Protein AF-A0A7S3QB99-F1 (afdb_monomer)

Mean predicted aligned error: 14.87 Å

Secondary structure (DSSP, 8-state):
-------EE--EEETTTTEEE-TT-PEEPSSPPHHHHHHHTEEE---SSSEEEEEEEEEE-TTS-EEEEEEEEE--SSSS-S--EEEEEEEEEEETTTTEEPPPEES---SS--B---EEE--SS--SS--EEEEETTEEEEEEEEE-TTSSSEEEEE-TTT-EE-SSS-EEEEEEEEEEETTEEEEEEEE----HHHHTT-EEEEEEETTEEE---HHHHHHHHHHHHHHHHSTTSS-----TTEEEEEEEEEESS-EEEEEEEEEEEETTEEEEEEEE---SSSPEEEEEEEETT-EEEEEEEEEES-----S-EEEEEEEEETTEEEEEEEEEE-SEEEEEEEEETTSPPPPPPPPPPPPP---

pLDDT: mean 78.85, std 15.62, range [29.05, 98.06]

Solvent-accessible surface area (backbone atoms only — not comparable to full-atom values): 21195 Å² total; per-residue (Å²): 117,68,70,93,37,63,45,41,71,48,73,46,71,45,81,93,77,70,46,38,23,24,91,83,70,47,75,52,62,85,82,72,47,72,69,54,40,62,74,60,20,58,70,42,81,52,60,92,82,65,48,28,34,44,78,59,32,74,50,64,46,86,84,67,33,50,33,41,38,32,42,30,27,36,65,90,44,95,69,56,68,70,78,40,25,32,46,33,38,29,41,35,36,46,37,79,92,78,72,43,65,48,78,75,35,75,59,40,83,48,95,67,58,43,64,64,53,54,46,40,68,48,81,70,56,90,42,100,42,56,31,38,37,34,38,51,51,33,30,36,46,26,27,47,35,36,72,34,95,88,69,76,54,70,42,52,44,80,36,77,88,72,30,45,74,54,97,44,63,41,66,75,49,78,44,79,44,80,90,46,53,65,69,32,39,34,40,40,31,30,47,47,93,52,61,89,82,39,44,83,62,29,42,42,52,37,30,33,19,67,88,42,74,45,86,64,55,71,68,57,16,31,53,49,45,44,50,52,48,48,31,61,72,41,82,81,50,52,68,70,77,40,59,95,70,32,33,33,37,36,43,36,40,39,49,95,53,67,55,43,57,68,33,42,34,36,29,38,38,57,98,90,40,80,43,78,78,41,78,47,67,69,84,80,72,71,67,47,77,47,77,48,66,41,58,77,87,38,38,39,33,40,39,42,29,37,26,55,71,66,90,88,64,93,68,88,48,51,30,37,38,37,37,29,49,70,84,44,78,77,46,77,46,78,42,80,51,41,83,69,52,75,51,75,52,77,48,48,78,97,52,83,84,76,77,82,81,73,85,78,80,76,84,80,81,84,129

Sequence (367 aa):
HGPDRRNIYYIEIETSTGNFYNIHNKQLNSPITFEEANSDALVYESGYNGIFVEPTDARFNKHGDPEVLIHQYINPFNGWVGPRKTTNFIYTAFNSNTSEWYIPIPILEDDDPGLTSLGAFDKTKEKDVPAVMVSRGSSVDYFDGSKSSTGSIPSFTKNNEKSFEAEFKEFKGWLDIRNPHKDGRLMVLDSFRGTEISEEYYMGIHLYGDGGFVERNSNESSGLWKKCWEATTDDECFVETCPMNEKLLKVVLNSAFDVEVLMFKIFERQDGKWDQILKKKPRGELPFSYETCLSVSGDFQFILKARRSNEIDDSTSFGEYKLIWGGDMLVEKEYPVPKEGNVKEGFRFGQKPSSPSSPRPSPSSTS

Radius of gyration: 27.38 Å; Cα contacts (8 Å, |Δi|>4): 751; chains: 1; bounding box: 50×70×90 Å

Foldseek 3Di:
DADFAWFDWDWDAPLVVRWIAEPVRDTADPVHDPVNRVVGTTQDGPDDPQKGKDWQEWDAAPVRWIKTKMFIWHDPDPDGDDFTFTQFIWIWIADPVVRHIDDTHTQDGDPGRATDKHKDWDPQDRDPFTWMWIDGFQKIWIWDWDADPVGHDIYTDTDPVQIDGHPHGDWDDKDADVVDDQQAGIWIWAFDDDDPVVRVQFIQTWGQHNVHTDDDDRVRRSVVSCVVVVCVVPPNPPPVDADPQWKKKKKWKFFPAQKQWQKKWKWKQDPNDTDTPDIDGDDDDDGDMDIDIDGPQIKMKMKTWMAHPDDPDPDWTKMWMWIAINRRTQDIDIDTHPNTDMDMAIGGPPDRGDDDDPDDDDDDDDD

Structure (mmCIF, N/CA/C/O backbone):
data_AF-A0A7S3QB99-F1
#
_entry.id   AF-A0A7S3QB99-F1
#
loop_
_atom_site.group_PDB
_atom_site.id
_atom_site.type_symbol
_atom_site.label_atom_id
_atom_site.label_alt_id
_atom_site.label_comp_id
_atom_site.label_asym_id
_atom_site.label_entity_id
_atom_site.label_seq_id
_atom_site.pdbx_PDB_ins_code
_atom_site.Cartn_x
_atom_site.Cartn_y
_atom_site.Cartn_z
_atom_site.occupancy
_atom_site.B_iso_or_equiv
_atom_site.auth_seq_id
_atom_site.auth_comp_id
_atom_site.auth_asym_id
_atom_site.auth_atom_id
_atom_site.pdbx_PDB_model_num
ATOM 1 N N . HIS A 1 1 ? -0.559 19.020 0.393 1.00 54.88 1 HIS A N 1
ATOM 2 C CA . HIS A 1 1 ? -1.217 18.315 1.514 1.00 54.88 1 HIS A CA 1
ATOM 3 C C . HIS A 1 1 ? -2.724 18.553 1.450 1.00 54.88 1 HIS A C 1
ATOM 5 O O . HIS A 1 1 ? -3.134 19.600 0.965 1.00 54.88 1 HIS A O 1
ATOM 11 N N . GLY A 1 2 ? -3.530 17.549 1.817 1.00 59.44 2 GLY A N 1
ATOM 12 C CA . GLY A 1 2 ? -5.001 17.623 1.813 1.00 59.44 2 GLY A CA 1
ATOM 13 C C . GLY A 1 2 ? -5.572 18.161 3.133 1.00 59.44 2 GLY A C 1
ATOM 14 O O . GLY A 1 2 ? -4.788 18.576 3.989 1.00 59.44 2 GLY A O 1
ATOM 15 N N . PRO A 1 3 ? -6.905 18.116 3.322 1.00 69.94 3 PRO A N 1
ATOM 16 C CA . PRO A 1 3 ? -7.533 18.611 4.538 1.00 69.94 3 PRO A CA 1
ATOM 17 C C . PRO A 1 3 ? -7.087 17.794 5.745 1.00 69.94 3 PRO A C 1
ATOM 19 O O . PRO A 1 3 ? -6.549 16.690 5.616 1.00 69.94 3 PRO A O 1
ATOM 22 N N . ASP A 1 4 ? -7.354 18.338 6.919 1.00 82.62 4 ASP A N 1
ATOM 23 C CA . ASP A 1 4 ? -7.315 17.601 8.167 1.00 82.62 4 ASP A CA 1
ATOM 24 C C . ASP A 1 4 ? -8.262 16.393 8.091 1.00 82.62 4 ASP A C 1
ATOM 26 O O . ASP A 1 4 ? -9.457 16.534 7.818 1.00 82.62 4 ASP A O 1
ATOM 30 N N . ARG A 1 5 ? -7.710 15.192 8.280 1.00 88.12 5 ARG A N 1
ATOM 31 C CA . ARG A 1 5 ? -8.426 13.922 8.134 1.00 88.12 5 ARG A CA 1
ATOM 32 C C . ARG A 1 5 ? -8.739 13.342 9.503 1.00 88.12 5 ARG A C 1
ATOM 34 O O . ARG A 1 5 ? -7.936 13.438 10.431 1.00 88.12 5 ARG A O 1
ATOM 41 N N . ARG A 1 6 ? -9.928 12.765 9.628 1.00 91.19 6 ARG A N 1
ATOM 42 C CA . ARG A 1 6 ? -10.412 12.152 10.861 1.00 91.19 6 ARG A CA 1
ATOM 43 C C . ARG A 1 6 ? -11.064 10.826 10.564 1.00 91.19 6 ARG A C 1
ATOM 45 O O . ARG A 1 6 ? -11.687 10.673 9.514 1.00 91.19 6 ARG A O 1
ATOM 52 N N . ASN A 1 7 ? -10.983 9.962 11.565 1.00 94.19 7 ASN A N 1
ATOM 53 C CA . ASN A 1 7 ? -11.487 8.605 11.574 1.00 94.19 7 ASN A CA 1
ATOM 54 C C . ASN A 1 7 ? -10.861 7.737 10.478 1.00 94.19 7 ASN A C 1
ATOM 56 O O . ASN A 1 7 ? -10.323 8.213 9.480 1.00 94.19 7 ASN A O 1
ATOM 60 N N . ILE A 1 8 ? -10.921 6.432 10.683 1.00 96.56 8 ILE A N 1
ATOM 61 C CA . ILE A 1 8 ? -10.522 5.433 9.702 1.00 96.56 8 ILE A CA 1
ATOM 62 C C . ILE A 1 8 ? -11.718 4.526 9.498 1.00 96.56 8 ILE A C 1
ATOM 64 O O . ILE A 1 8 ? -12.355 4.113 10.467 1.00 96.56 8 ILE A O 1
ATOM 68 N N . TYR A 1 9 ? -12.009 4.237 8.238 1.00 97.12 9 TYR A N 1
ATOM 69 C CA . TYR A 1 9 ? -13.110 3.379 7.834 1.00 97.12 9 TYR A CA 1
ATOM 70 C C . TYR A 1 9 ? -12.576 2.246 6.965 1.00 97.12 9 TYR A C 1
ATOM 72 O O . TYR A 1 9 ? -11.571 2.421 6.271 1.00 97.12 9 TYR A O 1
ATOM 80 N N . TYR A 1 10 ? -13.261 1.110 6.984 1.00 97.38 10 TYR A N 1
ATOM 81 C CA . TYR A 1 10 ? -12.949 -0.047 6.158 1.00 97.38 10 TYR A CA 1
ATOM 82 C C . TYR A 1 10 ? -14.187 -0.500 5.397 1.00 97.38 10 TYR A C 1
ATOM 84 O O . TYR A 1 10 ? -15.252 -0.703 5.981 1.00 97.38 10 TYR A O 1
ATOM 92 N N . ILE A 1 11 ? -14.018 -0.670 4.089 1.00 97.31 11 ILE A N 1
ATOM 93 C CA . ILE A 1 11 ? -15.030 -1.194 3.180 1.00 97.31 11 ILE A CA 1
ATOM 94 C C . ILE A 1 11 ? -14.364 -2.158 2.200 1.00 97.31 11 ILE A C 1
ATOM 96 O O . ILE A 1 11 ? -13.222 -1.950 1.789 1.00 97.31 11 ILE A O 1
ATOM 100 N N . GLU A 1 12 ? -15.105 -3.175 1.789 1.00 95.56 12 GLU A N 1
ATOM 101 C CA . GLU A 1 12 ? -14.739 -4.093 0.718 1.00 95.56 12 GLU A CA 1
ATOM 102 C C . GLU A 1 12 ? -15.589 -3.812 -0.517 1.00 95.56 12 GLU A C 1
ATOM 104 O O . GLU A 1 12 ? -16.756 -3.429 -0.411 1.00 95.56 12 GLU A O 1
ATOM 109 N N . ILE A 1 13 ? -15.001 -4.004 -1.698 1.00 95.38 13 ILE A N 1
ATOM 110 C CA . ILE A 1 13 ? -15.693 -3.846 -2.977 1.00 95.38 13 ILE A CA 1
ATOM 111 C C . ILE A 1 13 ? -15.709 -5.198 -3.675 1.00 95.38 13 ILE A C 1
ATOM 113 O O . ILE A 1 13 ? -14.663 -5.731 -4.050 1.00 95.38 13 ILE A O 1
ATOM 117 N N . GLU A 1 14 ? -16.902 -5.728 -3.910 1.00 94.00 14 GLU A N 1
ATOM 118 C CA . GLU A 1 14 ? -17.089 -6.882 -4.778 1.00 94.00 14 GLU A CA 1
ATOM 119 C C . GLU A 1 14 ? -17.009 -6.411 -6.235 1.00 94.00 14 GLU A C 1
ATOM 121 O O . GLU A 1 14 ? -17.971 -5.900 -6.803 1.00 94.00 14 GLU A O 1
ATOM 126 N N . THR A 1 15 ? -15.841 -6.550 -6.861 1.00 90.06 15 THR A N 1
ATOM 127 C CA . THR A 1 15 ? -15.570 -5.976 -8.194 1.00 90.06 15 THR A CA 1
ATOM 128 C C . THR A 1 15 ? -16.415 -6.570 -9.322 1.00 90.06 15 THR A C 1
ATOM 130 O O . THR A 1 15 ? -16.582 -5.929 -10.356 1.00 90.06 15 THR A O 1
ATOM 133 N N . SER A 1 16 ? -16.974 -7.769 -9.139 1.00 90.31 16 SER A N 1
ATOM 134 C CA . SER A 1 16 ? -17.883 -8.401 -10.103 1.00 90.31 16 SER A CA 1
ATOM 135 C C . SER A 1 16 ? -19.257 -7.730 -10.158 1.00 90.31 16 SER A C 1
ATOM 137 O O . SER A 1 16 ? -19.902 -7.757 -11.205 1.00 90.31 16 SER A O 1
ATOM 139 N N . THR A 1 17 ? -19.710 -7.140 -9.049 1.00 90.44 17 THR A N 1
ATOM 140 C CA . THR A 1 17 ? -21.044 -6.535 -8.909 1.00 90.44 17 THR A CA 1
ATOM 141 C C . THR A 1 17 ? -20.989 -5.021 -8.707 1.00 90.44 17 THR A C 1
ATOM 143 O O . THR A 1 17 ? -21.974 -4.334 -8.965 1.00 90.44 17 THR A O 1
ATOM 146 N N . GLY A 1 18 ? -19.846 -4.496 -8.261 1.00 90.69 18 GLY A N 1
ATOM 147 C CA . GLY A 1 18 ? -19.680 -3.116 -7.813 1.00 90.69 18 GLY A CA 1
ATOM 148 C C . GLY A 1 18 ? -20.289 -2.838 -6.435 1.00 90.69 18 GLY A C 1
ATOM 149 O O . GLY A 1 18 ? -20.362 -1.675 -6.039 1.00 90.69 18 GLY A O 1
ATOM 150 N N . ASN A 1 19 ? -20.744 -3.866 -5.710 1.00 95.56 19 ASN A N 1
ATOM 151 C CA . ASN A 1 19 ? -21.339 -3.701 -4.386 1.00 95.56 19 ASN A CA 1
ATOM 152 C C . ASN A 1 19 ? -20.269 -3.443 -3.318 1.00 95.56 19 ASN A C 1
ATOM 154 O O . ASN A 1 19 ? -19.174 -4.006 -3.364 1.00 95.56 19 ASN A O 1
ATOM 158 N N . PHE A 1 20 ? -20.626 -2.622 -2.331 1.00 97.62 20 PHE A N 1
ATOM 159 C CA . PHE A 1 20 ? -19.787 -2.302 -1.181 1.00 97.62 20 PHE A CA 1
ATOM 160 C C . PHE A 1 20 ? -20.263 -3.076 0.043 1.00 97.62 20 PHE A C 1
ATOM 162 O O . PHE A 1 20 ? -21.467 -3.155 0.286 1.00 97.62 20 PHE A O 1
ATOM 169 N N . TYR A 1 21 ? -19.330 -3.593 0.832 1.00 97.88 21 TYR A N 1
ATOM 170 C CA . TYR A 1 21 ? -19.615 -4.305 2.074 1.00 97.88 21 TYR A CA 1
ATOM 171 C C . TYR A 1 21 ? -18.753 -3.756 3.205 1.00 97.88 21 TYR A C 1
ATOM 173 O O . TYR A 1 21 ? -17.647 -3.268 2.977 1.00 97.88 21 TYR A O 1
ATOM 181 N N . ASN A 1 22 ? -19.253 -3.830 4.434 1.00 97.31 22 ASN A N 1
ATOM 182 C CA . ASN A 1 22 ? -18.405 -3.644 5.606 1.00 97.31 22 ASN A CA 1
ATOM 183 C C . ASN A 1 22 ? -17.721 -4.956 6.021 1.00 97.31 22 ASN A C 1
ATOM 185 O O . ASN A 1 22 ? -17.978 -6.020 5.461 1.00 97.31 22 ASN A O 1
ATOM 189 N N . ILE A 1 23 ? -16.916 -4.885 7.082 1.00 96.62 23 ILE A N 1
ATOM 190 C CA . ILE A 1 23 ? -16.181 -6.029 7.641 1.00 96.62 23 ILE A CA 1
ATOM 191 C C . ILE A 1 23 ? -17.074 -7.187 8.132 1.00 96.62 23 ILE A C 1
ATOM 193 O O . ILE A 1 23 ? -16.618 -8.315 8.295 1.00 96.62 23 ILE A O 1
ATOM 197 N N . HIS A 1 24 ? -18.364 -6.930 8.359 1.00 96.31 24 HIS A N 1
ATOM 198 C CA . HIS A 1 24 ? -19.349 -7.928 8.781 1.00 96.31 24 HIS A CA 1
ATOM 199 C C . HIS A 1 24 ? -20.211 -8.436 7.615 1.00 96.31 24 HIS A C 1
ATOM 201 O O . HIS A 1 24 ? -21.274 -9.015 7.846 1.00 96.31 24 HIS A O 1
ATOM 207 N N . ASN A 1 25 ? -19.778 -8.223 6.366 1.00 96.25 25 ASN A N 1
ATOM 208 C CA . ASN A 1 25 ? -20.499 -8.582 5.140 1.00 96.25 25 ASN A CA 1
ATOM 209 C C . ASN A 1 25 ? -21.883 -7.920 4.999 1.00 96.25 25 ASN A C 1
ATOM 211 O O . ASN A 1 25 ? -22.736 -8.397 4.246 1.00 96.25 25 ASN A O 1
ATOM 215 N N . LYS A 1 26 ? -22.139 -6.810 5.702 1.00 97.88 26 LYS A N 1
ATOM 216 C CA . LYS A 1 26 ? -23.338 -5.998 5.480 1.00 97.88 26 LYS A CA 1
ATOM 217 C C . LYS A 1 26 ? -23.122 -5.174 4.216 1.00 97.88 26 LYS A C 1
ATOM 219 O O . LYS A 1 26 ? -22.190 -4.374 4.164 1.00 97.88 26 LYS A O 1
ATOM 224 N N . GLN A 1 27 ? -23.990 -5.355 3.223 1.00 98.06 27 GLN A N 1
ATOM 225 C CA . GLN A 1 27 ? -23.995 -4.509 2.033 1.00 98.06 27 GLN A CA 1
ATOM 226 C C . GLN A 1 27 ? -24.313 -3.058 2.427 1.00 98.06 27 GLN A C 1
ATOM 228 O O . GLN A 1 27 ? -25.278 -2.810 3.154 1.00 98.06 27 GLN A O 1
ATOM 233 N N . LEU A 1 28 ? -23.502 -2.121 1.945 1.00 98.06 28 LEU A N 1
ATOM 234 C CA . LEU A 1 28 ? -23.638 -0.683 2.171 1.00 98.06 28 LEU A CA 1
ATOM 235 C C . LEU A 1 28 ? -24.319 -0.016 0.974 1.00 98.06 28 LEU A C 1
ATOM 237 O O . LEU A 1 28 ? -24.192 -0.474 -0.169 1.00 98.06 28 LEU A O 1
ATOM 241 N N . ASN A 1 29 ? -25.030 1.082 1.223 1.00 96.81 29 ASN A N 1
ATOM 242 C CA . ASN A 1 29 ? -25.634 1.861 0.149 1.00 96.81 29 ASN A CA 1
ATOM 243 C C . ASN A 1 29 ? -24.561 2.607 -0.654 1.00 96.81 29 ASN A C 1
ATOM 245 O O . ASN A 1 29 ? -23.528 3.010 -0.131 1.00 96.81 29 ASN A O 1
ATOM 249 N N . SER A 1 30 ? -24.815 2.816 -1.947 1.00 93.12 30 SER A N 1
ATOM 250 C CA . SER A 1 30 ? -23.958 3.640 -2.801 1.00 93.12 30 SER A CA 1
ATOM 251 C C . SER A 1 30 ? -24.758 4.839 -3.330 1.00 93.12 30 SER A C 1
ATOM 253 O O . SER A 1 30 ? -25.780 4.623 -3.988 1.00 93.12 30 SER A O 1
ATOM 255 N N . PRO A 1 31 ? -24.342 6.094 -3.060 1.00 95.12 31 PRO A N 1
ATOM 256 C CA . PRO A 1 31 ? -23.148 6.484 -2.301 1.00 95.12 31 PRO A CA 1
ATOM 257 C C . PRO A 1 31 ? -23.285 6.225 -0.788 1.00 95.12 31 PRO A C 1
ATOM 259 O O . PRO A 1 31 ? -24.365 6.407 -0.230 1.00 95.12 31 PRO A O 1
ATOM 262 N N . ILE A 1 32 ? -22.174 5.863 -0.137 1.00 96.62 32 ILE A N 1
ATOM 263 C CA . ILE A 1 32 ? -22.109 5.642 1.318 1.00 96.62 32 ILE A CA 1
ATOM 264 C C . ILE A 1 32 ? -22.172 7.005 2.019 1.00 96.62 32 ILE A C 1
ATOM 266 O O . ILE A 1 32 ? -21.368 7.894 1.717 1.00 96.62 32 ILE A O 1
ATOM 270 N N . THR A 1 33 ? -23.114 7.190 2.947 1.00 97.19 33 THR A N 1
ATOM 271 C CA . THR A 1 33 ? -23.222 8.447 3.711 1.00 97.19 33 THR A CA 1
ATOM 272 C C . THR A 1 33 ? -22.258 8.476 4.898 1.00 97.19 33 THR A C 1
ATOM 274 O O . THR A 1 33 ? -21.730 7.449 5.319 1.00 97.19 33 THR A O 1
ATOM 277 N N . PHE A 1 34 ? -22.025 9.658 5.477 1.00 95.50 34 PHE A N 1
ATOM 278 C CA . PHE A 1 34 ? -21.189 9.789 6.676 1.00 95.50 34 PHE A CA 1
ATOM 279 C C . PHE A 1 34 ? -21.787 9.044 7.878 1.00 95.50 34 PHE A C 1
ATOM 281 O O . PHE A 1 34 ? -21.063 8.415 8.645 1.00 95.50 34 PHE A O 1
ATOM 288 N N . GLU A 1 35 ? -23.110 9.092 8.033 1.00 97.50 35 GLU A N 1
ATOM 289 C CA . GLU A 1 35 ? -23.829 8.402 9.103 1.00 97.50 35 GLU A CA 1
ATOM 290 C C . GLU A 1 35 ? -23.689 6.884 8.967 1.00 97.50 35 GLU A C 1
ATOM 292 O O . GLU A 1 35 ? -23.375 6.226 9.954 1.00 97.50 35 GLU A O 1
ATOM 297 N N . GLU A 1 36 ? -23.848 6.354 7.748 1.00 97.88 36 GLU A N 1
ATOM 298 C CA . GLU A 1 36 ? -23.676 4.928 7.452 1.00 97.88 36 GLU A CA 1
ATOM 299 C C . GLU A 1 36 ? -22.220 4.485 7.641 1.00 97.88 36 GLU A C 1
ATOM 301 O O . GLU A 1 36 ? -21.957 3.455 8.258 1.00 97.88 36 GLU A O 1
ATOM 306 N N . ALA A 1 37 ? -21.251 5.286 7.189 1.00 97.56 37 ALA A N 1
ATOM 307 C CA . ALA A 1 37 ? -19.837 4.995 7.405 1.00 97.56 37 ALA A CA 1
ATOM 308 C C . ALA A 1 37 ? -19.487 4.940 8.903 1.00 97.56 37 ALA A C 1
ATOM 310 O O . ALA A 1 37 ? -18.783 4.028 9.334 1.00 97.56 37 ALA A O 1
ATOM 311 N N . ASN A 1 38 ? -20.006 5.870 9.713 1.00 96.69 38 ASN A N 1
ATOM 312 C CA . ASN A 1 38 ? -19.788 5.866 11.162 1.00 96.69 38 ASN A CA 1
ATOM 313 C C . ASN A 1 38 ? -20.459 4.687 11.864 1.00 96.69 38 ASN A C 1
ATOM 315 O O . ASN A 1 38 ? -19.889 4.159 12.816 1.00 96.69 38 ASN A O 1
ATOM 319 N N . SER A 1 39 ? -21.661 4.291 11.438 1.00 97.44 39 SER A N 1
ATOM 320 C CA . SER A 1 39 ? -22.373 3.182 12.074 1.00 97.44 39 SER A CA 1
ATOM 321 C C . SER A 1 39 ? -21.832 1.818 11.673 1.00 97.44 39 SER A C 1
ATOM 323 O O . SER A 1 39 ? -21.825 0.913 12.502 1.00 97.44 39 SER A O 1
ATOM 325 N N . ASP A 1 40 ? -21.413 1.656 10.416 1.00 97.38 40 ASP A N 1
ATOM 326 C CA . ASP A 1 40 ? -21.192 0.333 9.832 1.00 97.38 40 ASP A CA 1
ATOM 327 C C . ASP A 1 40 ? -19.770 0.082 9.327 1.00 97.38 40 ASP A C 1
ATOM 329 O O . ASP A 1 40 ? -19.425 -1.080 9.134 1.00 97.38 40 ASP A O 1
ATOM 333 N N . ALA A 1 41 ? -18.947 1.111 9.110 1.00 97.56 41 ALA A N 1
ATOM 334 C CA . ALA A 1 41 ? -17.615 0.966 8.514 1.00 97.56 41 ALA A CA 1
ATOM 335 C C . ALA A 1 41 ? -16.477 1.536 9.378 1.00 97.56 41 ALA A C 1
ATOM 337 O O . ALA A 1 41 ? -15.322 1.490 8.959 1.00 97.56 41 ALA A O 1
ATOM 338 N N . LEU A 1 42 ? -16.773 2.089 10.558 1.00 96.94 42 LEU A N 1
ATOM 339 C CA . LEU A 1 42 ? -15.786 2.727 11.428 1.00 96.94 42 LEU A CA 1
ATOM 340 C C . LEU A 1 42 ? -14.805 1.698 12.014 1.00 96.94 42 LEU A C 1
ATOM 342 O O . LEU A 1 42 ? -15.198 0.751 12.688 1.00 96.94 42 LEU A O 1
ATOM 346 N N . VAL A 1 43 ? -13.515 1.930 11.783 1.00 96.19 43 VAL A N 1
ATOM 347 C CA . VAL A 1 43 ? -12.393 1.146 12.326 1.00 96.19 43 VAL A CA 1
ATOM 348 C C . VAL A 1 43 ? -11.795 1.840 13.539 1.00 96.19 43 VAL A C 1
ATOM 350 O O . VAL A 1 43 ? -11.526 1.222 14.566 1.00 96.19 43 VAL A O 1
ATOM 353 N N . TYR A 1 44 ? -11.558 3.143 13.405 1.00 94.88 44 TYR A N 1
ATOM 354 C CA . TYR A 1 44 ? -10.915 3.946 14.431 1.00 94.88 44 TYR A CA 1
ATOM 355 C C . TYR A 1 44 ? -11.500 5.352 14.447 1.00 94.88 44 TYR A C 1
ATOM 357 O O . TYR A 1 44 ? -11.533 6.025 13.418 1.00 94.88 44 TYR A O 1
ATOM 365 N N . GLU A 1 45 ? -11.915 5.811 15.625 1.00 93.62 45 GLU A N 1
ATOM 366 C CA . GLU A 1 45 ? -12.330 7.192 15.850 1.00 93.62 45 GLU A CA 1
ATOM 367 C C . GLU A 1 45 ? -11.141 8.012 16.365 1.00 93.62 45 GLU A C 1
ATOM 369 O O . GLU A 1 45 ? -10.657 7.821 17.484 1.00 93.62 45 GLU A O 1
ATOM 374 N N . SER A 1 46 ? -10.664 8.955 15.554 1.00 86.44 46 SER A N 1
ATOM 375 C CA . SER A 1 46 ? -9.665 9.924 16.002 1.00 86.44 46 SER A CA 1
ATOM 376 C C . SER A 1 46 ? -10.401 11.026 16.759 1.00 86.44 46 SER A C 1
ATOM 378 O O . SER A 1 46 ? -11.067 11.855 16.136 1.00 86.44 46 SER A O 1
ATOM 380 N N . GLY A 1 47 ? -10.345 11.000 18.091 1.00 81.31 47 GLY A N 1
ATOM 381 C CA . GLY A 1 47 ? -11.105 11.913 18.951 1.00 81.31 47 GLY A CA 1
ATOM 382 C C . GLY A 1 47 ? -10.926 13.414 18.644 1.00 81.31 47 GLY A C 1
ATOM 383 O O . GLY A 1 47 ? -10.104 13.839 17.838 1.00 81.31 47 GLY A O 1
ATOM 384 N N . TYR A 1 48 ? -11.686 14.271 19.331 1.00 68.50 48 TYR A N 1
ATOM 385 C CA . TYR A 1 48 ? -11.823 15.694 18.975 1.00 68.50 48 TYR A CA 1
ATOM 386 C C . TYR A 1 48 ? -10.609 16.608 19.259 1.00 68.50 48 TYR A C 1
ATOM 388 O O . TYR A 1 48 ? -10.666 17.799 18.948 1.00 68.50 48 TYR A O 1
ATOM 396 N N . ASN A 1 49 ? -9.494 16.084 19.772 1.00 75.56 49 ASN A N 1
ATOM 397 C CA . ASN A 1 49 ? -8.422 16.863 20.412 1.00 75.56 49 ASN A CA 1
ATOM 398 C C . ASN A 1 49 ? -7.334 17.399 19.459 1.00 75.56 49 ASN A C 1
ATOM 400 O O . ASN A 1 49 ? -6.170 17.485 19.839 1.00 75.56 49 ASN A O 1
ATOM 404 N N . GLY A 1 50 ? -7.681 17.741 18.215 1.00 82.62 50 GLY A N 1
ATOM 405 C CA . GLY A 1 50 ? -6.702 18.245 17.236 1.00 82.62 50 GLY A CA 1
ATOM 406 C C . GLY A 1 50 ? -5.692 17.196 16.747 1.00 82.62 50 GLY A C 1
ATOM 407 O O . GLY A 1 50 ? -4.704 17.555 16.111 1.00 82.62 50 GLY A O 1
ATOM 408 N N . ILE A 1 51 ? -5.952 15.917 17.034 1.00 88.38 51 ILE A N 1
ATOM 409 C CA . ILE A 1 51 ? -5.248 14.775 16.452 1.00 88.38 51 ILE A CA 1
ATOM 410 C C . ILE A 1 51 ? -5.986 14.380 15.180 1.00 88.38 51 ILE A C 1
ATOM 412 O O . ILE A 1 51 ? -7.210 14.229 15.168 1.00 88.38 51 ILE A O 1
ATOM 416 N N . PHE A 1 52 ? -5.224 14.206 14.116 1.00 91.38 52 PHE A N 1
ATOM 417 C CA . PHE A 1 52 ? -5.697 13.787 12.813 1.00 91.38 52 PHE A CA 1
ATOM 418 C C . PHE A 1 52 ? -5.093 12.440 12.459 1.00 91.38 52 PHE A C 1
ATOM 420 O O . PHE A 1 52 ? -4.050 12.048 12.990 1.00 91.38 52 PHE A O 1
ATOM 427 N N . VAL A 1 53 ? -5.768 11.731 11.563 1.00 92.94 53 VAL A N 1
ATOM 428 C CA . VAL A 1 53 ? -5.337 10.412 11.112 1.00 92.94 53 VAL A CA 1
ATOM 429 C C . VAL A 1 53 ? -5.474 10.241 9.625 1.00 92.94 53 VAL A C 1
ATOM 431 O O . VAL A 1 53 ? -6.391 10.766 9.000 1.00 92.94 53 VAL A O 1
ATOM 434 N N . GLU A 1 54 ? -4.588 9.433 9.068 1.00 92.44 54 GLU A N 1
ATOM 435 C CA . GLU A 1 54 ? -4.741 8.908 7.724 1.00 92.44 54 GLU A CA 1
ATOM 436 C C . GLU A 1 54 ? -4.199 7.481 7.629 1.00 92.44 54 GLU A C 1
ATOM 438 O O . GLU A 1 54 ? -3.218 7.158 8.302 1.00 92.44 54 GLU A O 1
ATOM 443 N N . PRO A 1 55 ? -4.818 6.617 6.808 1.00 94.00 55 PRO A N 1
ATOM 444 C CA . PRO A 1 55 ? -4.242 5.316 6.519 1.00 94.00 55 PRO A CA 1
ATOM 445 C C . PRO A 1 55 ? -3.006 5.514 5.636 1.00 94.00 55 PRO A C 1
ATOM 447 O O . PRO A 1 55 ? -3.058 6.263 4.657 1.00 94.00 55 PRO A O 1
ATOM 450 N N . THR A 1 56 ? -1.903 4.852 5.973 1.00 93.50 56 THR A N 1
ATOM 451 C CA . THR A 1 56 ? -0.687 4.864 5.143 1.00 93.50 56 THR A CA 1
ATOM 452 C C . THR A 1 56 ? -0.488 3.562 4.389 1.00 93.50 56 THR A C 1
ATOM 454 O O . THR A 1 56 ? 0.068 3.581 3.297 1.00 93.50 56 THR A O 1
ATOM 457 N N . ASP A 1 57 ? -0.975 2.449 4.937 1.00 95.06 57 ASP A N 1
ATOM 458 C CA . ASP A 1 57 ? -0.944 1.144 4.286 1.00 95.06 57 ASP A CA 1
ATOM 459 C C . ASP A 1 57 ? -2.065 0.252 4.839 1.00 95.06 57 ASP A C 1
ATOM 461 O O . ASP A 1 57 ? -2.504 0.411 5.982 1.00 95.06 57 ASP A O 1
ATOM 465 N N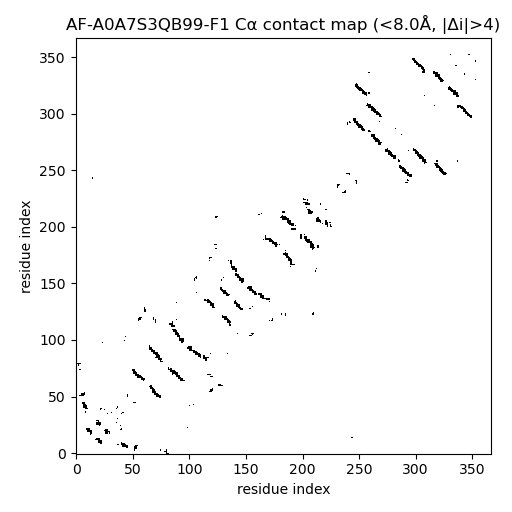 . ALA A 1 58 ? -2.533 -0.686 4.023 1.00 94.25 58 ALA A N 1
ATOM 466 C CA . ALA A 1 58 ? -3.532 -1.675 4.403 1.00 94.25 58 ALA A CA 1
ATOM 467 C C . ALA A 1 58 ? -3.278 -2.982 3.650 1.00 94.25 58 ALA A C 1
ATOM 469 O O . ALA A 1 58 ? -2.916 -2.984 2.472 1.00 94.25 58 ALA A O 1
ATOM 470 N N . ARG A 1 59 ? -3.474 -4.111 4.328 1.00 93.56 59 ARG A N 1
ATOM 471 C CA . ARG A 1 59 ? -3.294 -5.450 3.751 1.00 93.56 59 ARG A CA 1
ATOM 472 C C . ARG A 1 59 ? -4.181 -6.457 4.470 1.00 93.56 59 ARG A C 1
ATOM 474 O O . ARG A 1 59 ? -4.825 -6.130 5.459 1.00 93.56 59 ARG A O 1
ATOM 481 N N . PHE A 1 60 ? -4.170 -7.691 3.986 1.00 93.06 60 PHE A N 1
ATOM 482 C CA . PHE A 1 60 ? -4.699 -8.826 4.728 1.00 93.06 60 PHE A CA 1
ATOM 483 C C . PHE A 1 60 ? -3.552 -9.569 5.413 1.00 93.06 60 PHE A C 1
ATOM 485 O O . PHE A 1 60 ? -2.457 -9.720 4.853 1.00 93.06 60 PHE A O 1
ATOM 492 N N . ASN A 1 61 ? -3.794 -10.019 6.639 1.00 90.69 61 ASN A N 1
ATOM 493 C CA . ASN A 1 61 ? -2.879 -10.902 7.345 1.00 90.69 61 ASN A CA 1
ATOM 494 C C . ASN A 1 61 ? -3.015 -12.347 6.817 1.00 90.69 61 ASN A C 1
ATOM 496 O O . ASN A 1 61 ? -3.847 -12.653 5.962 1.00 90.69 61 ASN A O 1
ATOM 500 N N . LYS A 1 62 ? -2.220 -13.276 7.358 1.00 88.88 62 LYS A N 1
ATOM 501 C CA . LYS A 1 62 ? -2.242 -14.694 6.942 1.00 88.88 62 LYS A CA 1
ATOM 502 C C . LYS A 1 62 ? -3.572 -15.427 7.202 1.00 88.88 62 LYS A C 1
ATOM 504 O O . LYS A 1 62 ? -3.756 -16.542 6.725 1.00 88.88 62 LYS A O 1
ATOM 509 N N . HIS A 1 63 ? -4.456 -14.852 8.019 1.00 89.25 63 HIS A N 1
ATOM 510 C CA . HIS A 1 63 ? -5.793 -15.376 8.301 1.00 89.25 63 HIS A CA 1
ATOM 511 C C . HIS A 1 63 ? -6.853 -14.812 7.347 1.00 89.25 63 HIS A C 1
ATOM 513 O O . HIS A 1 63 ? -7.986 -15.280 7.368 1.00 89.25 63 HIS A O 1
ATOM 519 N N . GLY A 1 64 ? -6.480 -13.853 6.492 1.00 91.88 64 GLY A N 1
ATOM 520 C CA . GLY A 1 64 ? -7.412 -13.130 5.636 1.00 91.88 64 GLY A CA 1
ATOM 521 C C . GLY A 1 64 ? -8.129 -11.986 6.350 1.00 91.88 64 GLY A C 1
ATOM 522 O O . GLY A 1 64 ? -9.039 -11.415 5.762 1.00 91.88 64 GLY A O 1
ATOM 523 N N . ASP A 1 65 ? -7.732 -11.625 7.576 1.00 93.50 65 ASP A N 1
ATOM 524 C CA . ASP A 1 65 ? -8.300 -10.460 8.256 1.00 93.50 65 ASP A CA 1
ATOM 525 C C . ASP A 1 65 ? -7.567 -9.181 7.817 1.00 93.50 65 ASP A C 1
ATOM 527 O O . ASP A 1 65 ? -6.335 -9.201 7.683 1.00 93.50 65 ASP A O 1
ATOM 531 N N . PRO A 1 66 ? -8.276 -8.059 7.605 1.00 96.06 66 PRO A N 1
ATOM 532 C CA . PRO A 1 66 ? -7.639 -6.799 7.259 1.00 96.06 66 PRO A CA 1
ATOM 533 C C . PRO A 1 66 ? -6.850 -6.213 8.431 1.00 96.06 66 PRO A C 1
ATOM 535 O O . PRO A 1 66 ? -7.284 -6.219 9.584 1.00 96.06 66 PRO A O 1
ATOM 538 N N . GLU A 1 67 ? -5.705 -5.632 8.103 1.00 95.94 67 GLU A N 1
ATOM 539 C CA . GLU A 1 67 ? -4.855 -4.858 8.998 1.00 95.94 67 GLU A CA 1
ATOM 540 C C . GLU A 1 67 ? -4.496 -3.517 8.357 1.00 95.94 67 GLU A C 1
ATOM 542 O O . GLU A 1 67 ? -4.301 -3.412 7.142 1.00 95.94 67 GLU A O 1
ATOM 547 N N . VAL A 1 68 ? -4.453 -2.472 9.182 1.00 96.81 68 VAL A N 1
ATOM 548 C CA . VAL A 1 68 ? -4.317 -1.082 8.748 1.00 96.81 68 VAL A CA 1
ATOM 549 C C . VAL A 1 68 ? -3.226 -0.404 9.561 1.00 96.81 68 VAL A C 1
ATOM 551 O O . VAL A 1 68 ? -3.210 -0.464 10.795 1.00 96.81 68 VAL A O 1
ATOM 554 N N . LEU A 1 69 ? -2.324 0.265 8.849 1.00 96.50 69 LEU A N 1
ATOM 555 C CA . LEU A 1 69 ? -1.333 1.164 9.414 1.00 96.50 69 LEU A CA 1
ATOM 556 C C . LEU A 1 69 ? -1.837 2.601 9.285 1.00 96.50 69 LEU A C 1
ATOM 558 O O . LEU A 1 69 ? -2.211 3.056 8.202 1.00 96.50 69 LEU A O 1
ATOM 562 N N . ILE A 1 70 ? -1.858 3.310 10.407 1.00 95.56 70 ILE A N 1
ATOM 563 C CA . ILE A 1 70 ? -2.454 4.634 10.540 1.00 95.56 70 ILE A CA 1
ATOM 564 C C . ILE A 1 70 ? -1.370 5.608 10.985 1.00 95.56 70 ILE A C 1
ATOM 566 O O . ILE A 1 70 ? -0.748 5.427 12.029 1.00 95.56 70 ILE A O 1
ATOM 570 N N . HIS A 1 71 ? -1.182 6.682 10.231 1.00 93.44 71 HIS A N 1
ATOM 571 C CA . HIS A 1 71 ? -0.373 7.814 10.655 1.00 93.44 71 HIS A CA 1
ATOM 572 C C . HIS A 1 71 ? -1.229 8.755 11.501 1.00 93.44 71 HIS A C 1
ATOM 574 O O . HIS A 1 71 ? -2.239 9.279 11.027 1.00 93.44 71 HIS A O 1
ATOM 580 N N . GLN A 1 72 ? -0.815 8.975 12.747 1.00 92.44 72 GLN A N 1
ATOM 581 C CA . 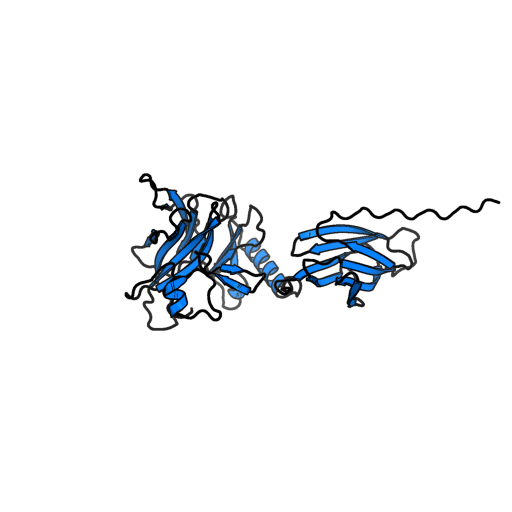GLN A 1 72 ? -1.359 10.009 13.616 1.00 92.44 72 GLN A CA 1
ATOM 582 C C . GLN A 1 72 ? -0.482 11.249 13.576 1.00 92.44 72 GLN A C 1
ATOM 584 O O . GLN A 1 72 ? 0.738 11.174 13.747 1.00 92.44 72 GLN A O 1
ATOM 589 N N . TYR A 1 73 ? -1.120 12.400 13.402 1.00 90.06 73 TYR A N 1
ATOM 590 C CA . TYR A 1 73 ? -0.421 13.669 13.319 1.00 90.06 73 TYR A CA 1
ATOM 591 C C . TYR A 1 73 ? -1.223 14.815 13.924 1.00 90.06 73 TYR A C 1
ATOM 593 O O . TYR A 1 73 ? -2.448 14.768 14.039 1.00 90.06 73 TYR A O 1
ATOM 601 N N . ILE A 1 74 ? -0.513 15.889 14.248 1.00 88.56 74 ILE A N 1
ATOM 602 C CA . ILE A 1 74 ? -1.101 17.200 14.518 1.00 88.56 74 ILE A CA 1
ATOM 603 C C . ILE A 1 74 ? -0.781 18.146 13.364 1.00 88.56 74 ILE A C 1
ATOM 605 O O . ILE A 1 74 ? 0.259 18.038 12.703 1.00 88.56 74 ILE A O 1
ATOM 609 N N . ASN A 1 75 ? -1.676 19.097 13.131 1.00 85.00 75 ASN A N 1
ATOM 610 C CA . ASN A 1 75 ? -1.444 20.188 12.199 1.00 85.00 75 ASN A CA 1
ATOM 611 C C . ASN A 1 75 ? -1.206 21.473 13.005 1.00 85.00 75 ASN A C 1
ATOM 613 O O . ASN A 1 75 ? -2.166 22.074 13.485 1.00 85.00 75 ASN A O 1
ATOM 617 N N . PRO A 1 76 ? 0.058 21.888 13.224 1.00 76.38 76 PRO A N 1
ATOM 618 C CA . PRO A 1 76 ? 0.342 23.107 13.980 1.00 76.38 76 PRO A CA 1
ATOM 619 C C . PRO A 1 76 ? 0.008 24.379 13.186 1.00 76.38 76 PRO A C 1
ATOM 621 O O . PRO A 1 76 ? 0.069 25.477 13.738 1.00 76.38 76 PRO A O 1
ATOM 624 N N . PHE A 1 77 ? -0.321 24.250 11.898 1.00 74.38 77 PHE A N 1
ATOM 625 C CA . PHE A 1 77 ? -0.692 25.356 11.031 1.00 74.38 77 PHE A CA 1
ATOM 626 C C . PHE A 1 77 ? -2.208 25.367 10.836 1.00 74.38 77 PHE A C 1
ATOM 628 O O . PHE A 1 77 ? -2.828 24.349 10.545 1.00 74.38 77 PHE A O 1
ATOM 635 N N . ASN A 1 78 ? -2.824 26.540 10.963 1.00 64.56 78 ASN A N 1
ATOM 636 C CA . ASN A 1 78 ? -4.244 26.684 10.665 1.00 64.56 78 ASN A CA 1
ATOM 637 C C . ASN A 1 78 ? -4.444 26.638 9.141 1.00 64.56 78 ASN A C 1
ATOM 639 O O . ASN A 1 78 ? -4.147 27.613 8.451 1.00 64.56 78 ASN A O 1
ATOM 643 N N . GLY A 1 79 ? -4.960 25.523 8.619 1.00 61.56 79 GLY A N 1
ATOM 644 C CA . GLY A 1 79 ? -5.379 25.390 7.222 1.00 61.56 79 GLY A CA 1
ATOM 645 C C . GLY A 1 79 ? -4.743 24.222 6.465 1.00 61.56 79 GLY A C 1
ATOM 646 O O . GLY A 1 79 ? -4.161 23.307 7.034 1.00 61.56 79 GLY A O 1
ATOM 647 N N . TRP A 1 80 ? -4.881 24.261 5.139 1.00 58.16 80 TRP A N 1
ATOM 648 C CA . TRP A 1 80 ? -4.538 23.171 4.213 1.00 58.16 80 TRP A CA 1
ATOM 649 C C . TRP A 1 80 ? -3.035 23.033 3.918 1.00 58.16 80 TRP A C 1
ATOM 651 O O . TRP A 1 80 ? -2.619 22.121 3.200 1.00 58.16 80 TRP A O 1
ATOM 661 N N . VAL A 1 81 ? -2.219 23.969 4.410 1.00 58.91 81 VAL A N 1
ATOM 662 C CA . VAL A 1 81 ? -0.830 24.149 3.981 1.00 58.91 81 VAL A CA 1
ATOM 663 C C . VAL A 1 81 ? 0.081 24.213 5.200 1.00 58.91 81 VAL A C 1
ATOM 665 O O . VAL A 1 81 ? 0.040 25.169 5.969 1.00 58.91 81 VAL A O 1
ATOM 668 N N . GLY A 1 82 ? 0.915 23.189 5.357 1.00 68.06 82 GLY A N 1
ATOM 669 C CA . GLY A 1 82 ? 1.939 23.113 6.391 1.00 68.06 82 GLY A CA 1
ATOM 670 C C . GLY A 1 82 ? 2.439 21.679 6.575 1.00 68.06 82 GLY A C 1
ATOM 671 O O . GLY A 1 82 ? 1.693 20.739 6.281 1.00 68.06 82 GLY A O 1
ATOM 672 N N . PRO A 1 83 ? 3.693 21.482 7.019 1.00 75.44 83 PRO A N 1
ATOM 673 C CA . PRO A 1 83 ? 4.178 20.158 7.368 1.00 75.44 83 PRO A CA 1
ATOM 674 C C . PRO A 1 83 ? 3.377 19.620 8.553 1.00 75.44 83 PRO A C 1
ATOM 676 O O . PRO A 1 83 ? 3.242 20.277 9.591 1.00 75.44 83 PRO A O 1
ATOM 679 N N . ARG A 1 84 ? 2.842 18.413 8.377 1.00 84.12 84 ARG A N 1
ATOM 680 C CA . ARG A 1 84 ? 2.197 17.664 9.451 1.00 84.12 84 ARG A CA 1
ATOM 681 C C . ARG A 1 84 ? 3.277 17.210 10.418 1.00 84.12 84 ARG A C 1
ATOM 683 O O . ARG A 1 84 ? 4.376 16.848 9.995 1.00 84.12 84 ARG A O 1
ATOM 690 N N . LYS A 1 85 ? 2.960 17.251 11.706 1.00 87.56 85 LYS A N 1
ATOM 691 C CA . LYS A 1 85 ? 3.853 16.754 12.742 1.00 87.56 85 LYS A CA 1
ATOM 692 C C . LYS A 1 85 ? 3.380 15.384 13.182 1.00 87.56 85 LYS A C 1
ATOM 694 O O . LYS A 1 85 ? 2.306 15.278 13.775 1.00 87.56 85 LYS A O 1
ATOM 699 N N . THR A 1 86 ? 4.155 14.362 12.845 1.00 88.94 86 THR A N 1
ATOM 700 C CA . THR A 1 86 ? 3.868 12.980 13.226 1.00 88.94 86 THR A CA 1
ATOM 701 C C . THR A 1 86 ? 3.902 12.865 14.744 1.00 88.94 86 THR A C 1
ATOM 703 O O . THR A 1 86 ? 4.872 13.276 15.372 1.00 88.94 86 THR A O 1
ATOM 706 N N . THR A 1 87 ? 2.837 12.326 15.332 1.00 89.62 87 THR A N 1
ATOM 707 C CA . THR A 1 87 ? 2.787 12.008 16.766 1.00 89.62 87 THR A CA 1
ATOM 708 C C . THR A 1 87 ? 2.922 10.515 17.013 1.00 89.62 87 THR A C 1
ATOM 710 O O . THR A 1 87 ? 3.496 10.120 18.021 1.00 89.62 87 THR A O 1
ATOM 713 N N . ASN A 1 88 ? 2.373 9.683 16.120 1.00 91.00 88 ASN A N 1
ATOM 714 C CA . ASN A 1 88 ? 2.463 8.232 16.233 1.00 91.00 88 ASN A CA 1
ATOM 715 C C . ASN A 1 88 ? 2.233 7.542 14.881 1.00 91.00 88 ASN A C 1
ATOM 717 O O . ASN A 1 88 ? 1.617 8.106 13.972 1.00 91.00 88 ASN A O 1
ATOM 721 N N . PHE A 1 89 ? 2.652 6.284 14.795 1.00 93.69 89 PHE A N 1
ATOM 722 C CA . PHE A 1 89 ? 2.090 5.313 13.862 1.00 93.69 89 PHE A CA 1
ATOM 723 C C . PHE A 1 89 ? 1.346 4.251 14.644 1.00 93.69 89 PHE A C 1
ATOM 725 O O . PHE A 1 89 ? 1.908 3.625 15.535 1.00 93.69 89 PHE A O 1
ATOM 732 N N . ILE A 1 90 ? 0.095 4.016 14.285 1.00 94.62 90 ILE A N 1
ATOM 733 C CA . ILE A 1 90 ? -0.735 3.030 14.952 1.00 94.62 90 ILE A CA 1
ATOM 734 C C . ILE A 1 90 ? -1.037 1.869 14.019 1.00 94.62 90 ILE A C 1
ATOM 7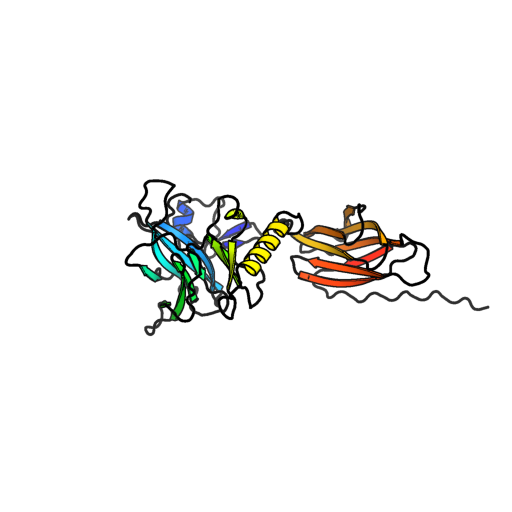36 O O . ILE A 1 90 ? -1.414 2.055 12.866 1.00 94.62 90 ILE A O 1
ATOM 740 N N . TYR A 1 91 ? -0.934 0.669 14.567 1.00 95.81 91 TYR A N 1
ATOM 741 C CA . TYR A 1 91 ? -1.454 -0.552 13.988 1.00 95.81 91 TYR A CA 1
ATOM 742 C C . TYR A 1 91 ? -2.842 -0.894 14.545 1.00 95.81 91 TYR A C 1
ATOM 744 O O . TYR A 1 91 ? -3.068 -0.864 15.756 1.00 95.81 91 TYR A O 1
ATOM 752 N N . THR A 1 92 ? -3.754 -1.313 13.675 1.00 95.50 92 THR A N 1
ATOM 753 C CA . THR A 1 92 ? -4.958 -2.056 14.067 1.00 95.50 92 THR A CA 1
ATOM 754 C C . THR A 1 92 ? -5.209 -3.184 13.074 1.00 95.50 92 THR A C 1
ATOM 756 O O . THR A 1 92 ? -4.787 -3.116 11.921 1.00 95.50 92 THR A O 1
ATOM 759 N N . ALA A 1 93 ? -5.886 -4.234 13.519 1.00 95.12 93 ALA A N 1
ATOM 760 C CA . ALA A 1 93 ? -6.334 -5.311 12.652 1.00 95.12 93 ALA A CA 1
ATOM 761 C C . ALA A 1 93 ? -7.660 -5.865 13.149 1.00 95.12 93 ALA A C 1
ATOM 763 O O . ALA A 1 93 ? -7.961 -5.802 14.343 1.00 95.12 93 ALA A O 1
ATOM 764 N N . PHE A 1 94 ? -8.440 -6.406 12.227 1.00 95.19 94 PHE A N 1
ATOM 765 C CA . PHE A 1 94 ? -9.641 -7.142 12.561 1.00 95.19 94 PHE A CA 1
ATOM 766 C C . PHE A 1 94 ? -9.272 -8.549 13.035 1.00 95.19 94 PHE A C 1
ATOM 768 O O . PHE A 1 94 ? -8.296 -9.143 12.578 1.00 95.19 94 PHE A O 1
ATOM 775 N N . ASN A 1 95 ? -10.045 -9.085 13.972 1.00 91.69 95 ASN A N 1
ATOM 776 C CA . ASN A 1 95 ? -9.935 -10.468 14.403 1.00 91.69 95 ASN A CA 1
ATOM 777 C C . ASN A 1 95 ? -11.263 -11.165 14.128 1.00 91.69 95 ASN A C 1
ATOM 779 O O . ASN A 1 95 ? -12.231 -10.985 14.868 1.00 91.69 95 ASN A O 1
ATOM 783 N N . SER A 1 96 ? -11.302 -12.002 13.092 1.00 90.81 96 SER A N 1
ATOM 784 C CA . SER A 1 96 ? -12.506 -12.755 12.719 1.00 90.81 96 SER A CA 1
ATOM 785 C C . SER A 1 96 ? -13.014 -13.697 13.811 1.00 90.81 96 SER A C 1
ATOM 787 O O . SER A 1 96 ? -14.207 -13.988 13.849 1.00 90.81 96 SER A O 1
ATOM 789 N N . ASN A 1 97 ? -12.159 -14.142 14.741 1.00 89.69 97 ASN A N 1
ATOM 790 C CA . ASN A 1 97 ? -12.591 -15.012 15.839 1.00 89.69 97 ASN A CA 1
ATOM 791 C C . ASN A 1 97 ? -13.426 -14.262 16.881 1.00 89.69 97 ASN A C 1
ATOM 793 O O . ASN A 1 97 ? -14.331 -14.848 17.472 1.00 89.69 97 ASN A O 1
ATOM 797 N N . THR A 1 98 ? -13.107 -12.990 17.133 1.00 91.00 98 THR A N 1
ATOM 798 C CA . THR A 1 98 ? -13.861 -12.139 18.067 1.00 91.00 98 THR A CA 1
ATOM 799 C C . THR A 1 98 ? -14.855 -11.234 17.351 1.00 91.00 98 THR A C 1
ATOM 801 O O . THR A 1 98 ? -15.735 -10.679 17.996 1.00 91.00 98 THR A O 1
ATOM 804 N N . SER A 1 99 ? -14.756 -11.127 16.023 1.00 93.56 99 SER A N 1
ATOM 805 C CA . SER A 1 99 ? -15.517 -10.197 15.194 1.00 93.56 99 SER A CA 1
ATOM 806 C C . SER A 1 99 ? -15.339 -8.736 15.637 1.00 93.56 99 SER A C 1
ATOM 808 O O . SER A 1 99 ? -16.287 -7.953 15.613 1.00 93.56 99 SER A O 1
ATOM 810 N N . GLU A 1 100 ? -14.121 -8.371 16.043 1.00 93.12 100 GLU A N 1
ATOM 811 C CA . GLU A 1 100 ? -13.784 -7.044 16.567 1.00 93.12 100 GLU A CA 1
ATOM 812 C C . GLU A 1 100 ? -12.459 -6.537 15.985 1.00 93.12 100 GLU A C 1
ATOM 814 O O . GLU A 1 100 ? -11.559 -7.318 15.667 1.00 93.12 100 GLU A O 1
ATOM 819 N N . TRP A 1 101 ? -12.325 -5.214 15.883 1.00 93.62 101 TRP A N 1
ATOM 820 C CA . TRP A 1 101 ? -11.045 -4.556 15.624 1.00 93.62 101 TRP A CA 1
ATOM 821 C C . TRP A 1 101 ? -10.212 -4.494 16.902 1.00 93.62 101 TRP A C 1
ATOM 823 O O . TRP A 1 101 ? -10.732 -4.209 17.983 1.00 93.62 101 TRP A O 1
ATOM 833 N N . TYR A 1 102 ? -8.901 -4.707 16.790 1.00 87.56 102 TYR A N 1
ATOM 834 C CA . TYR A 1 102 ? -8.002 -4.454 17.908 1.00 87.56 102 TYR A CA 1
ATOM 835 C C . TYR A 1 102 ? -8.030 -2.981 18.308 1.00 87.56 102 TYR A C 1
ATOM 837 O O . TYR A 1 102 ? -8.044 -2.084 17.458 1.00 87.56 102 TYR A O 1
ATOM 845 N N . ILE A 1 103 ? -7.934 -2.750 19.621 1.00 87.81 103 ILE A N 1
ATOM 846 C CA . ILE A 1 103 ? -7.625 -1.428 20.161 1.00 87.81 103 ILE A CA 1
ATOM 847 C C . ILE A 1 103 ? -6.341 -0.941 19.468 1.00 87.81 103 ILE A C 1
ATOM 849 O O . ILE A 1 103 ? -5.360 -1.684 19.477 1.00 87.81 103 ILE A O 1
ATOM 853 N N . PRO A 1 104 ? -6.344 0.261 18.866 1.00 89.38 104 PRO A N 1
ATOM 854 C CA . PRO A 1 104 ? -5.206 0.810 18.138 1.00 89.38 104 PRO A CA 1
ATOM 855 C C . PRO A 1 104 ? -3.908 0.733 18.962 1.00 89.38 104 PRO A C 1
ATOM 857 O O . PRO A 1 104 ? -3.850 1.224 20.090 1.00 89.38 104 PRO A O 1
ATOM 860 N N . ILE A 1 105 ? -2.877 0.106 18.395 1.00 92.44 105 ILE A N 1
ATOM 861 C CA . ILE A 1 105 ? -1.607 -0.216 19.055 1.00 92.44 105 ILE A CA 1
ATOM 862 C C . ILE A 1 105 ? -0.517 0.742 18.567 1.00 92.44 105 ILE A C 1
ATOM 864 O O . ILE A 1 105 ? -0.174 0.699 17.381 1.00 92.44 105 ILE A O 1
ATOM 868 N N . PRO A 1 106 ? 0.055 1.584 19.444 1.00 92.31 106 PRO A N 1
ATOM 869 C CA . PRO A 1 106 ? 1.132 2.484 19.056 1.00 92.31 106 PRO A CA 1
ATOM 870 C C . PRO A 1 106 ? 2.389 1.692 18.670 1.00 92.31 106 PRO A C 1
ATOM 872 O O . PRO A 1 106 ? 2.769 0.726 19.334 1.00 92.31 106 PRO A O 1
ATOM 875 N N . ILE A 1 107 ? 3.032 2.108 17.583 1.00 90.88 107 ILE A N 1
ATOM 876 C CA . ILE A 1 107 ? 4.292 1.543 17.076 1.00 90.88 107 ILE A CA 1
ATOM 877 C C . ILE A 1 107 ? 5.459 2.441 17.485 1.00 90.88 107 ILE A C 1
ATOM 879 O O . ILE A 1 107 ? 6.517 1.948 17.874 1.00 90.88 107 ILE A O 1
ATOM 883 N N . LEU A 1 108 ? 5.259 3.757 17.394 1.00 81.00 108 LEU A N 1
ATOM 884 C CA . LEU A 1 108 ? 6.271 4.772 17.651 1.00 81.00 108 LEU A CA 1
ATOM 885 C C . LEU A 1 108 ? 5.654 5.905 18.466 1.00 81.00 108 LEU A C 1
ATOM 887 O O . LEU A 1 108 ? 4.886 6.698 17.933 1.00 81.00 108 LEU A O 1
ATOM 891 N N . GLU A 1 109 ? 6.042 6.025 19.729 1.00 67.12 109 GLU A N 1
ATOM 892 C CA . GLU A 1 109 ? 5.814 7.248 20.496 1.00 67.12 109 GLU A CA 1
ATOM 893 C C . GLU A 1 109 ? 7.045 8.138 20.324 1.00 67.12 109 GLU A C 1
ATOM 895 O O . GLU A 1 109 ? 8.144 7.780 20.750 1.00 67.12 109 GLU A O 1
ATOM 900 N N . ASP A 1 110 ? 6.882 9.250 19.608 1.00 66.38 110 ASP A N 1
ATOM 901 C CA . ASP A 1 110 ? 7.950 10.228 19.421 1.00 66.38 110 ASP A CA 1
ATOM 902 C C . ASP A 1 110 ? 7.761 11.379 20.409 1.00 66.38 110 ASP A C 1
ATOM 904 O O . ASP A 1 110 ? 6.772 12.113 20.341 1.00 66.38 110 ASP A O 1
ATOM 908 N N . ASP A 1 111 ? 8.716 11.540 21.324 1.00 62.03 111 ASP A N 1
ATOM 909 C CA . ASP A 1 111 ? 8.700 12.624 22.312 1.00 62.03 111 ASP A CA 1
ATOM 910 C C . ASP A 1 111 ? 8.902 14.007 21.661 1.00 62.03 111 ASP A C 1
ATOM 912 O O . ASP A 1 111 ? 8.538 15.030 22.248 1.00 62.03 111 ASP A O 1
ATOM 916 N N . ASP A 1 112 ? 9.461 14.054 20.444 1.00 68.19 112 ASP A N 1
ATOM 917 C CA . ASP A 1 112 ? 9.606 15.273 19.646 1.00 68.19 112 ASP A CA 1
ATOM 918 C C . ASP A 1 112 ? 8.940 15.088 18.276 1.00 68.19 112 ASP A C 1
ATOM 920 O O . ASP A 1 112 ? 9.550 14.499 17.378 1.00 68.19 112 ASP A O 1
ATOM 924 N N . PRO A 1 113 ? 7.692 15.565 18.094 1.00 63.44 113 PRO A N 1
ATOM 925 C CA . PRO A 1 113 ? 6.925 15.301 16.890 1.00 63.44 113 PRO A CA 1
ATOM 926 C C . PRO A 1 113 ? 7.603 15.959 15.678 1.00 63.44 113 PRO A C 1
ATOM 928 O O . PRO A 1 113 ? 7.533 17.179 15.467 1.00 63.44 113 PRO A O 1
ATOM 931 N N . GLY A 1 114 ? 8.300 15.118 14.910 1.00 66.25 114 GLY A N 1
ATOM 932 C CA . GLY A 1 114 ? 9.122 15.492 13.764 1.00 66.25 114 GLY A CA 1
ATOM 933 C C . GLY A 1 114 ? 8.319 15.861 12.514 1.00 66.25 114 GLY A C 1
ATOM 934 O O . GLY A 1 114 ? 7.088 15.900 12.511 1.00 66.25 114 GLY A O 1
ATOM 935 N N . LEU A 1 115 ? 9.039 16.164 11.428 1.00 69.06 115 LEU A N 1
ATOM 936 C CA . LEU A 1 115 ? 8.450 16.374 10.100 1.00 69.06 115 LEU A CA 1
ATOM 937 C C . LEU A 1 115 ? 7.795 15.088 9.578 1.00 69.06 115 LEU A C 1
ATOM 939 O O . LEU A 1 115 ? 8.216 13.999 9.953 1.00 69.06 115 LEU A O 1
ATOM 943 N N . THR A 1 116 ? 6.804 15.253 8.694 1.00 66.38 116 THR A N 1
ATOM 944 C CA . THR A 1 116 ? 6.000 14.190 8.071 1.00 66.38 116 THR A CA 1
ATOM 945 C C . THR A 1 116 ? 6.774 12.893 7.838 1.00 66.38 116 THR A C 1
ATOM 947 O O . THR A 1 116 ? 7.681 12.831 7.007 1.00 66.38 116 THR A O 1
ATOM 950 N N . SER A 1 117 ? 6.345 11.850 8.532 1.00 77.69 117 SER A N 1
ATOM 951 C CA . SER A 1 117 ? 6.800 10.483 8.336 1.00 77.69 117 SER A CA 1
ATOM 952 C C . SER A 1 117 ? 5.882 9.720 7.381 1.00 77.69 117 SER A C 1
ATOM 954 O O . SER A 1 117 ? 4.676 9.962 7.318 1.00 77.69 117 SER A O 1
ATOM 956 N N . LEU A 1 118 ? 6.449 8.765 6.651 1.00 88.56 118 LEU A N 1
ATOM 957 C CA . LEU A 1 118 ? 5.728 7.749 5.885 1.00 88.56 118 LEU A CA 1
ATOM 958 C C . LEU A 1 118 ? 5.797 6.428 6.649 1.00 88.56 118 LEU A C 1
ATOM 960 O O . LEU A 1 118 ? 6.719 6.220 7.433 1.00 88.56 118 LEU A O 1
ATOM 964 N N . GLY A 1 119 ? 4.848 5.528 6.413 1.00 92.38 119 GLY A N 1
ATOM 965 C CA . GLY A 1 119 ? 4.901 4.195 6.999 1.00 92.38 119 GLY A CA 1
ATOM 966 C C . GLY A 1 119 ? 4.218 3.158 6.125 1.00 92.38 119 GLY A C 1
ATOM 967 O O . GLY A 1 119 ? 3.200 3.449 5.498 1.00 92.38 119 GLY A O 1
ATOM 968 N N . ALA A 1 120 ? 4.761 1.946 6.116 1.00 95.31 120 ALA A N 1
ATOM 969 C CA . ALA A 1 120 ? 4.189 0.796 5.423 1.00 95.31 120 ALA A CA 1
ATOM 970 C C . ALA A 1 120 ? 4.534 -0.511 6.127 1.00 95.31 120 ALA A C 1
ATOM 972 O O . ALA A 1 120 ? 5.494 -0.607 6.900 1.00 95.31 120 ALA A O 1
ATOM 973 N N . PHE A 1 121 ? 3.756 -1.539 5.815 1.00 95.25 121 PHE A N 1
ATOM 974 C CA . PHE A 1 121 ? 4.034 -2.891 6.256 1.00 95.25 121 PHE A CA 1
ATOM 975 C C . PHE A 1 121 ? 5.226 -3.490 5.506 1.00 95.25 121 PHE A C 1
ATOM 977 O O . PHE A 1 121 ? 5.381 -3.327 4.296 1.00 95.25 121 PHE A O 1
ATOM 984 N N . ASP A 1 122 ? 6.026 -4.285 6.213 1.00 93.62 122 ASP A N 1
ATOM 985 C CA . ASP A 1 122 ? 6.944 -5.224 5.579 1.00 93.62 122 ASP A CA 1
ATOM 986 C C . ASP A 1 122 ? 6.141 -6.391 4.980 1.00 93.62 122 ASP A C 1
ATOM 988 O O . ASP A 1 122 ? 5.554 -7.224 5.683 1.00 93.62 122 ASP A O 1
ATOM 992 N N . LYS A 1 123 ? 6.113 -6.435 3.647 1.00 90.00 123 LYS A N 1
ATOM 993 C CA . LYS A 1 123 ? 5.396 -7.433 2.840 1.00 90.00 123 LYS A CA 1
ATOM 994 C C . LYS A 1 123 ? 6.308 -8.572 2.362 1.00 90.00 123 LYS A C 1
ATOM 996 O O . LYS A 1 123 ? 5.882 -9.395 1.558 1.00 90.00 123 LYS A O 1
ATOM 1001 N N . THR A 1 124 ? 7.553 -8.651 2.842 1.00 87.19 124 THR A N 1
ATOM 1002 C CA . THR A 1 124 ? 8.511 -9.700 2.441 1.00 87.19 124 THR A CA 1
ATOM 1003 C C . THR A 1 124 ? 8.191 -11.060 3.052 1.00 87.19 124 THR A C 1
ATOM 1005 O O . THR A 1 124 ? 8.522 -12.099 2.480 1.00 87.19 124 THR A O 1
ATOM 1008 N N . LYS A 1 125 ? 7.547 -11.073 4.226 1.00 84.62 125 LYS A N 1
ATOM 1009 C CA . LYS A 1 125 ? 7.172 -12.295 4.942 1.00 84.62 125 LYS A CA 1
ATOM 1010 C C . LYS A 1 125 ? 5.782 -12.167 5.541 1.00 84.62 125 LYS A C 1
ATOM 1012 O O . LYS A 1 125 ? 5.462 -11.184 6.206 1.00 84.62 125 LYS A O 1
ATOM 1017 N N . GLU A 1 126 ? 4.980 -13.209 5.374 1.00 84.44 126 GLU A N 1
ATOM 1018 C CA . GLU A 1 126 ? 3.742 -13.356 6.131 1.00 84.44 126 GLU A CA 1
ATOM 1019 C C . GLU A 1 126 ? 4.064 -13.731 7.581 1.00 84.44 126 GLU A C 1
ATOM 1021 O O . GLU A 1 126 ? 4.725 -14.733 7.861 1.00 84.44 126 GLU A O 1
ATOM 1026 N N . LYS A 1 127 ? 3.606 -12.897 8.513 1.00 85.31 127 LYS A N 1
ATOM 1027 C CA . LYS A 1 127 ? 3.723 -13.093 9.960 1.00 85.31 127 LYS A CA 1
ATOM 1028 C C . LYS A 1 127 ? 2.340 -12.954 10.599 1.00 85.31 127 LYS A C 1
ATOM 1030 O O . LYS A 1 127 ? 1.430 -12.400 9.995 1.00 85.31 127 LYS A O 1
ATOM 1035 N N . ASP A 1 128 ? 2.193 -13.453 11.828 1.00 86.44 128 ASP A N 1
ATOM 1036 C CA . ASP A 1 128 ? 0.997 -13.207 12.652 1.00 86.44 128 ASP A CA 1
ATOM 1037 C C . ASP A 1 128 ? 0.798 -11.724 12.981 1.00 86.44 128 ASP A C 1
ATOM 1039 O O . ASP A 1 128 ? -0.329 -11.253 13.042 1.00 86.44 128 ASP A O 1
ATOM 1043 N N . VAL A 1 129 ? 1.903 -11.030 13.254 1.00 91.25 129 VAL A N 1
ATOM 1044 C CA . VAL A 1 129 ? 1.953 -9.583 13.452 1.00 91.25 129 VAL A CA 1
ATOM 1045 C C . VAL A 1 129 ? 2.985 -9.065 12.456 1.00 91.25 129 VAL A C 1
ATOM 1047 O O . VAL A 1 129 ? 4.124 -9.556 12.475 1.00 91.25 129 VAL A O 1
ATOM 1050 N N . PRO A 1 130 ? 2.617 -8.145 11.555 1.00 93.69 130 PRO A N 1
ATOM 1051 C CA . PRO A 1 130 ? 3.529 -7.671 10.529 1.00 93.69 130 PRO A CA 1
ATOM 1052 C C . PRO A 1 130 ? 4.656 -6.853 11.159 1.00 93.69 130 PRO A C 1
ATOM 1054 O O . PRO A 1 130 ? 4.511 -6.280 12.236 1.00 93.69 130 PRO A O 1
ATOM 1057 N N . ALA A 1 131 ? 5.796 -6.789 10.478 1.00 95.06 131 ALA A N 1
ATOM 1058 C CA . ALA A 1 131 ? 6.749 -5.728 10.761 1.00 95.06 131 ALA A CA 1
ATOM 1059 C C . ALA A 1 131 ? 6.321 -4.451 10.029 1.00 95.06 131 ALA A C 1
ATOM 1061 O O . ALA A 1 131 ? 5.604 -4.507 9.027 1.00 95.06 131 ALA A O 1
ATOM 1062 N N . VAL A 1 132 ? 6.751 -3.307 10.547 1.00 95.25 132 VAL A N 1
ATOM 1063 C CA . VAL A 1 132 ? 6.416 -1.990 10.005 1.00 95.25 132 VAL A CA 1
ATOM 1064 C C . VAL A 1 132 ? 7.701 -1.213 9.790 1.00 95.25 132 VAL A C 1
ATOM 1066 O O . VAL A 1 132 ? 8.611 -1.257 10.614 1.00 95.25 132 VAL A O 1
ATOM 1069 N N . MET A 1 133 ? 7.770 -0.499 8.679 1.00 94.31 133 MET A N 1
ATOM 1070 C CA . MET A 1 133 ? 8.808 0.482 8.417 1.00 94.31 133 MET A CA 1
ATOM 1071 C C . MET A 1 133 ? 8.187 1.870 8.573 1.00 94.31 133 MET A C 1
ATOM 1073 O O . MET A 1 133 ? 7.065 2.092 8.117 1.00 94.31 133 MET A O 1
ATOM 1077 N N . VAL A 1 134 ? 8.928 2.809 9.160 1.00 92.56 134 VAL A N 1
ATOM 1078 C CA . VAL A 1 134 ? 8.534 4.218 9.300 1.00 92.56 134 VAL A CA 1
ATOM 1079 C C . VAL A 1 134 ? 9.691 5.118 8.875 1.00 92.56 134 VAL A C 1
ATOM 1081 O O . VAL A 1 134 ? 10.800 4.942 9.369 1.00 92.56 134 VAL A O 1
ATOM 1084 N N . SER A 1 135 ? 9.472 6.096 7.993 1.00 89.06 135 SER A N 1
ATOM 1085 C CA . SER A 1 135 ? 10.501 7.097 7.682 1.00 89.06 135 SER A CA 1
ATOM 1086 C C . SER A 1 135 ? 10.518 8.234 8.700 1.00 89.06 135 SER A C 1
ATOM 1088 O O . SER A 1 135 ? 9.473 8.736 9.099 1.00 89.06 135 SER A O 1
ATOM 1090 N N . ARG A 1 136 ? 11.702 8.706 9.086 1.00 82.94 136 ARG A N 1
ATOM 1091 C CA . ARG A 1 136 ? 11.906 9.884 9.934 1.00 82.94 136 ARG A CA 1
ATOM 1092 C C . ARG A 1 136 ? 13.090 10.690 9.407 1.00 82.94 136 ARG A C 1
ATOM 1094 O O . ARG A 1 136 ? 14.246 10.351 9.636 1.00 82.94 136 ARG A O 1
ATOM 1101 N N . GLY A 1 137 ? 12.803 11.781 8.698 1.00 80.94 137 GLY A N 1
ATOM 1102 C CA . GLY A 1 137 ? 13.848 12.576 8.047 1.00 80.94 137 GLY A CA 1
ATOM 1103 C C . GLY A 1 137 ? 14.622 11.739 7.026 1.00 80.94 137 GLY A C 1
ATOM 1104 O O . GLY A 1 137 ? 14.043 11.325 6.024 1.00 80.94 137 GLY A O 1
ATOM 1105 N N . SER A 1 138 ? 15.901 11.481 7.309 1.00 82.31 138 SER A N 1
ATOM 1106 C CA . SER A 1 138 ? 16.806 10.659 6.496 1.00 82.31 138 SER A CA 1
ATOM 1107 C C . SER A 1 138 ? 16.854 9.183 6.897 1.00 82.31 138 SER A C 1
ATOM 1109 O O . SER A 1 138 ? 17.555 8.414 6.251 1.00 82.31 138 SER A O 1
ATOM 1111 N N . SER A 1 139 ? 16.141 8.740 7.938 1.00 87.56 139 SER A N 1
ATOM 1112 C CA . SER A 1 139 ? 16.141 7.327 8.341 1.00 87.56 139 SER A CA 1
ATOM 1113 C C . SER A 1 139 ? 14.828 6.615 8.028 1.00 87.56 139 SER A C 1
ATOM 1115 O O . SER A 1 139 ? 13.756 7.216 8.016 1.00 87.56 139 SER A O 1
ATOM 1117 N N . VAL A 1 140 ? 14.906 5.311 7.790 1.00 90.06 140 VAL A N 1
ATOM 1118 C CA . VAL A 1 140 ? 13.792 4.372 7.867 1.00 90.06 140 VAL A CA 1
ATOM 1119 C C . VAL A 1 140 ? 14.016 3.506 9.094 1.00 90.06 140 VAL A C 1
ATOM 1121 O O . VAL A 1 140 ? 14.937 2.692 9.141 1.00 90.06 140 VAL A O 1
ATOM 1124 N N . ASP A 1 141 ? 13.158 3.680 10.085 1.00 91.81 141 ASP A N 1
ATOM 1125 C CA . ASP A 1 141 ? 13.118 2.839 11.264 1.00 91.81 141 ASP A CA 1
ATOM 1126 C C . ASP A 1 141 ? 12.295 1.587 10.980 1.00 91.81 141 ASP A C 1
ATOM 1128 O O . ASP A 1 141 ? 11.159 1.660 10.507 1.00 91.81 141 ASP A O 1
ATOM 1132 N N . TYR A 1 142 ? 12.866 0.428 11.288 1.00 93.75 142 TYR A N 1
ATOM 1133 C CA . TYR A 1 142 ? 12.188 -0.851 11.150 1.00 93.75 142 TYR A CA 1
ATOM 1134 C C . TYR A 1 142 ? 11.715 -1.343 12.524 1.00 93.75 142 TYR A C 1
ATOM 1136 O O . TYR A 1 142 ? 12.487 -1.371 13.482 1.00 93.75 142 TYR A O 1
ATOM 1144 N N . PHE A 1 143 ? 10.465 -1.792 12.619 1.00 94.88 143 PHE A N 1
ATOM 1145 C CA . PHE A 1 143 ? 9.848 -2.312 13.838 1.00 94.88 143 PHE A CA 1
ATOM 1146 C C . PHE A 1 143 ? 9.388 -3.755 13.633 1.00 94.88 143 PHE A C 1
ATOM 1148 O O . PHE A 1 143 ? 8.512 -4.030 12.812 1.00 94.88 143 PHE A O 1
ATOM 1155 N N . ASP A 1 144 ? 9.949 -4.690 14.400 1.00 94.62 144 ASP A N 1
ATOM 1156 C CA . ASP A 1 144 ? 9.475 -6.071 14.414 1.00 94.62 144 ASP A CA 1
ATOM 1157 C C . ASP A 1 144 ? 8.185 -6.176 15.235 1.00 94.62 144 ASP A C 1
ATOM 1159 O O . ASP A 1 144 ? 8.163 -5.889 16.434 1.00 94.62 144 ASP A O 1
ATOM 1163 N N . GLY A 1 145 ? 7.116 -6.624 14.577 1.00 93.50 145 GLY A N 1
ATOM 1164 C CA . GLY A 1 145 ? 5.872 -7.010 15.224 1.00 93.50 145 GLY A CA 1
ATOM 1165 C C . GLY A 1 145 ? 5.975 -8.393 15.863 1.00 93.50 145 GLY A C 1
ATOM 1166 O O . GLY A 1 145 ? 6.483 -9.348 15.269 1.00 93.50 145 GLY A O 1
ATOM 1167 N N . SER A 1 146 ? 5.473 -8.511 17.087 1.00 91.50 146 SER A N 1
ATOM 1168 C CA . SER A 1 146 ? 5.388 -9.766 17.836 1.00 91.50 146 SER A CA 1
ATOM 1169 C C . SER A 1 146 ? 4.102 -9.812 18.661 1.00 91.50 146 SER A C 1
ATOM 1171 O O . SER A 1 146 ? 3.503 -8.779 18.948 1.00 91.50 146 SER A O 1
ATOM 1173 N N . LYS A 1 147 ? 3.650 -11.011 19.040 1.00 86.88 147 LYS A N 1
ATOM 1174 C CA . LYS A 1 147 ? 2.589 -11.160 20.048 1.00 86.88 147 LYS A CA 1
ATOM 1175 C C . LYS A 1 147 ? 3.201 -10.905 21.425 1.00 86.88 147 LYS A C 1
ATOM 1177 O O . LYS A 1 147 ? 4.273 -11.447 21.702 1.00 86.88 147 LYS A O 1
ATOM 1182 N N . SER A 1 148 ? 2.541 -10.125 22.284 1.00 73.69 148 SER A N 1
ATOM 1183 C CA . SER A 1 148 ? 3.039 -9.921 23.645 1.00 73.69 148 SER A CA 1
ATOM 1184 C C . SER A 1 148 ? 3.180 -11.255 24.385 1.00 73.69 148 SER A C 1
ATOM 1186 O O . SER A 1 148 ? 2.418 -12.203 24.171 1.00 73.69 148 SER A O 1
ATOM 1188 N N . SER A 1 149 ? 4.119 -11.308 25.330 1.00 64.94 149 SER A N 1
ATOM 1189 C CA . SER A 1 149 ? 4.271 -12.436 26.259 1.00 64.94 149 SER A CA 1
ATOM 1190 C C . SER A 1 149 ? 3.025 -12.673 27.124 1.00 64.94 149 SER A C 1
ATOM 1192 O O . SER A 1 149 ? 2.848 -13.767 27.655 1.00 64.94 149 SER A O 1
ATOM 1194 N N . THR A 1 150 ? 2.151 -11.668 27.240 1.00 65.12 150 THR A N 1
ATOM 1195 C CA . THR A 1 150 ? 0.867 -11.725 27.952 1.00 65.12 150 THR A CA 1
ATOM 1196 C C . THR A 1 150 ? -0.305 -12.208 27.087 1.00 65.12 150 THR A C 1
ATOM 1198 O O . THR A 1 150 ? -1.391 -12.417 27.618 1.00 65.12 150 THR A O 1
ATOM 1201 N N . GLY A 1 151 ? -0.080 -12.481 25.794 1.00 55.50 151 GLY A N 1
ATOM 1202 C CA . GLY A 1 151 ? -0.841 -13.495 25.057 1.00 55.50 151 GLY A CA 1
ATOM 1203 C C . GLY A 1 151 ? -1.920 -13.030 24.078 1.00 55.50 151 GLY A C 1
ATOM 1204 O O . GLY A 1 151 ? -2.584 -13.892 23.507 1.00 55.50 151 GLY A O 1
ATOM 1205 N N . SER A 1 152 ? -2.105 -11.736 23.814 1.00 70.19 152 SER A N 1
ATOM 1206 C CA . SER A 1 152 ? -3.126 -11.323 22.827 1.00 70.19 152 SER A CA 1
ATOM 1207 C C . SER A 1 152 ? -2.892 -9.991 22.128 1.00 70.19 152 SER A C 1
ATOM 1209 O O . SER A 1 152 ? -3.369 -9.828 21.009 1.00 70.19 152 SER A O 1
ATOM 1211 N N . ILE A 1 153 ? -2.152 -9.061 22.731 1.00 81.31 153 ILE A N 1
ATOM 1212 C CA . ILE A 1 153 ? -1.953 -7.728 22.158 1.00 81.31 153 ILE A CA 1
ATOM 1213 C C . ILE A 1 153 ? -0.619 -7.712 21.397 1.00 81.31 153 ILE A C 1
ATOM 1215 O O . ILE A 1 153 ? 0.416 -8.051 21.976 1.00 81.31 153 ILE A O 1
ATOM 1219 N N . PRO A 1 154 ? -0.614 -7.372 20.100 1.00 88.7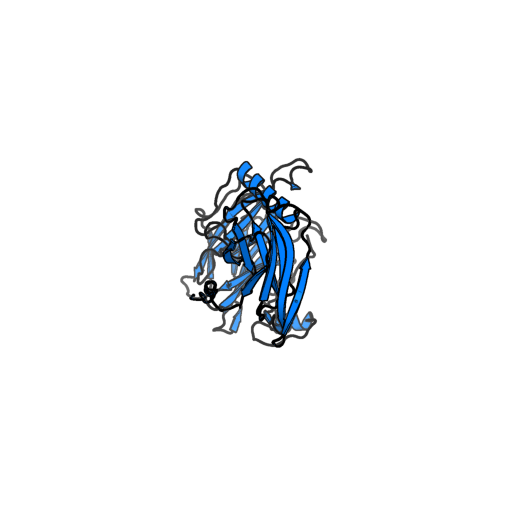5 154 PRO A N 1
ATOM 1220 C CA . PRO A 1 154 ? 0.611 -7.103 19.362 1.00 88.75 154 PRO A CA 1
ATOM 1221 C C . PRO A 1 154 ? 1.509 -6.058 20.037 1.00 88.75 154 PRO A C 1
ATOM 1223 O O . PRO A 1 154 ? 1.037 -5.120 20.672 1.00 88.75 154 PRO A O 1
ATOM 1226 N N . SER A 1 155 ? 2.817 -6.205 19.869 1.00 91.38 155 SER A N 1
ATOM 1227 C CA . SER A 1 155 ? 3.822 -5.231 20.291 1.00 91.38 155 SER A CA 1
ATOM 1228 C C . SER A 1 155 ? 4.875 -5.055 19.209 1.00 91.38 155 SER A C 1
ATOM 1230 O O . SER A 1 155 ? 5.234 -6.019 18.527 1.00 91.38 155 SER A O 1
ATOM 1232 N N . PHE A 1 156 ? 5.396 -3.838 19.096 1.00 93.31 156 PHE A N 1
ATOM 1233 C CA . PHE A 1 156 ? 6.387 -3.460 18.100 1.00 93.31 156 PHE A CA 1
ATOM 1234 C C . PHE A 1 156 ? 7.689 -3.071 18.791 1.00 93.31 156 PHE A C 1
ATOM 1236 O O . PHE A 1 156 ? 7.690 -2.341 19.779 1.00 93.31 156 PHE A O 1
ATOM 1243 N N . THR A 1 157 ? 8.811 -3.593 18.308 1.00 93.44 157 THR A N 1
ATOM 1244 C CA . THR A 1 157 ? 10.139 -3.272 18.847 1.00 93.44 157 THR A CA 1
ATOM 1245 C C . THR A 1 157 ? 11.046 -2.829 17.716 1.00 93.44 157 THR A C 1
ATOM 1247 O O . THR A 1 157 ? 11.166 -3.524 16.707 1.00 93.44 157 THR A O 1
ATOM 1250 N N . LYS A 1 158 ? 11.689 -1.670 17.883 1.00 92.75 158 LYS A N 1
ATOM 1251 C CA . LYS A 1 158 ? 12.629 -1.139 16.895 1.00 92.75 158 LYS A CA 1
ATOM 1252 C C . LYS A 1 158 ? 13.810 -2.097 16.715 1.00 92.75 158 LYS A C 1
ATOM 1254 O O . LYS A 1 158 ? 14.455 -2.489 17.686 1.00 92.75 158 LYS A O 1
ATOM 1259 N N . ASN A 1 159 ? 14.102 -2.444 15.468 1.00 93.06 159 ASN A N 1
ATOM 1260 C CA . ASN A 1 159 ? 15.223 -3.279 15.067 1.00 93.06 159 ASN A CA 1
ATOM 1261 C C . ASN A 1 159 ? 16.276 -2.416 14.363 1.00 93.06 159 ASN A C 1
ATOM 1263 O O . ASN A 1 159 ? 16.189 -2.158 13.164 1.00 93.06 159 ASN A O 1
ATOM 1267 N N . ASN A 1 160 ? 17.294 -2.001 15.116 1.00 90.81 160 ASN A N 1
ATOM 1268 C CA . ASN A 1 160 ? 18.347 -1.121 14.607 1.00 90.81 160 ASN A CA 1
ATOM 1269 C C . ASN A 1 160 ? 19.203 -1.755 13.498 1.00 90.81 160 ASN A C 1
ATOM 1271 O O . ASN A 1 160 ? 19.799 -1.017 12.727 1.00 90.81 160 ASN A O 1
ATOM 1275 N N . GLU A 1 161 ? 19.273 -3.088 13.404 1.00 90.19 161 GLU A N 1
ATOM 1276 C CA . GLU A 1 161 ? 20.053 -3.771 12.359 1.00 90.19 161 GLU A CA 1
ATOM 1277 C C . GLU A 1 161 ? 19.365 -3.711 10.990 1.00 90.19 161 GLU A C 1
ATOM 1279 O O . GLU A 1 161 ? 20.030 -3.766 9.959 1.00 90.19 161 GLU A O 1
ATOM 1284 N N . LYS A 1 162 ? 18.030 -3.622 10.980 1.00 89.12 162 LYS A N 1
ATOM 1285 C CA . LYS A 1 162 ? 17.222 -3.509 9.758 1.00 89.12 162 LYS A CA 1
ATOM 1286 C C . LYS A 1 162 ? 16.827 -2.079 9.414 1.00 89.12 162 LYS A C 1
ATOM 1288 O O . LYS A 1 162 ? 16.379 -1.840 8.293 1.00 89.12 162 LYS A O 1
ATOM 1293 N N . SER A 1 163 ? 16.940 -1.162 10.370 1.00 90.00 163 SER A N 1
ATOM 1294 C CA . SER A 1 163 ? 16.790 0.261 10.102 1.00 90.00 163 SER A CA 1
ATOM 1295 C C . SER A 1 163 ? 17.866 0.728 9.123 1.00 90.00 163 SER A C 1
ATOM 1297 O O . SER A 1 163 ? 18.989 0.228 9.116 1.00 90.00 163 SER A O 1
ATOM 1299 N N . PHE A 1 164 ? 17.511 1.698 8.295 1.00 86.81 164 PHE A N 1
ATOM 1300 C CA . PHE A 1 164 ? 18.352 2.210 7.224 1.00 86.81 164 PHE A CA 1
ATOM 1301 C C . PHE A 1 164 ? 18.465 3.723 7.352 1.00 86.81 164 PHE A C 1
ATOM 1303 O O . PHE A 1 164 ? 17.469 4.394 7.597 1.00 86.81 164 PHE A O 1
ATOM 1310 N N . GLU A 1 165 ? 19.662 4.270 7.185 1.00 86.25 165 GLU A N 1
ATOM 1311 C CA . GLU A 1 165 ? 19.866 5.710 7.068 1.00 86.25 165 GLU A CA 1
ATOM 1312 C C . GLU A 1 165 ? 20.211 6.010 5.613 1.00 86.25 165 GLU A C 1
ATOM 1314 O O . GLU A 1 165 ? 21.226 5.543 5.097 1.00 86.25 165 GLU A O 1
ATOM 1319 N N . ALA A 1 166 ? 19.323 6.732 4.937 1.00 76.19 166 ALA A N 1
ATOM 1320 C CA . ALA A 1 166 ? 19.584 7.220 3.601 1.00 76.19 166 ALA A CA 1
ATOM 1321 C C . ALA A 1 166 ? 20.605 8.356 3.649 1.00 76.19 166 ALA A C 1
ATOM 1323 O O . ALA A 1 166 ? 20.678 9.135 4.601 1.00 76.19 166 ALA A O 1
ATOM 1324 N N . GLU A 1 167 ? 21.368 8.483 2.568 1.00 70.44 167 GLU A N 1
ATOM 1325 C CA . GLU A 1 167 ? 22.316 9.584 2.407 1.00 70.44 167 GLU A CA 1
ATOM 1326 C C . GLU A 1 167 ? 21.616 10.950 2.271 1.00 70.44 167 GLU A C 1
ATOM 1328 O O . GLU A 1 167 ? 22.250 11.988 2.499 1.00 70.44 167 GLU A O 1
ATOM 1333 N N . PHE A 1 168 ? 20.323 10.985 1.917 1.00 68.56 168 PHE A N 1
ATOM 1334 C CA . PHE A 1 168 ? 19.577 12.226 1.710 1.00 68.56 168 PHE A CA 1
ATOM 1335 C C . PHE A 1 168 ? 18.483 12.449 2.752 1.00 68.56 168 PHE A C 1
ATOM 1337 O O . PHE A 1 168 ? 18.215 11.642 3.635 1.00 68.56 168 PHE A O 1
ATOM 1344 N N . LYS A 1 169 ? 17.967 13.681 2.749 1.00 67.81 169 LYS A N 1
ATOM 1345 C CA . LYS A 1 169 ? 17.332 14.285 3.926 1.00 67.81 169 LYS A CA 1
ATOM 1346 C C . LYS A 1 169 ? 15.837 14.023 4.042 1.00 67.81 169 LYS A C 1
ATOM 1348 O O . LYS A 1 169 ? 15.285 14.332 5.098 1.00 67.81 169 LYS A O 1
ATOM 1353 N N . GLU A 1 170 ? 15.178 13.565 2.978 1.00 74.81 170 GLU A N 1
ATOM 1354 C CA . GLU A 1 170 ? 13.719 13.531 2.962 1.00 74.81 170 GLU A CA 1
ATOM 1355 C C . GLU A 1 170 ? 13.154 12.499 1.983 1.00 74.81 170 GLU A C 1
ATOM 1357 O O . GLU A 1 170 ? 13.146 12.695 0.763 1.00 74.81 170 GLU A O 1
ATOM 1362 N N . PHE A 1 171 ? 12.564 11.448 2.550 1.00 79.25 171 PHE A N 1
ATOM 1363 C CA . PHE A 1 171 ? 11.754 10.497 1.799 1.00 79.25 171 PHE A CA 1
ATOM 1364 C C . PHE A 1 171 ? 10.477 11.149 1.266 1.00 79.25 171 PHE A C 1
ATOM 1366 O O . PHE A 1 171 ? 9.714 11.765 2.009 1.00 79.25 171 PHE A O 1
ATOM 1373 N N . LYS A 1 172 ? 10.220 10.969 -0.030 1.00 77.69 172 LYS A N 1
ATOM 1374 C CA . LYS A 1 172 ? 9.093 11.580 -0.748 1.00 77.69 172 LYS A CA 1
ATOM 1375 C C . LYS A 1 172 ? 7.920 10.638 -0.969 1.00 77.69 172 LYS A C 1
ATOM 1377 O O . LYS A 1 172 ? 6.791 11.105 -1.094 1.00 77.69 172 LYS A O 1
ATOM 1382 N N . GLY A 1 173 ? 8.156 9.332 -1.023 1.00 82.62 173 GLY A N 1
ATOM 1383 C CA . GLY A 1 173 ? 7.085 8.387 -1.316 1.00 82.62 173 GLY A CA 1
ATOM 1384 C C . GLY A 1 173 ? 7.520 6.939 -1.220 1.00 82.62 173 GLY A C 1
ATOM 1385 O O . GLY A 1 173 ? 8.687 6.611 -1.426 1.00 82.62 173 GLY A O 1
ATOM 1386 N N . TRP A 1 174 ? 6.571 6.085 -0.860 1.00 87.94 174 TRP A N 1
ATOM 1387 C CA . TRP A 1 174 ? 6.741 4.643 -0.757 1.00 87.94 174 TRP A CA 1
ATOM 1388 C C . TRP A 1 174 ? 5.745 4.000 -1.719 1.00 87.94 174 TRP A C 1
ATOM 1390 O O . TRP A 1 174 ? 4.568 4.357 -1.706 1.00 87.94 174 TRP A O 1
ATOM 1400 N N . LEU A 1 175 ? 6.217 3.108 -2.587 1.00 85.44 175 LEU A N 1
ATOM 1401 C CA . LEU A 1 175 ? 5.410 2.517 -3.653 1.00 85.44 175 LEU A CA 1
ATOM 1402 C C . LEU A 1 175 ? 5.551 0.999 -3.647 1.00 85.44 175 LEU A C 1
ATOM 1404 O O . LEU A 1 175 ? 6.645 0.472 -3.863 1.00 85.44 175 LEU A O 1
ATOM 1408 N N . ASP A 1 176 ? 4.437 0.298 -3.451 1.00 86.12 176 ASP A N 1
ATOM 1409 C CA . ASP A 1 176 ? 4.396 -1.149 -3.638 1.00 86.12 176 ASP A CA 1
ATOM 1410 C C . ASP A 1 176 ? 4.649 -1.506 -5.105 1.00 86.12 176 ASP A C 1
ATOM 1412 O O . ASP A 1 176 ? 4.050 -0.938 -6.026 1.00 86.12 176 ASP A O 1
ATOM 1416 N N . ILE A 1 177 ? 5.498 -2.505 -5.330 1.00 83.81 177 ILE A N 1
ATOM 1417 C CA . ILE A 1 177 ? 5.696 -3.083 -6.655 1.00 83.81 177 ILE A CA 1
ATOM 1418 C C . ILE A 1 177 ? 4.660 -4.196 -6.840 1.00 83.81 177 ILE A C 1
ATOM 1420 O O . ILE A 1 177 ? 4.628 -5.168 -6.086 1.00 83.81 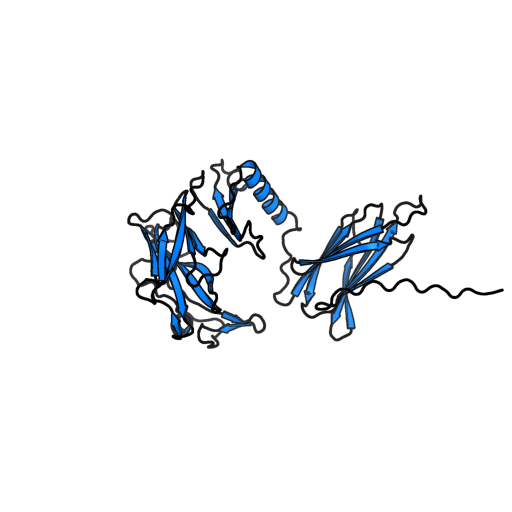177 ILE A O 1
ATOM 1424 N N . ARG A 1 178 ? 3.810 -4.077 -7.865 1.00 81.06 178 ARG A N 1
ATOM 1425 C CA . ARG A 1 178 ? 2.880 -5.150 -8.255 1.00 81.06 178 ARG A CA 1
ATOM 1426 C C . ARG A 1 178 ? 3.656 -6.338 -8.827 1.00 81.06 178 ARG A C 1
ATOM 1428 O O . ARG A 1 178 ? 4.569 -6.140 -9.621 1.00 81.06 178 ARG A O 1
ATOM 1435 N N . ASN A 1 179 ? 3.266 -7.558 -8.450 1.00 78.75 179 ASN A N 1
ATOM 1436 C CA . ASN A 1 179 ? 3.968 -8.808 -8.790 1.00 78.75 179 ASN A CA 1
ATOM 1437 C C . ASN A 1 179 ? 5.486 -8.736 -8.524 1.00 78.75 179 ASN A C 1
ATOM 1439 O O . ASN A 1 179 ? 6.295 -8.944 -9.431 1.00 78.75 179 ASN A O 1
ATOM 1443 N N . PRO A 1 180 ? 5.890 -8.399 -7.288 1.00 83.81 180 P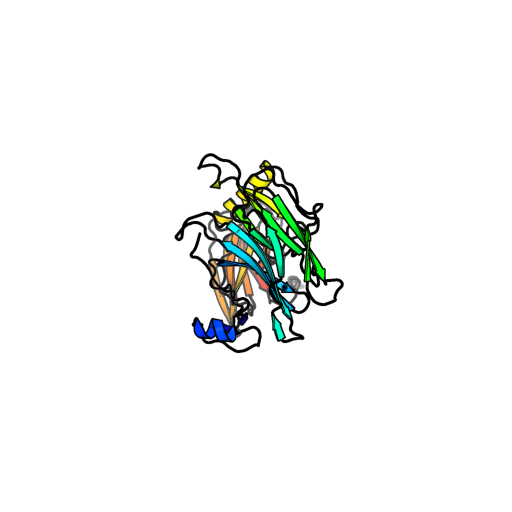RO A N 1
ATOM 1444 C CA . PRO A 1 180 ? 7.256 -7.986 -7.032 1.00 83.81 180 PRO A CA 1
ATOM 1445 C C . PRO A 1 180 ? 8.249 -9.150 -7.067 1.00 83.81 180 PRO A C 1
ATOM 1447 O O . PRO A 1 180 ? 7.962 -10.247 -6.578 1.00 83.81 180 PRO A O 1
ATOM 1450 N N . HIS A 1 181 ? 9.465 -8.877 -7.546 1.00 87.50 181 HIS A N 1
ATOM 1451 C CA . HIS A 1 181 ? 10.604 -9.776 -7.363 1.00 87.50 181 HIS A CA 1
ATOM 1452 C C . HIS A 1 181 ? 11.005 -9.829 -5.880 1.00 87.50 181 HIS A C 1
ATOM 1454 O O . HIS A 1 181 ? 10.825 -8.860 -5.144 1.00 87.50 181 HIS A O 1
ATOM 1460 N N . LYS A 1 182 ? 11.612 -10.935 -5.437 1.00 87.75 182 LYS A N 1
ATOM 1461 C CA . LYS A 1 182 ? 12.092 -11.082 -4.049 1.00 87.75 182 LYS A CA 1
ATOM 1462 C C . LYS A 1 182 ? 13.080 -9.990 -3.620 1.00 87.75 182 LYS A C 1
ATOM 1464 O O . LYS A 1 182 ? 13.138 -9.651 -2.450 1.00 87.75 182 LYS A O 1
ATOM 1469 N N . ASP A 1 183 ? 13.810 -9.403 -4.563 1.00 86.06 183 ASP A N 1
ATOM 1470 C CA . ASP A 1 183 ? 14.810 -8.363 -4.282 1.00 86.06 183 ASP A CA 1
ATOM 1471 C C . ASP A 1 183 ? 14.221 -6.936 -4.321 1.00 86.06 183 ASP A C 1
ATOM 1473 O O . ASP A 1 183 ? 14.940 -5.959 -4.131 1.00 86.06 183 ASP A O 1
ATOM 1477 N N . GLY A 1 184 ? 12.920 -6.793 -4.589 1.00 88.06 184 GLY A N 1
ATOM 1478 C CA . GLY A 1 184 ? 12.255 -5.497 -4.695 1.00 88.06 184 GLY A CA 1
ATOM 1479 C C . GLY A 1 184 ? 10.745 -5.640 -4.567 1.00 88.06 184 GLY A C 1
ATOM 1480 O O . GLY A 1 184 ? 10.048 -5.827 -5.562 1.00 88.06 184 GLY A O 1
ATOM 1481 N N . ARG A 1 185 ? 10.259 -5.550 -3.327 1.00 87.94 185 ARG A N 1
ATOM 1482 C CA . ARG A 1 185 ? 8.839 -5.519 -2.949 1.00 87.94 185 ARG A CA 1
ATOM 1483 C C . ARG A 1 185 ? 8.301 -4.095 -2.864 1.00 87.94 185 ARG A C 1
ATOM 1485 O O . ARG A 1 185 ? 7.165 -3.848 -3.255 1.00 87.94 185 ARG A O 1
ATOM 1492 N N . LEU A 1 186 ? 9.132 -3.179 -2.375 1.00 89.69 186 LEU A N 1
ATOM 1493 C CA . LEU A 1 186 ? 8.790 -1.783 -2.131 1.00 89.69 186 LEU A CA 1
ATOM 1494 C C . LEU A 1 186 ? 9.862 -0.879 -2.748 1.00 89.69 186 LEU A C 1
ATOM 1496 O O . LEU A 1 186 ? 11.057 -1.154 -2.623 1.00 89.69 186 LEU A O 1
ATOM 1500 N N . MET A 1 187 ? 9.435 0.199 -3.401 1.00 88.12 187 MET A N 1
ATOM 1501 C CA . MET A 1 187 ? 10.302 1.313 -3.779 1.00 88.12 187 MET A CA 1
ATOM 1502 C C . MET A 1 187 ? 10.179 2.410 -2.734 1.00 88.12 187 MET A C 1
ATOM 1504 O O . MET A 1 187 ? 9.075 2.855 -2.422 1.00 88.12 187 MET A O 1
ATOM 1508 N N . VAL A 1 188 ? 11.315 2.866 -2.231 1.00 86.44 188 VAL A N 1
ATOM 1509 C CA . VAL A 1 188 ? 11.413 4.020 -1.346 1.00 86.44 188 VAL A CA 1
ATOM 1510 C C . VAL A 1 188 ? 12.095 5.133 -2.124 1.00 86.44 188 VAL A C 1
ATOM 1512 O O . VAL A 1 188 ? 13.210 4.964 -2.621 1.00 86.44 188 VAL A O 1
ATOM 1515 N N . LEU A 1 189 ? 11.385 6.247 -2.264 1.00 83.44 189 LEU A N 1
ATOM 1516 C CA . LEU A 1 189 ? 11.819 7.406 -3.022 1.00 83.44 189 LEU A CA 1
ATOM 1517 C C . LEU A 1 189 ? 12.395 8.452 -2.074 1.00 83.44 189 LEU A C 1
ATOM 1519 O O . LEU A 1 189 ? 11.705 8.904 -1.158 1.00 83.44 189 LEU A O 1
ATOM 1523 N N . ASP A 1 190 ? 13.625 8.862 -2.333 1.00 78.88 190 ASP A N 1
ATOM 1524 C CA . ASP A 1 190 ? 14.320 9.939 -1.638 1.00 78.88 190 ASP A CA 1
ATOM 1525 C C . ASP A 1 190 ? 14.581 11.099 -2.609 1.00 78.88 190 ASP A C 1
ATOM 1527 O O . ASP A 1 190 ? 14.770 10.900 -3.812 1.00 78.88 190 ASP A O 1
ATOM 1531 N N . SER A 1 191 ? 14.546 12.330 -2.113 1.00 71.69 191 SER A N 1
ATOM 1532 C CA . SER A 1 191 ? 14.848 13.509 -2.929 1.00 71.69 191 SER A CA 1
ATOM 1533 C C . SER A 1 191 ? 16.344 13.803 -2.951 1.00 71.69 191 SER A C 1
ATOM 1535 O O . SER A 1 191 ? 16.976 13.985 -1.909 1.00 71.69 191 SER A O 1
ATOM 1537 N N . PHE A 1 192 ? 16.914 13.933 -4.150 1.00 64.19 192 PHE A N 1
ATOM 1538 C CA . PHE A 1 192 ? 18.236 14.532 -4.285 1.00 64.19 192 PHE A CA 1
ATOM 1539 C C . PHE A 1 192 ? 18.129 16.054 -4.112 1.00 64.19 192 PHE A C 1
ATOM 1541 O O . PHE A 1 192 ? 17.184 16.681 -4.586 1.00 64.19 192 PHE A O 1
ATOM 1548 N N . ARG A 1 193 ? 19.123 16.676 -3.462 1.00 54.31 193 ARG A N 1
ATOM 1549 C CA . ARG A 1 193 ? 19.253 18.143 -3.461 1.00 54.31 193 ARG A CA 1
ATOM 1550 C C . ARG A 1 193 ? 19.653 18.607 -4.860 1.00 54.31 193 ARG A C 1
ATOM 1552 O O . ARG A 1 193 ? 20.815 18.462 -5.237 1.00 54.31 193 ARG A O 1
ATOM 1559 N N . GLY A 1 194 ? 18.703 19.170 -5.594 1.00 47.72 194 GLY A N 1
ATOM 1560 C CA . GLY A 1 194 ? 18.906 19.722 -6.927 1.00 47.72 194 GLY A CA 1
ATOM 1561 C C . GLY A 1 194 ? 18.666 21.233 -6.989 1.00 47.72 194 GLY A C 1
ATOM 1562 O O . GLY A 1 194 ? 18.124 21.837 -6.072 1.00 47.72 194 GLY A O 1
ATOM 1563 N N . THR A 1 195 ? 19.064 21.874 -8.087 1.00 42.47 195 THR A N 1
ATOM 1564 C CA . THR A 1 195 ? 18.362 23.082 -8.562 1.00 42.47 195 THR A CA 1
ATOM 1565 C C . THR A 1 195 ? 16.987 22.653 -9.101 1.00 42.47 195 THR A C 1
ATOM 1567 O O . THR A 1 195 ? 16.859 21.491 -9.478 1.00 42.47 195 THR A O 1
ATOM 1570 N N . GLU A 1 196 ? 15.971 23.525 -9.164 1.00 46.41 196 GLU A N 1
ATOM 1571 C CA . GLU A 1 196 ? 14.573 23.192 -9.565 1.00 46.41 196 GLU A CA 1
ATOM 1572 C C . GLU A 1 196 ? 14.439 22.253 -10.790 1.00 46.41 196 GLU A C 1
ATOM 1574 O O . GLU A 1 196 ? 13.506 21.468 -10.869 1.00 46.41 196 GLU A O 1
ATOM 1579 N N . ILE A 1 197 ? 15.397 22.274 -11.724 1.00 46.84 197 ILE A N 1
ATOM 1580 C CA . ILE A 1 197 ? 15.416 21.438 -12.942 1.00 46.84 197 ILE A CA 1
ATOM 1581 C C . ILE A 1 197 ? 15.918 20.000 -12.683 1.00 46.84 197 ILE A C 1
ATOM 1583 O O . ILE A 1 197 ? 15.721 19.108 -13.495 1.00 46.84 197 ILE A O 1
ATOM 1587 N N . SER A 1 198 ? 16.595 19.750 -11.566 1.00 45.66 198 SER A N 1
ATOM 1588 C CA . SER A 1 198 ? 17.203 18.457 -11.212 1.00 45.66 198 SER A CA 1
ATOM 1589 C C . SER A 1 198 ? 16.447 17.692 -10.123 1.00 45.66 198 SER A C 1
ATOM 1591 O O . SER A 1 198 ? 16.589 16.475 -10.059 1.00 45.66 198 SER A O 1
ATOM 1593 N N . GLU A 1 199 ? 15.606 18.356 -9.324 1.00 49.78 199 GLU A N 1
ATOM 1594 C CA . GLU A 1 199 ? 14.786 17.690 -8.296 1.00 49.78 199 GLU A CA 1
ATOM 1595 C C . GLU A 1 199 ? 13.674 16.810 -8.898 1.00 49.78 199 GLU A C 1
ATOM 1597 O O . GLU A 1 199 ? 13.348 15.772 -8.332 1.00 49.78 199 GLU A O 1
ATOM 1602 N N . GLU A 1 200 ? 13.137 17.160 -10.075 1.00 48.72 200 GLU A N 1
ATOM 1603 C CA . GLU A 1 200 ? 12.153 16.320 -10.785 1.00 48.72 200 GLU A CA 1
ATOM 1604 C C . GLU A 1 200 ? 12.791 15.114 -11.502 1.00 48.72 200 GLU A C 1
ATOM 1606 O O . GLU A 1 200 ? 12.149 14.079 -11.690 1.00 48.72 200 GLU A O 1
ATOM 1611 N N . TYR A 1 201 ? 14.064 15.218 -11.897 1.00 49.09 201 TYR A N 1
ATOM 1612 C CA . TYR A 1 201 ? 14.723 14.216 -12.748 1.00 49.09 201 TYR A CA 1
ATOM 1613 C C . TYR A 1 201 ? 15.632 13.248 -11.999 1.00 49.09 201 TYR A C 1
ATOM 1615 O O . TYR A 1 201 ? 16.036 12.234 -12.566 1.00 49.09 201 TYR A O 1
ATOM 1623 N N . TYR A 1 202 ? 15.954 13.529 -10.742 1.00 59.56 202 TYR A N 1
ATOM 1624 C CA . TYR A 1 202 ? 16.782 12.657 -9.930 1.00 59.56 202 TYR A CA 1
ATOM 1625 C C . TYR A 1 202 ? 16.048 12.413 -8.616 1.00 59.56 202 TYR A C 1
ATOM 1627 O O . TYR A 1 202 ? 16.050 13.258 -7.723 1.00 59.56 202 TYR A O 1
ATOM 1635 N N . MET A 1 203 ? 15.419 11.240 -8.507 1.00 68.19 203 MET A N 1
ATOM 1636 C CA . MET A 1 203 ? 14.961 10.663 -7.242 1.00 68.19 203 MET A CA 1
ATOM 1637 C C . MET A 1 203 ? 15.875 9.498 -6.866 1.00 68.19 203 MET A C 1
ATOM 1639 O O . MET A 1 203 ? 16.224 8.668 -7.711 1.00 68.19 203 MET A O 1
ATOM 1643 N N . GLY A 1 204 ? 16.285 9.434 -5.602 1.00 73.62 204 GLY A N 1
ATOM 1644 C CA . GLY A 1 204 ? 16.966 8.273 -5.050 1.00 73.62 204 GLY A CA 1
ATOM 1645 C C . GLY A 1 204 ? 15.955 7.144 -4.963 1.00 73.62 204 GLY A C 1
ATOM 1646 O O . GLY A 1 204 ? 14.961 7.275 -4.257 1.00 73.62 204 GLY A O 1
ATOM 1647 N N . ILE A 1 205 ? 16.164 6.057 -5.706 1.00 79.38 205 ILE A N 1
ATOM 1648 C CA . ILE A 1 205 ? 15.299 4.879 -5.629 1.00 79.38 205 ILE A CA 1
ATOM 1649 C C . ILE A 1 205 ? 16.028 3.803 -4.841 1.00 79.38 205 ILE A C 1
ATOM 1651 O O . ILE A 1 205 ? 16.972 3.176 -5.328 1.00 79.38 205 ILE A O 1
ATOM 1655 N N . HIS A 1 206 ? 15.523 3.532 -3.648 1.00 84.81 206 HIS A N 1
ATOM 1656 C CA . HIS A 1 206 ? 15.929 2.385 -2.856 1.00 84.81 206 HIS A CA 1
ATOM 1657 C C . HIS A 1 206 ? 14.895 1.278 -3.060 1.00 84.81 206 HIS A C 1
ATOM 1659 O O . HIS A 1 206 ? 13.694 1.515 -2.936 1.00 84.81 206 HIS A O 1
ATOM 1665 N N . LEU A 1 207 ? 15.345 0.065 -3.391 1.00 88.19 207 LEU A N 1
ATOM 1666 C CA . LEU A 1 207 ? 14.455 -1.097 -3.382 1.00 88.19 207 LEU A CA 1
ATOM 1667 C C . LEU A 1 207 ? 14.582 -1.799 -2.042 1.00 88.19 207 LEU A C 1
ATOM 1669 O O . LEU A 1 207 ? 15.691 -2.016 -1.564 1.00 88.19 207 LEU A O 1
ATOM 1673 N N . TYR A 1 208 ? 13.453 -2.194 -1.479 1.00 90.44 208 TYR A N 1
ATOM 1674 C CA . TYR A 1 208 ? 13.388 -3.030 -0.296 1.00 90.44 208 TYR A CA 1
ATOM 1675 C C . TYR A 1 208 ? 12.803 -4.391 -0.673 1.00 90.44 208 TYR A C 1
ATOM 1677 O O . TYR A 1 208 ? 11.713 -4.467 -1.248 1.00 90.44 208 TYR A O 1
ATOM 1685 N N . GLY A 1 209 ? 13.541 -5.462 -0.386 1.00 91.75 209 GLY A N 1
ATOM 1686 C CA . GLY A 1 209 ? 13.171 -6.843 -0.689 1.00 91.75 209 GLY A CA 1
ATOM 1687 C C . GLY A 1 209 ? 13.376 -7.784 0.497 1.00 91.75 209 GLY A C 1
ATOM 1688 O O . GLY A 1 209 ? 13.645 -7.359 1.615 1.00 91.75 209 GLY A O 1
ATOM 1689 N N . ASP A 1 210 ? 13.290 -9.089 0.248 1.00 90.44 210 ASP A N 1
ATOM 1690 C CA . ASP A 1 210 ? 13.383 -10.149 1.259 1.00 90.44 210 ASP A CA 1
ATOM 1691 C C . ASP A 1 210 ? 14.735 -10.141 2.010 1.00 90.44 210 ASP A C 1
ATOM 1693 O O . ASP A 1 210 ? 14.829 -10.633 3.137 1.00 90.44 210 ASP A O 1
ATOM 1697 N N . GLY A 1 211 ? 15.779 -9.579 1.384 1.00 88.81 211 GLY A N 1
ATOM 1698 C CA . GLY A 1 211 ? 17.108 -9.356 1.963 1.00 88.81 211 GLY A CA 1
ATOM 1699 C C . GLY A 1 211 ? 17.301 -7.997 2.652 1.00 88.81 211 GLY A C 1
ATOM 1700 O O . GLY A 1 211 ? 18.401 -7.725 3.120 1.00 88.81 211 GLY A O 1
ATOM 1701 N N . GLY A 1 212 ? 16.266 -7.156 2.723 1.00 89.44 212 GLY A N 1
ATOM 1702 C CA . GLY A 1 212 ? 16.342 -5.780 3.214 1.00 89.44 212 GLY A CA 1
ATOM 1703 C C . GLY A 1 212 ? 16.517 -4.754 2.093 1.00 89.44 212 GLY A C 1
ATOM 1704 O O . GLY A 1 212 ? 16.126 -4.989 0.946 1.00 89.44 212 GLY A O 1
ATOM 1705 N N . PHE A 1 213 ? 17.081 -3.596 2.436 1.00 87.31 213 PHE A N 1
ATOM 1706 C CA . PHE A 1 213 ? 17.377 -2.549 1.463 1.00 87.31 213 PHE A CA 1
ATOM 1707 C C . PHE A 1 213 ? 18.495 -2.983 0.513 1.00 87.31 213 PHE A C 1
ATOM 1709 O O . PHE A 1 213 ? 19.568 -3.412 0.933 1.00 87.31 213 PHE A O 1
ATOM 1716 N N . VAL A 1 214 ? 18.239 -2.840 -0.783 1.00 81.94 214 VAL A N 1
ATOM 1717 C CA . VAL A 1 214 ? 19.234 -2.985 -1.839 1.00 81.94 214 VAL A CA 1
ATOM 1718 C C . VAL A 1 214 ? 19.814 -1.607 -2.105 1.00 81.94 214 VAL A C 1
ATOM 1720 O O . VAL A 1 214 ? 19.176 -0.768 -2.752 1.00 81.94 214 VAL A O 1
ATOM 1723 N N . GLU A 1 215 ? 21.015 -1.387 -1.581 1.00 68.12 215 GLU A N 1
ATOM 1724 C CA . GLU A 1 215 ? 21.788 -0.178 -1.829 1.00 68.12 215 GLU A CA 1
ATOM 1725 C C . GLU A 1 215 ? 22.116 -0.063 -3.323 1.00 68.12 215 GLU A C 1
ATOM 1727 O O . GLU A 1 215 ? 22.462 -1.043 -3.987 1.00 68.12 215 GLU A O 1
ATOM 1732 N N . ARG A 1 216 ? 21.955 1.144 -3.862 1.00 68.12 216 ARG A N 1
ATOM 1733 C CA . ARG A 1 216 ? 22.304 1.503 -5.236 1.00 68.12 216 ARG A CA 1
ATOM 1734 C C . ARG A 1 216 ? 23.048 2.814 -5.197 1.00 68.12 216 ARG A C 1
ATOM 1736 O O . ARG A 1 216 ? 22.683 3.708 -4.435 1.00 68.12 216 ARG A O 1
ATOM 1743 N N . ASN A 1 217 ? 24.053 2.949 -6.051 1.00 69.44 217 ASN A N 1
ATOM 1744 C CA . ASN A 1 217 ? 24.701 4.244 -6.199 1.00 69.44 217 ASN A CA 1
ATOM 1745 C C . ASN A 1 217 ? 23.773 5.233 -6.930 1.00 69.44 217 ASN A C 1
ATOM 1747 O O . ASN A 1 217 ? 22.804 4.853 -7.594 1.00 69.44 217 ASN A O 1
ATOM 1751 N N . SER A 1 218 ? 24.087 6.524 -6.830 1.00 65.88 218 SER A N 1
ATOM 1752 C CA . SER A 1 218 ? 23.284 7.590 -7.434 1.00 65.88 218 SER A CA 1
ATOM 1753 C C . SER A 1 218 ? 23.077 7.415 -8.943 1.00 65.88 218 SER A C 1
ATOM 1755 O O . SER A 1 218 ? 21.983 7.690 -9.433 1.00 65.88 218 SER A O 1
ATOM 1757 N N . ASN A 1 219 ? 24.070 6.903 -9.680 1.00 68.62 219 ASN A N 1
ATOM 1758 C CA . ASN A 1 219 ? 23.960 6.672 -11.124 1.00 68.62 219 ASN A CA 1
ATOM 1759 C C . ASN A 1 219 ? 22.969 5.548 -11.458 1.00 68.62 219 ASN A C 1
ATOM 1761 O O . ASN A 1 219 ? 22.181 5.683 -12.393 1.00 68.62 219 ASN A O 1
ATOM 1765 N N . GLU A 1 220 ? 22.981 4.453 -10.697 1.00 69.62 220 GLU A N 1
ATOM 1766 C CA . GLU A 1 220 ? 22.042 3.336 -10.857 1.00 69.62 220 GLU A CA 1
ATOM 1767 C C . GLU A 1 220 ? 20.607 3.758 -10.542 1.00 69.62 220 GLU A C 1
ATOM 1769 O O . GLU A 1 220 ? 19.699 3.471 -11.325 1.00 69.62 220 GLU A O 1
ATOM 1774 N N . SER A 1 221 ? 20.411 4.488 -9.441 1.00 68.81 221 SER A N 1
ATOM 1775 C CA . SER A 1 221 ? 19.109 5.040 -9.048 1.00 68.81 221 SER A CA 1
ATOM 1776 C C . SER A 1 221 ? 18.567 6.011 -10.095 1.00 68.81 221 SER A C 1
ATOM 1778 O 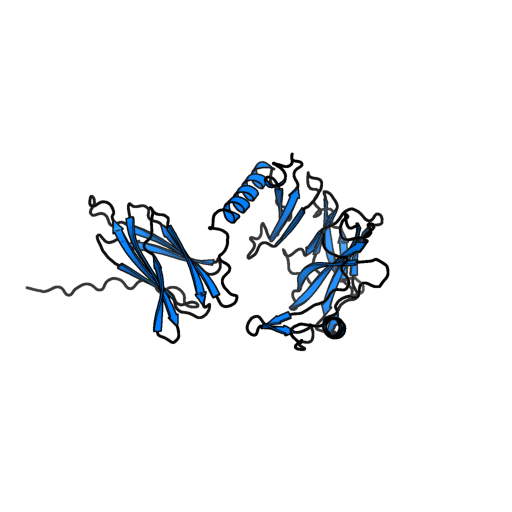O . SER A 1 221 ? 17.423 5.883 -10.524 1.00 68.81 221 SER A O 1
ATOM 1780 N N . SER A 1 222 ? 19.417 6.917 -10.584 1.00 67.31 222 SER A N 1
ATOM 1781 C CA . SER A 1 222 ? 19.070 7.872 -11.643 1.00 67.31 222 SER A CA 1
ATOM 1782 C C . SER A 1 222 ? 18.735 7.173 -12.958 1.00 67.31 222 SER A C 1
ATOM 1784 O O . SER A 1 222 ? 17.784 7.547 -13.637 1.00 67.31 222 SER A O 1
ATOM 1786 N N . GLY A 1 223 ? 19.491 6.133 -13.320 1.00 68.81 223 GLY A N 1
ATOM 1787 C CA . GLY A 1 223 ? 19.230 5.330 -14.511 1.00 68.81 223 GLY A CA 1
ATOM 1788 C C . GLY A 1 223 ? 17.915 4.556 -14.425 1.00 68.81 223 GLY A C 1
ATOM 1789 O O . GLY A 1 223 ? 17.212 4.444 -15.428 1.00 68.81 223 GLY A O 1
ATOM 1790 N N . LEU A 1 224 ? 17.558 4.047 -13.242 1.00 68.38 224 LEU A N 1
ATOM 1791 C CA . LEU A 1 224 ? 16.271 3.394 -13.011 1.00 68.38 224 LEU A CA 1
ATOM 1792 C C . LEU A 1 224 ? 15.120 4.400 -13.050 1.00 68.38 224 LEU A C 1
ATOM 1794 O O . LEU A 1 224 ? 14.152 4.147 -13.756 1.00 68.38 224 LEU A O 1
ATOM 1798 N N . TRP A 1 225 ? 15.241 5.543 -12.365 1.00 67.75 225 TRP A N 1
ATOM 1799 C CA . TRP A 1 225 ? 14.232 6.606 -12.417 1.00 67.75 225 TRP A CA 1
ATOM 1800 C C . TRP A 1 225 ? 14.017 7.086 -13.843 1.00 67.75 225 TRP A C 1
ATOM 1802 O O . TRP A 1 225 ? 12.884 7.143 -14.295 1.00 67.75 225 TRP A O 1
ATOM 1812 N N . LYS A 1 226 ? 15.102 7.337 -14.582 1.00 66.75 226 LYS A N 1
ATOM 1813 C CA . LYS A 1 226 ? 15.039 7.704 -15.992 1.00 66.75 226 LYS A CA 1
ATOM 1814 C C . LYS A 1 226 ? 14.310 6.642 -16.810 1.00 66.75 226 LYS A C 1
ATOM 1816 O O . LYS A 1 226 ? 13.418 7.005 -17.552 1.00 66.75 226 LYS A O 1
ATOM 1821 N N . LYS A 1 227 ? 14.613 5.352 -16.635 1.00 67.69 227 LYS A N 1
ATOM 1822 C CA . LYS A 1 227 ? 13.879 4.273 -17.318 1.00 67.69 227 LYS A CA 1
ATOM 1823 C C . LYS A 1 227 ? 12.410 4.215 -16.915 1.00 67.69 227 LYS A C 1
ATOM 1825 O O . LYS A 1 227 ? 11.579 3.988 -17.777 1.00 67.69 227 LYS A O 1
ATOM 1830 N N . CYS A 1 228 ? 12.083 4.401 -15.638 1.00 64.94 228 CYS A N 1
ATOM 1831 C CA . CYS A 1 228 ? 10.702 4.461 -15.163 1.00 64.94 228 CYS A CA 1
ATOM 1832 C C . CYS A 1 228 ? 9.965 5.658 -15.769 1.00 64.94 228 CYS A C 1
ATOM 1834 O O . CYS A 1 228 ? 8.851 5.500 -16.247 1.00 64.94 228 CYS A O 1
ATOM 1836 N N . TRP A 1 229 ? 10.601 6.827 -15.784 1.00 62.53 229 TRP A N 1
ATOM 1837 C CA . TRP A 1 229 ? 10.065 8.058 -16.346 1.00 62.53 229 TRP A CA 1
ATOM 1838 C C . TRP A 1 229 ? 9.893 7.960 -17.862 1.00 62.53 229 TRP A C 1
ATOM 1840 O O . TRP A 1 229 ? 8.795 8.178 -18.359 1.00 62.53 229 TRP A O 1
ATOM 1850 N N . GLU A 1 230 ? 10.939 7.553 -18.583 1.00 61.38 230 GLU A N 1
ATOM 1851 C CA . GLU A 1 230 ? 10.901 7.286 -20.024 1.00 61.38 230 GLU A CA 1
ATOM 1852 C C . GLU A 1 230 ? 9.815 6.268 -20.342 1.00 61.38 230 GLU A C 1
ATOM 1854 O O . GLU A 1 230 ? 9.015 6.508 -21.229 1.00 61.38 230 GLU A O 1
ATOM 1859 N N . ALA A 1 231 ? 9.685 5.207 -19.548 1.00 58.56 231 ALA A N 1
ATOM 1860 C CA . ALA A 1 231 ? 8.602 4.252 -19.702 1.00 58.56 231 ALA A CA 1
ATOM 1861 C C . ALA A 1 231 ? 7.213 4.873 -19.445 1.00 58.56 231 ALA A C 1
ATOM 1863 O O . ALA A 1 231 ? 6.247 4.480 -20.086 1.00 58.56 231 ALA A O 1
ATOM 1864 N N . THR A 1 232 ? 7.072 5.836 -18.529 1.00 54.88 232 THR A N 1
ATOM 1865 C CA . THR A 1 232 ? 5.800 6.558 -18.331 1.00 54.88 232 THR A CA 1
ATOM 1866 C C . THR A 1 232 ? 5.514 7.616 -19.395 1.00 54.88 232 THR A C 1
ATOM 1868 O O . THR A 1 232 ? 4.375 8.056 -19.489 1.00 54.88 232 THR A O 1
ATOM 1871 N N . THR A 1 233 ? 6.509 8.064 -20.163 1.00 48.09 233 THR A N 1
ATOM 1872 C CA . THR A 1 233 ? 6.341 9.103 -21.195 1.00 48.09 233 THR A CA 1
ATOM 1873 C C . THR A 1 233 ? 6.360 8.560 -22.618 1.00 48.09 233 THR A C 1
ATOM 1875 O O . THR A 1 233 ? 5.752 9.160 -23.501 1.00 48.09 233 THR A O 1
ATOM 1878 N N . ASP A 1 234 ? 7.036 7.439 -22.843 1.00 43.81 234 ASP A N 1
ATOM 1879 C CA . ASP A 1 234 ? 6.818 6.587 -23.998 1.00 43.81 234 ASP A CA 1
ATOM 1880 C C . ASP A 1 234 ? 5.530 5.808 -23.719 1.00 43.81 234 ASP A C 1
ATOM 1882 O O . ASP A 1 234 ? 5.376 5.220 -22.651 1.00 43.81 234 ASP A O 1
ATOM 1886 N N . ASP A 1 235 ? 4.592 5.773 -24.666 1.00 42.88 235 ASP A N 1
ATOM 1887 C CA . ASP A 1 235 ? 3.306 5.053 -24.572 1.00 42.88 235 ASP A CA 1
ATOM 1888 C C . ASP A 1 235 ? 3.446 3.524 -24.306 1.00 42.88 235 ASP A C 1
ATOM 1890 O O . ASP A 1 235 ? 2.479 2.778 -24.418 1.00 42.88 235 ASP A O 1
ATOM 1894 N N . GLU A 1 236 ? 4.637 3.020 -23.963 1.00 41.84 236 GLU A N 1
ATOM 1895 C CA . GLU A 1 236 ? 4.934 1.617 -23.678 1.00 41.84 236 GLU A CA 1
ATOM 1896 C C . GLU A 1 236 ? 4.750 1.193 -22.205 1.00 41.84 236 GLU A C 1
ATOM 1898 O O . GLU A 1 236 ? 4.681 -0.015 -21.954 1.00 41.84 236 GLU A O 1
ATOM 1903 N N . CYS A 1 237 ? 4.680 2.112 -21.222 1.00 38.75 237 C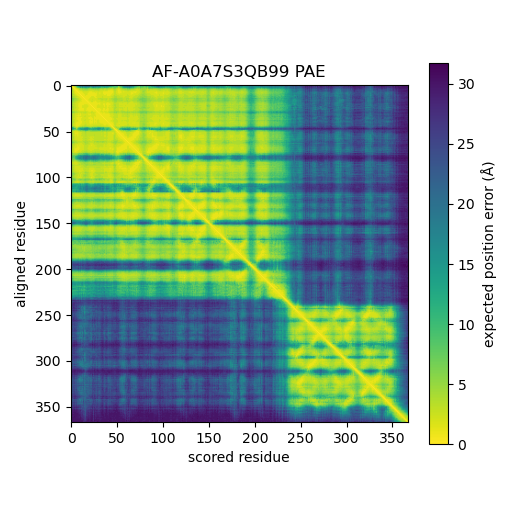YS A N 1
ATOM 1904 C CA . CYS A 1 237 ? 4.308 1.772 -19.827 1.00 38.75 237 CYS A CA 1
ATOM 1905 C C . CYS A 1 237 ? 3.176 2.595 -19.210 1.00 38.75 237 CYS A C 1
ATOM 1907 O O . CYS A 1 237 ? 2.836 2.357 -18.042 1.00 38.75 237 CYS A O 1
ATOM 1909 N N . PHE A 1 238 ? 2.460 3.413 -19.984 1.00 38.69 238 PHE A N 1
ATOM 1910 C CA . PHE A 1 238 ? 1.017 3.395 -19.769 1.00 38.69 238 PHE A CA 1
ATOM 1911 C C . PHE A 1 238 ? 0.577 1.980 -20.116 1.00 38.69 238 PHE A C 1
ATOM 1913 O O . PHE A 1 238 ? 0.340 1.653 -21.270 1.00 38.69 238 PHE A O 1
ATOM 1920 N N . VAL A 1 239 ? 0.510 1.108 -19.107 1.00 45.44 239 VAL A N 1
ATOM 1921 C CA . VAL A 1 239 ? -0.367 -0.051 -19.208 1.00 45.44 239 VAL A CA 1
ATOM 1922 C C . VAL A 1 239 ? -1.703 0.582 -19.545 1.00 45.44 239 VAL A C 1
ATOM 1924 O O . VAL A 1 239 ? -2.272 1.234 -18.668 1.00 45.44 239 VAL A O 1
ATOM 1927 N N . GLU A 1 240 ? -2.141 0.496 -20.805 1.00 48.97 240 GLU A N 1
ATOM 1928 C CA . GLU A 1 240 ? -3.513 0.808 -21.177 1.00 48.97 240 GLU A CA 1
ATOM 1929 C C . GLU A 1 240 ? -4.357 0.083 -20.133 1.00 48.97 240 GLU A C 1
ATOM 1931 O O . GLU A 1 240 ? -4.380 -1.152 -20.056 1.00 48.97 240 GLU A O 1
ATOM 1936 N N . THR A 1 241 ? -4.903 0.855 -19.192 1.00 55.44 241 THR A N 1
ATOM 1937 C CA . THR A 1 241 ? -5.653 0.282 -18.092 1.00 55.44 241 THR A CA 1
ATOM 1938 C C . THR A 1 241 ? -6.939 -0.184 -18.718 1.00 55.44 241 THR A C 1
ATOM 1940 O O . THR A 1 241 ? -7.815 0.622 -19.035 1.00 55.44 241 THR A O 1
ATOM 1943 N N . CYS A 1 242 ? -7.023 -1.484 -18.944 1.00 62.59 242 CYS A N 1
ATOM 1944 C CA . CYS A 1 242 ? -8.256 -2.079 -19.391 1.00 62.59 242 CYS A CA 1
ATOM 1945 C C . CYS A 1 242 ? -9.346 -1.841 -18.338 1.00 62.59 242 CYS A C 1
ATOM 1947 O O . CYS A 1 242 ? -9.040 -1.785 -17.138 1.00 62.59 242 CYS A O 1
ATOM 1949 N N . PRO A 1 243 ? -10.613 -1.688 -18.758 1.00 72.75 243 PRO A N 1
ATOM 1950 C CA . PRO A 1 243 ? -11.756 -1.779 -17.859 1.00 72.75 243 PRO A CA 1
ATOM 1951 C C . PRO A 1 243 ? -11.623 -2.975 -16.902 1.00 72.75 243 PRO A C 1
ATOM 1953 O O . PRO A 1 243 ? -11.009 -3.981 -17.246 1.00 72.75 243 PRO A O 1
ATOM 1956 N N . MET A 1 244 ? -12.205 -2.893 -15.699 1.00 60.47 244 MET A N 1
ATOM 1957 C CA . MET A 1 244 ? -12.037 -3.910 -14.638 1.00 60.47 244 MET A CA 1
ATOM 1958 C C . MET A 1 244 ? -12.335 -5.363 -15.070 1.00 60.47 244 MET A C 1
ATOM 1960 O O . MET A 1 244 ? -11.836 -6.301 -14.453 1.00 60.47 244 MET A O 1
ATOM 1964 N N . ASN A 1 245 ? -13.142 -5.562 -16.113 1.00 74.88 245 ASN A N 1
ATOM 1965 C CA . ASN A 1 245 ? -13.541 -6.853 -16.681 1.00 74.88 245 ASN A CA 1
ATOM 1966 C C . ASN A 1 245 ? -12.706 -7.290 -17.904 1.00 74.88 245 ASN A C 1
ATOM 1968 O O . ASN A 1 245 ? -13.028 -8.288 -18.557 1.00 74.88 245 ASN A O 1
ATOM 1972 N N . GLU A 1 246 ? -11.642 -6.563 -18.217 1.00 79.81 246 GLU A N 1
ATOM 1973 C CA . GLU A 1 246 ? -10.766 -6.798 -19.354 1.00 79.81 246 GLU A CA 1
ATOM 1974 C C . GLU A 1 246 ? -9.304 -6.897 -18.896 1.00 79.81 246 GLU A C 1
ATOM 1976 O O . GLU A 1 246 ? -8.914 -6.451 -17.816 1.00 79.81 246 GLU A O 1
ATOM 1981 N N . LYS A 1 247 ? -8.468 -7.524 -19.718 1.00 78.12 247 LYS A N 1
ATOM 1982 C CA . LYS A 1 247 ? -7.023 -7.615 -19.505 1.00 78.12 247 LYS A CA 1
ATOM 1983 C C . LYS A 1 247 ? -6.293 -7.181 -20.762 1.00 78.12 247 LYS A C 1
ATOM 1985 O O . LYS A 1 247 ? -6.761 -7.393 -21.880 1.00 78.12 247 LYS A O 1
ATOM 1990 N N . LEU A 1 248 ? -5.121 -6.591 -20.550 1.00 82.00 248 LEU A N 1
ATOM 1991 C CA . LEU A 1 248 ? -4.272 -6.129 -21.634 1.00 82.00 248 LEU A CA 1
ATOM 1992 C C . LEU A 1 248 ? -3.656 -7.333 -22.345 1.00 82.00 248 LEU A C 1
ATOM 1994 O O . LEU A 1 248 ? -2.909 -8.101 -21.732 1.00 82.00 248 LEU A O 1
ATOM 1998 N N . LEU A 1 249 ? -3.952 -7.480 -23.633 1.00 83.88 249 LEU A N 1
ATOM 1999 C CA . LEU A 1 249 ? -3.210 -8.329 -24.551 1.00 83.88 249 LEU A CA 1
ATOM 2000 C C . LEU A 1 249 ? -2.159 -7.479 -25.260 1.00 83.88 249 LEU A C 1
ATOM 2002 O O . LEU A 1 249 ? -2.502 -6.568 -26.012 1.00 83.88 249 LEU A O 1
ATOM 2006 N N . LYS A 1 250 ? -0.889 -7.845 -25.091 1.00 84.50 250 LYS A N 1
ATOM 2007 C CA . LYS A 1 250 ? 0.230 -7.310 -25.863 1.00 84.50 250 LYS A CA 1
ATOM 2008 C C . LYS A 1 250 ? 0.821 -8.408 -26.743 1.00 84.50 250 LYS A C 1
ATOM 2010 O O . LYS A 1 250 ? 1.276 -9.441 -26.252 1.00 84.50 250 LYS A O 1
ATOM 2015 N N . VAL A 1 251 ? 0.809 -8.189 -28.056 1.00 82.50 251 VAL A N 1
ATOM 2016 C CA . VAL A 1 251 ? 1.460 -9.058 -29.045 1.00 82.50 251 VAL A CA 1
ATOM 2017 C C . VAL A 1 251 ? 2.659 -8.315 -29.608 1.00 82.50 251 VAL A C 1
ATOM 2019 O O . VAL A 1 251 ? 2.500 -7.326 -30.320 1.00 82.50 251 VAL A O 1
ATOM 2022 N N . VAL A 1 252 ? 3.859 -8.791 -29.289 1.00 83.94 252 VAL A N 1
ATOM 2023 C CA . VAL A 1 252 ? 5.112 -8.246 -29.819 1.00 83.94 252 VAL A CA 1
ATOM 2024 C C . VAL A 1 252 ? 5.555 -9.121 -30.974 1.00 83.94 252 VAL A C 1
ATOM 2026 O O . VAL A 1 252 ? 5.697 -10.329 -30.813 1.00 83.94 252 VAL A O 1
ATOM 2029 N N . LEU A 1 253 ? 5.771 -8.516 -32.131 1.00 82.31 253 LEU A N 1
ATOM 2030 C CA . LEU A 1 253 ? 6.321 -9.156 -33.313 1.00 82.31 253 LEU A CA 1
ATOM 2031 C C . LEU A 1 253 ? 7.763 -8.690 -33.478 1.00 82.31 253 LEU A C 1
ATOM 2033 O O . LEU A 1 253 ? 8.036 -7.492 -33.549 1.00 82.31 253 LEU A O 1
ATOM 2037 N N . ASN A 1 254 ? 8.672 -9.647 -33.565 1.00 82.44 254 ASN A N 1
ATOM 2038 C CA . ASN A 1 254 ? 10.074 -9.425 -33.858 1.00 82.44 254 ASN A CA 1
ATOM 2039 C C . ASN A 1 254 ? 10.454 -10.219 -35.113 1.00 82.44 254 ASN A C 1
ATOM 2041 O O . ASN A 1 254 ? 9.860 -11.255 -35.418 1.00 82.44 254 ASN A O 1
ATOM 2045 N N . SER A 1 255 ? 11.440 -9.749 -35.863 1.00 75.50 255 SER A N 1
ATOM 2046 C CA . SER A 1 255 ? 12.070 -10.569 -36.890 1.00 75.50 255 SER A CA 1
ATOM 2047 C C . SER A 1 255 ? 13.541 -10.223 -36.982 1.00 75.50 255 SER A C 1
ATOM 2049 O O . SER A 1 255 ? 13.914 -9.056 -36.993 1.00 75.50 255 SER A O 1
ATOM 2051 N N . ALA A 1 256 ? 14.369 -11.260 -37.084 1.00 66.31 256 ALA A N 1
ATOM 2052 C CA . ALA A 1 256 ? 15.781 -11.117 -37.413 1.00 66.31 256 ALA A CA 1
ATOM 2053 C C . ALA A 1 256 ? 16.005 -10.751 -38.894 1.00 66.31 256 ALA A C 1
ATOM 2055 O O . ALA A 1 256 ? 17.137 -10.488 -39.293 1.00 66.31 256 ALA A O 1
ATOM 2056 N N . PHE A 1 257 ? 14.946 -10.766 -39.711 1.00 70.75 257 PHE A N 1
ATOM 2057 C CA . PHE A 1 257 ? 15.006 -10.537 -41.145 1.00 70.75 257 PHE A CA 1
ATOM 2058 C C . PHE A 1 257 ? 14.128 -9.361 -41.575 1.00 70.75 257 PHE A C 1
ATOM 2060 O O . PHE A 1 257 ? 13.178 -8.955 -40.909 1.00 70.75 257 PHE A O 1
ATOM 2067 N N . ASP A 1 258 ? 14.442 -8.899 -42.775 1.00 73.75 258 ASP A N 1
ATOM 2068 C CA . ASP A 1 258 ? 13.725 -7.958 -43.623 1.00 73.75 258 ASP A CA 1
ATOM 2069 C C . ASP A 1 258 ? 12.288 -8.445 -43.936 1.00 73.75 258 ASP A C 1
ATOM 2071 O O . ASP A 1 258 ? 11.992 -9.026 -44.987 1.00 73.75 258 ASP A O 1
ATOM 2075 N N . VAL A 1 259 ? 11.376 -8.271 -42.974 1.00 75.56 259 VAL A N 1
ATOM 2076 C CA . VAL A 1 259 ? 9.981 -8.729 -43.040 1.00 75.56 259 VAL A CA 1
ATOM 2077 C C . VAL A 1 259 ? 9.032 -7.537 -43.041 1.00 75.56 259 VAL A C 1
ATOM 2079 O O . VAL A 1 259 ? 8.962 -6.764 -42.090 1.00 75.56 259 VAL A O 1
ATOM 2082 N N . GLU A 1 260 ? 8.230 -7.430 -44.099 1.00 80.38 260 GLU A N 1
ATOM 2083 C CA . GLU A 1 260 ? 7.150 -6.457 -44.198 1.00 80.38 260 GLU A CA 1
ATOM 2084 C C . GLU A 1 260 ? 5.846 -7.082 -43.692 1.00 80.38 260 GLU A C 1
ATOM 2086 O O . GLU A 1 260 ? 5.276 -7.998 -44.301 1.00 80.38 260 GLU A O 1
ATOM 2091 N N . VAL A 1 261 ? 5.329 -6.559 -42.581 1.00 81.06 261 VAL A N 1
ATOM 2092 C CA . VAL A 1 261 ? 4.007 -6.943 -42.087 1.00 81.06 261 VAL A CA 1
ATOM 2093 C C . VAL A 1 261 ? 2.933 -6.215 -42.896 1.00 81.06 261 VAL A C 1
ATOM 2095 O O . VAL A 1 261 ? 2.730 -5.010 -42.790 1.00 81.06 261 VAL A O 1
ATOM 2098 N N . LEU A 1 262 ? 2.190 -6.968 -43.702 1.00 83.00 262 LEU A N 1
ATOM 2099 C CA . LEU A 1 262 ? 1.145 -6.433 -44.574 1.00 83.00 262 LEU A CA 1
ATOM 2100 C C . LEU A 1 262 ? -0.152 -6.140 -43.817 1.00 83.00 262 LEU A C 1
ATOM 2102 O O . LEU A 1 262 ? -0.908 -5.240 -44.191 1.00 83.00 262 LEU A O 1
ATOM 2106 N N . MET A 1 263 ? -0.462 -6.951 -42.805 1.00 85.50 263 MET A N 1
ATOM 2107 C CA . MET A 1 263 ? -1.711 -6.862 -42.053 1.00 85.50 263 MET A CA 1
ATOM 2108 C C . MET A 1 263 ? -1.610 -7.651 -40.753 1.00 85.50 263 MET A C 1
ATOM 2110 O O . MET A 1 263 ? -1.176 -8.801 -40.755 1.00 85.50 263 MET A O 1
ATOM 2114 N N . PHE A 1 264 ? -2.128 -7.070 -39.677 1.00 84.44 264 PHE A N 1
ATOM 2115 C CA . PHE A 1 264 ? -2.316 -7.754 -38.407 1.00 84.44 264 PHE A CA 1
ATOM 2116 C C . PHE A 1 264 ? -3.761 -7.587 -37.931 1.00 84.44 264 PHE A C 1
ATOM 2118 O O . PHE A 1 264 ? -4.337 -6.493 -37.995 1.00 84.44 264 PHE A O 1
ATOM 2125 N N . LYS A 1 265 ? -4.368 -8.695 -37.505 1.00 89.19 265 LYS A N 1
ATOM 2126 C CA . LYS A 1 265 ? -5.743 -8.737 -37.005 1.00 89.19 265 LYS A CA 1
ATOM 2127 C C . LYS A 1 265 ? -5.821 -9.524 -35.714 1.00 89.19 265 LYS A C 1
ATOM 2129 O O . LYS A 1 265 ? -5.220 -10.589 -35.635 1.00 89.19 265 LYS A O 1
ATOM 2134 N N . ILE A 1 266 ? -6.647 -9.059 -34.785 1.00 87.69 266 ILE A N 1
ATOM 2135 C CA . ILE A 1 266 ? -7.047 -9.819 -33.599 1.00 87.69 266 ILE A CA 1
ATOM 2136 C C . ILE A 1 266 ? -8.555 -10.036 -33.673 1.00 87.69 266 ILE A C 1
ATOM 2138 O O . ILE A 1 266 ? -9.312 -9.142 -34.066 1.00 87.69 266 ILE A O 1
ATOM 2142 N N . PHE A 1 267 ? -8.968 -11.247 -33.328 1.00 88.62 267 PHE A N 1
ATOM 2143 C CA . PHE A 1 267 ? -10.353 -11.632 -33.164 1.00 88.62 267 PHE A CA 1
ATOM 2144 C C . PHE A 1 267 ? -10.549 -12.168 -31.754 1.00 88.62 267 PHE A C 1
ATOM 2146 O O . PHE A 1 267 ? -9.709 -12.917 -31.255 1.00 88.62 267 PHE A O 1
ATOM 2153 N N . GLU A 1 268 ? -11.685 -11.848 -31.168 1.00 88.25 268 GLU A N 1
ATOM 2154 C CA . GLU A 1 268 ? -12.141 -12.392 -29.897 1.00 88.25 268 GLU A CA 1
ATOM 2155 C C . GLU A 1 268 ? -13.400 -13.218 -30.147 1.00 88.25 268 GLU A C 1
ATOM 2157 O O . GLU A 1 268 ? -14.158 -12.958 -31.086 1.00 88.25 268 GLU A O 1
ATOM 2162 N N . ARG A 1 269 ? -13.598 -14.268 -29.356 1.00 87.12 269 ARG A N 1
ATOM 2163 C CA . ARG A 1 269 ? -14.781 -15.106 -29.443 1.00 87.12 269 ARG A CA 1
ATOM 2164 C C . ARG A 1 269 ? -15.830 -14.645 -28.439 1.00 87.12 269 ARG A C 1
ATOM 2166 O O . ARG A 1 269 ? -15.687 -14.917 -27.251 1.00 87.12 269 ARG A O 1
ATOM 2173 N N . GLN A 1 270 ? -16.905 -14.042 -28.931 1.00 83.62 270 GLN A N 1
ATOM 2174 C CA . GLN A 1 270 ? -18.060 -13.628 -28.135 1.00 83.62 270 GLN A CA 1
ATOM 2175 C C . GLN A 1 270 ? -19.290 -14.436 -28.571 1.00 83.62 270 GLN A C 1
ATOM 2177 O O . GLN A 1 270 ? -19.520 -14.654 -29.761 1.00 83.62 270 GLN A O 1
ATOM 2182 N N . ASP A 1 271 ? -20.026 -15.000 -27.608 1.00 85.75 271 ASP A N 1
ATOM 2183 C CA . ASP A 1 271 ? -21.220 -15.830 -27.853 1.00 85.75 271 ASP A CA 1
ATOM 2184 C C . ASP A 1 271 ? -21.024 -16.930 -28.918 1.00 85.75 271 ASP A C 1
ATOM 2186 O O . ASP A 1 271 ? -21.882 -17.231 -29.752 1.00 85.75 271 ASP A O 1
ATOM 2190 N N . GLY A 1 272 ? -19.833 -17.536 -28.913 1.00 86.25 272 GLY A N 1
ATOM 2191 C CA . GLY A 1 272 ? -19.456 -18.611 -29.826 1.00 86.25 272 GLY A CA 1
ATOM 2192 C C . GLY A 1 272 ? -19.037 -18.169 -31.234 1.00 86.25 272 GLY A C 1
ATOM 2193 O O . GLY A 1 272 ? -18.556 -19.029 -31.983 1.00 86.25 272 GLY A O 1
ATOM 2194 N N . LYS A 1 273 ? -19.139 -16.880 -31.581 1.00 88.62 273 LYS A N 1
ATOM 2195 C CA . LYS A 1 273 ? -18.733 -16.293 -32.871 1.00 88.62 273 LYS A CA 1
ATOM 2196 C C . LYS A 1 273 ? -17.407 -15.546 -32.747 1.00 88.62 273 LYS A C 1
ATOM 2198 O O . LYS A 1 273 ? -17.055 -15.093 -31.673 1.00 88.62 273 LYS A O 1
ATOM 2203 N N . TRP A 1 274 ? -16.652 -15.475 -33.844 1.00 89.62 274 TRP A N 1
ATOM 2204 C CA . TRP A 1 274 ? -15.381 -14.750 -33.899 1.00 89.62 274 TRP A CA 1
ATOM 2205 C C . TRP A 1 274 ? -15.603 -13.337 -34.424 1.00 89.62 274 TRP A C 1
ATOM 2207 O O . TRP A 1 274 ? -15.863 -13.169 -35.618 1.00 89.62 274 TRP A O 1
ATOM 2217 N N . ASP A 1 275 ? -15.412 -12.348 -33.562 1.00 88.31 275 ASP A N 1
ATOM 2218 C CA . ASP A 1 275 ? -15.555 -10.938 -33.895 1.00 88.31 275 ASP A CA 1
ATOM 2219 C C . ASP A 1 275 ? -14.181 -10.286 -34.043 1.00 88.31 275 ASP A C 1
ATOM 2221 O O . ASP A 1 275 ? -13.268 -10.497 -33.246 1.00 88.31 275 ASP A O 1
ATOM 2225 N N . GLN A 1 276 ? -13.994 -9.528 -35.126 1.00 90.56 276 GLN A N 1
ATOM 2226 C CA . GLN A 1 276 ? -12.731 -8.849 -35.405 1.00 90.56 276 GLN A CA 1
ATOM 2227 C C . GLN A 1 276 ? -12.674 -7.536 -34.627 1.00 90.56 276 GLN A C 1
ATOM 2229 O O . GLN A 1 276 ? -13.239 -6.532 -35.056 1.00 90.56 276 GLN A O 1
ATOM 2234 N N . ILE A 1 277 ? -11.920 -7.537 -33.540 1.00 85.75 277 ILE A N 1
ATOM 2235 C CA . ILE A 1 277 ? -11.770 -6.388 -32.644 1.00 85.75 277 ILE A CA 1
ATOM 2236 C C . ILE A 1 277 ? -10.627 -5.455 -33.056 1.00 85.75 277 ILE A C 1
ATOM 2238 O O . ILE A 1 277 ? -10.665 -4.261 -32.781 1.00 85.75 277 ILE A O 1
ATOM 2242 N N . LEU A 1 278 ? -9.633 -5.971 -33.789 1.00 83.94 278 LEU A N 1
ATOM 2243 C CA . LEU A 1 278 ? -8.511 -5.175 -34.273 1.00 83.94 278 LEU A CA 1
ATOM 2244 C C . LEU A 1 278 ? -8.176 -5.529 -35.719 1.00 83.94 278 LEU A C 1
ATOM 2246 O O . LEU A 1 278 ? -8.038 -6.698 -36.084 1.00 83.94 278 LEU A O 1
ATOM 2250 N N . LYS A 1 279 ? -7.976 -4.499 -36.544 1.00 83.12 279 LYS A N 1
ATOM 2251 C CA . LYS A 1 279 ? -7.343 -4.604 -37.861 1.00 83.12 279 LYS A CA 1
ATOM 2252 C C . LYS A 1 279 ? -6.455 -3.391 -38.068 1.00 83.12 279 LYS A C 1
ATOM 2254 O O . LYS A 1 279 ? -6.951 -2.294 -38.312 1.00 83.12 279 LYS A O 1
ATOM 2259 N N . LYS A 1 280 ? -5.144 -3.598 -38.020 1.00 76.38 280 LYS A N 1
ATOM 2260 C CA . LYS A 1 280 ? -4.161 -2.552 -38.295 1.00 76.38 280 LYS A CA 1
ATOM 2261 C C . LYS A 1 280 ? -3.291 -2.969 -39.480 1.00 76.38 280 LYS A C 1
ATOM 2263 O O . LYS A 1 280 ? -2.952 -4.139 -39.662 1.00 76.38 280 LYS A O 1
ATOM 2268 N N . LYS A 1 281 ? -2.969 -1.987 -40.322 1.00 70.06 281 LYS A N 1
ATOM 2269 C CA . LYS A 1 281 ? -1.869 -2.080 -41.281 1.00 70.06 281 LYS A CA 1
ATOM 2270 C C . LYS A 1 281 ? -0.686 -1.389 -40.600 1.00 70.06 281 LYS A C 1
ATOM 2272 O O . LYS A 1 281 ? -0.762 -0.167 -40.455 1.00 70.06 281 LYS A O 1
ATOM 2277 N N . PRO A 1 282 ? 0.309 -2.126 -40.083 1.00 67.69 282 PRO A N 1
ATOM 2278 C CA . PRO A 1 282 ? 1.432 -1.490 -39.408 1.00 67.69 282 PRO A CA 1
ATOM 2279 C C . PRO A 1 282 ? 2.121 -0.508 -40.360 1.00 67.69 282 PRO A C 1
ATOM 2281 O O . PRO A 1 282 ? 2.214 -0.749 -41.565 1.00 67.69 282 PRO A O 1
ATOM 2284 N N . ARG A 1 283 ? 2.531 0.640 -39.820 1.00 56.72 283 ARG A N 1
ATOM 2285 C CA . ARG A 1 283 ? 3.418 1.596 -40.487 1.00 56.72 283 ARG A CA 1
ATOM 2286 C C . ARG A 1 283 ? 4.753 1.507 -39.754 1.00 56.72 283 ARG A C 1
ATOM 2288 O O . ARG A 1 283 ? 4.779 1.857 -38.581 1.00 56.72 283 ARG A O 1
ATOM 2295 N N . GLY A 1 284 ? 5.807 1.042 -40.419 1.00 60.16 284 GLY A N 1
ATOM 2296 C CA . GLY A 1 284 ? 7.159 0.982 -39.850 1.00 60.16 284 GLY A CA 1
ATOM 2297 C C . GLY A 1 284 ? 7.854 -0.370 -40.012 1.00 60.16 284 GLY A C 1
ATOM 2298 O O . GLY A 1 284 ? 7.246 -1.342 -40.463 1.00 60.16 284 GLY A O 1
ATOM 2299 N N . GLU A 1 285 ? 9.139 -0.379 -39.660 1.00 59.59 285 GLU A N 1
ATOM 2300 C CA . GLU A 1 285 ? 10.008 -1.557 -39.572 1.00 59.59 285 GLU A CA 1
ATOM 2301 C C . GLU A 1 285 ? 9.789 -2.290 -38.231 1.00 59.59 285 GLU A C 1
ATOM 2303 O O . GLU A 1 285 ? 9.261 -1.713 -37.281 1.00 59.59 285 GLU A O 1
ATOM 2308 N N . LEU A 1 286 ? 10.140 -3.579 -38.166 1.00 66.12 286 LEU A N 1
ATOM 2309 C CA . LEU A 1 286 ? 10.104 -4.381 -36.933 1.00 66.12 286 LEU A CA 1
ATOM 2310 C C . LEU A 1 286 ? 11.265 -3.986 -35.989 1.00 66.12 286 LEU A C 1
ATOM 2312 O O . LEU A 1 286 ? 12.311 -3.569 -36.485 1.00 66.12 286 LEU A O 1
ATOM 2316 N N . PRO A 1 287 ? 11.141 -4.161 -34.654 1.00 66.25 287 PRO A N 1
ATOM 2317 C CA . PRO A 1 287 ? 10.042 -4.806 -33.932 1.00 66.25 287 PRO A CA 1
ATOM 2318 C C . PRO A 1 287 ? 8.783 -3.936 -33.837 1.00 66.25 287 PRO A C 1
ATOM 2320 O O . PRO A 1 287 ? 8.844 -2.713 -33.814 1.00 66.25 287 PRO A O 1
ATOM 2323 N N . PHE A 1 288 ? 7.624 -4.590 -33.764 1.00 74.94 288 PHE A N 1
ATOM 2324 C CA . PHE A 1 288 ? 6.324 -3.927 -33.679 1.00 74.94 288 PHE A CA 1
ATOM 2325 C C . PHE A 1 288 ? 5.480 -4.554 -32.562 1.00 74.94 288 PHE A C 1
ATOM 2327 O O . PHE A 1 288 ? 5.383 -5.779 -32.479 1.00 74.94 288 PHE A O 1
ATOM 2334 N N . SER A 1 289 ? 4.820 -3.744 -31.734 1.00 77.75 289 SER A N 1
ATOM 2335 C CA . SER A 1 289 ? 3.930 -4.209 -30.663 1.00 77.75 289 SER A CA 1
ATOM 2336 C C . SER A 1 289 ? 2.483 -3.746 -30.878 1.00 77.75 289 SER A C 1
ATOM 2338 O O . SER A 1 289 ? 2.209 -2.617 -31.282 1.00 77.75 289 SER A O 1
ATOM 2340 N N . TYR A 1 290 ? 1.529 -4.647 -30.636 1.00 79.50 290 TYR A N 1
ATOM 2341 C CA . TYR A 1 290 ? 0.101 -4.333 -30.593 1.00 79.50 290 TYR A CA 1
ATOM 2342 C C . TYR A 1 290 ? -0.434 -4.539 -29.190 1.00 79.50 290 TYR A C 1
ATOM 2344 O O . TYR A 1 290 ? -0.267 -5.621 -28.632 1.00 79.50 290 TYR A O 1
ATOM 2352 N N . GLU A 1 291 ? -1.147 -3.539 -28.692 1.00 81.94 291 GLU A N 1
ATOM 2353 C CA . GLU A 1 291 ? -1.837 -3.568 -27.410 1.00 81.94 291 GLU A CA 1
ATOM 2354 C C . GLU A 1 291 ? -3.345 -3.410 -27.633 1.00 81.94 291 GLU A C 1
ATOM 2356 O O . GLU A 1 291 ? -3.783 -2.693 -28.543 1.00 81.94 291 GLU A O 1
ATOM 2361 N N . THR A 1 292 ? -4.137 -4.195 -26.901 1.00 84.56 292 THR A N 1
ATOM 2362 C CA . THR A 1 292 ? -5.601 -4.104 -26.882 1.00 84.56 292 THR A CA 1
ATOM 2363 C C . THR A 1 292 ? -6.155 -4.776 -25.629 1.00 84.56 292 THR A C 1
ATOM 2365 O O . THR A 1 292 ? -5.605 -5.770 -25.152 1.00 84.56 292 THR A O 1
ATOM 2368 N N . CYS A 1 293 ? -7.261 -4.262 -25.108 1.00 82.56 293 CYS A N 1
ATOM 2369 C CA . CYS A 1 293 ? -7.982 -4.873 -24.002 1.00 82.56 293 CYS A CA 1
ATOM 2370 C C . CYS A 1 293 ? -8.962 -5.934 -24.508 1.00 82.56 293 CYS A C 1
ATOM 2372 O O . CYS A 1 293 ? -9.734 -5.670 -25.428 1.00 82.56 293 CYS A O 1
ATOM 2374 N N . LEU A 1 294 ? -8.900 -7.141 -23.934 1.00 82.44 294 LEU A N 1
ATOM 2375 C CA . LEU A 1 294 ? -9.846 -8.228 -24.216 1.00 82.44 294 LEU A CA 1
ATOM 2376 C C . LEU A 1 294 ? -10.581 -8.644 -22.949 1.00 82.44 294 LEU A C 1
ATOM 2378 O O . LEU A 1 294 ? -10.041 -8.531 -21.845 1.00 82.44 294 LEU A O 1
ATOM 2382 N N . SER A 1 295 ? -11.769 -9.219 -23.106 1.00 78.31 295 SER A N 1
ATOM 2383 C CA . SER A 1 295 ? -12.506 -9.793 -21.989 1.00 78.31 295 SER A CA 1
ATOM 2384 C C . SER A 1 295 ? -11.739 -10.965 -21.375 1.00 78.31 295 SER A C 1
ATOM 2386 O O . SER A 1 295 ? -11.199 -11.831 -22.068 1.00 78.31 295 SER A O 1
ATOM 2388 N N . VAL A 1 296 ? -11.721 -11.039 -20.042 1.00 69.25 296 VAL A N 1
ATOM 2389 C CA . VAL A 1 296 ? -11.012 -12.100 -19.303 1.00 69.25 296 VAL A CA 1
ATOM 2390 C C . VAL A 1 296 ? -11.544 -13.517 -19.545 1.00 69.25 296 VAL A C 1
ATOM 2392 O O . VAL A 1 296 ? -10.876 -14.485 -19.181 1.00 69.25 296 VAL A O 1
ATOM 2395 N N . SER A 1 297 ? -12.726 -13.656 -20.149 1.00 66.81 297 SER A N 1
ATOM 2396 C CA . SER A 1 297 ? -13.421 -14.931 -20.360 1.00 66.81 297 SER A CA 1
ATOM 2397 C C . SER A 1 297 ? -13.345 -15.475 -21.797 1.00 66.81 297 SER A C 1
ATOM 2399 O O . SER A 1 297 ? -13.854 -16.570 -22.050 1.00 66.81 297 SER A O 1
ATOM 2401 N N . GLY A 1 298 ? -12.729 -14.747 -22.737 1.00 71.81 298 GLY A N 1
ATOM 2402 C CA . GLY A 1 298 ? -12.816 -15.035 -24.175 1.00 71.81 298 GLY A CA 1
ATOM 2403 C C . GLY A 1 298 ? -11.720 -15.946 -24.745 1.00 71.81 298 GLY A C 1
ATOM 2404 O O . GLY A 1 298 ? -10.574 -15.929 -24.311 1.00 71.81 298 GLY A O 1
ATOM 2405 N N . ASP A 1 299 ? -12.040 -16.717 -25.790 1.00 83.81 299 ASP A N 1
ATOM 2406 C CA . ASP A 1 299 ? -11.007 -17.249 -26.693 1.00 83.81 299 ASP A CA 1
ATOM 2407 C C . ASP A 1 299 ? -10.557 -16.103 -27.614 1.00 83.81 299 ASP A C 1
ATOM 2409 O O . ASP A 1 299 ? -11.401 -15.349 -28.098 1.00 83.81 299 ASP A O 1
ATOM 2413 N N . PHE A 1 300 ? -9.270 -15.982 -27.932 1.00 87.12 300 PHE A N 1
ATOM 2414 C CA . PHE A 1 300 ? -8.807 -15.008 -28.924 1.00 87.12 300 PHE A CA 1
ATOM 2415 C C . PHE A 1 300 ? -7.929 -15.678 -29.986 1.00 87.12 300 PHE A C 1
ATOM 2417 O O . PHE A 1 300 ? -7.307 -16.714 -29.771 1.00 87.12 300 PHE A O 1
ATOM 2424 N N . GLN A 1 301 ? -7.883 -15.105 -31.180 1.00 88.62 301 GLN A N 1
ATOM 2425 C CA . GLN A 1 301 ? -6.983 -15.538 -32.247 1.00 88.62 301 GLN A CA 1
ATOM 2426 C C . GLN A 1 301 ? -6.410 -14.306 -32.928 1.00 88.62 301 GLN A C 1
ATOM 2428 O O . GLN A 1 301 ? -7.097 -13.293 -33.070 1.00 88.62 301 GLN A O 1
ATOM 2433 N N . PHE A 1 302 ? -5.179 -14.399 -33.411 1.00 85.88 302 PHE A N 1
ATOM 2434 C CA . PHE A 1 302 ? -4.620 -13.361 -34.262 1.00 85.88 302 PHE A CA 1
ATOM 2435 C C . PHE A 1 302 ? -4.220 -13.926 -35.621 1.00 85.88 302 PHE A C 1
ATOM 2437 O O . PHE A 1 302 ? -3.909 -15.108 -35.787 1.00 85.88 302 PHE A O 1
ATOM 2444 N N . ILE A 1 303 ? -4.287 -13.060 -36.628 1.00 87.44 303 ILE A N 1
ATOM 2445 C CA . ILE A 1 303 ? -3.876 -13.358 -37.994 1.00 87.44 303 ILE A CA 1
ATOM 2446 C C . ILE A 1 303 ? -2.825 -12.336 -38.388 1.00 87.44 303 ILE A C 1
ATOM 2448 O O . ILE A 1 303 ? -3.099 -11.134 -38.432 1.00 87.44 303 ILE A O 1
ATOM 2452 N N . LEU A 1 304 ? -1.646 -12.842 -38.721 1.00 84.38 304 LEU A N 1
ATOM 2453 C CA . LEU A 1 304 ? -0.527 -12.075 -39.232 1.00 84.38 304 LEU A CA 1
ATOM 2454 C C . LEU A 1 304 ? -0.340 -12.402 -40.714 1.00 84.38 304 LEU A C 1
ATOM 2456 O O . LEU A 1 304 ? -0.137 -13.554 -41.090 1.00 84.38 304 LEU A O 1
ATOM 2460 N N . LYS A 1 305 ? -0.400 -11.383 -41.569 1.00 85.06 305 LYS A N 1
ATOM 2461 C CA . LYS A 1 305 ? 0.029 -11.481 -42.964 1.00 85.06 305 LYS A CA 1
ATOM 2462 C C . LYS A 1 305 ? 1.336 -10.722 -43.103 1.00 85.06 305 LYS A C 1
ATOM 2464 O O . LYS A 1 305 ? 1.354 -9.507 -42.915 1.00 85.06 305 LYS A O 1
ATOM 2469 N N . ALA A 1 306 ? 2.394 -11.430 -43.463 1.00 81.56 306 ALA A N 1
ATOM 2470 C CA . ALA A 1 306 ? 3.720 -10.869 -43.664 1.00 81.56 306 ALA A CA 1
ATOM 2471 C C . ALA A 1 306 ? 4.311 -11.385 -44.980 1.00 81.56 306 ALA A C 1
ATOM 2473 O O . ALA A 1 306 ? 3.898 -12.433 -45.486 1.00 81.56 306 ALA A O 1
ATOM 2474 N N . ARG A 1 307 ? 5.254 -10.631 -45.538 1.00 81.62 307 ARG A N 1
ATOM 2475 C CA . ARG A 1 307 ? 6.083 -11.044 -46.673 1.00 81.62 307 ARG A CA 1
ATOM 2476 C C . ARG A 1 307 ? 7.527 -10.624 -46.430 1.00 81.62 307 ARG A C 1
ATOM 2478 O O . ARG A 1 307 ? 7.788 -9.755 -45.605 1.00 81.62 307 ARG A O 1
ATOM 2485 N N . ARG A 1 308 ? 8.455 -11.214 -47.170 1.00 80.19 308 ARG A N 1
ATOM 2486 C CA . ARG A 1 308 ? 9.855 -10.769 -47.177 1.00 80.19 308 ARG A CA 1
ATOM 2487 C C . ARG A 1 308 ? 9.960 -9.475 -47.980 1.00 80.19 308 ARG A C 1
ATOM 2489 O O . ARG A 1 308 ? 9.309 -9.369 -49.019 1.00 80.19 308 ARG A O 1
ATOM 2496 N N . SER A 1 309 ? 10.739 -8.502 -47.512 1.00 73.75 309 SER A N 1
ATOM 2497 C CA . SER A 1 309 ? 10.963 -7.267 -48.274 1.00 73.75 309 SER A CA 1
ATOM 2498 C C . SER A 1 309 ? 11.966 -7.463 -49.419 1.00 73.75 309 SER A C 1
ATOM 2500 O O . SER A 1 309 ? 11.871 -6.744 -50.408 1.00 73.75 309 SER A O 1
ATOM 2502 N N . ASN A 1 310 ? 12.843 -8.480 -49.343 1.00 69.94 310 ASN A N 1
ATOM 2503 C CA . ASN A 1 310 ? 13.863 -8.788 -50.355 1.00 69.94 310 ASN A CA 1
ATOM 2504 C C . ASN A 1 310 ? 13.782 -10.249 -50.869 1.00 69.94 310 ASN A C 1
ATOM 2506 O O . ASN A 1 310 ? 13.633 -11.191 -50.090 1.00 69.94 310 ASN A O 1
ATOM 2510 N N . GLU A 1 311 ? 13.897 -10.446 -52.191 1.00 61.38 311 GLU A N 1
ATOM 2511 C CA . GLU A 1 311 ? 13.702 -11.735 -52.900 1.00 61.38 311 GLU A CA 1
ATOM 2512 C C . GLU A 1 311 ? 14.925 -12.679 -52.914 1.00 61.38 311 GLU A C 1
ATOM 2514 O O . GLU A 1 311 ? 14.859 -13.753 -53.508 1.00 61.38 311 GLU A O 1
ATOM 2519 N N . ILE A 1 312 ? 16.055 -12.299 -52.311 1.00 56.78 312 ILE A N 1
ATOM 2520 C CA . ILE A 1 312 ? 17.364 -12.756 -52.814 1.00 56.78 312 ILE A CA 1
ATOM 2521 C C . ILE A 1 312 ? 17.811 -14.148 -52.325 1.00 56.78 312 ILE A C 1
ATOM 2523 O O . ILE A 1 312 ? 18.705 -14.716 -52.942 1.00 56.78 312 ILE A O 1
ATOM 2527 N N . ASP A 1 313 ? 17.180 -14.768 -51.321 1.00 61.47 313 ASP A N 1
ATOM 2528 C CA . ASP A 1 313 ? 17.625 -16.095 -50.860 1.00 61.47 313 ASP A CA 1
ATOM 2529 C C . ASP A 1 313 ? 16.487 -17.080 -50.545 1.00 61.47 313 ASP A C 1
ATOM 2531 O O . ASP A 1 313 ? 15.485 -16.746 -49.903 1.00 61.47 313 ASP A O 1
ATOM 2535 N N . ASP A 1 314 ? 16.666 -18.336 -50.972 1.00 62.62 314 ASP A N 1
ATOM 2536 C CA . ASP A 1 314 ? 15.735 -19.456 -50.748 1.00 62.62 314 ASP A CA 1
ATOM 2537 C C . ASP A 1 314 ? 15.780 -20.001 -49.306 1.00 62.62 314 ASP A C 1
ATOM 2539 O O . ASP A 1 314 ? 15.082 -20.962 -48.970 1.00 62.62 314 ASP A O 1
ATOM 2543 N N . SER A 1 315 ? 16.557 -19.375 -48.419 1.00 65.31 315 SER A N 1
ATOM 2544 C CA . SER A 1 315 ? 16.569 -19.717 -47.000 1.00 65.31 315 SER A CA 1
ATOM 2545 C C . SER A 1 315 ? 15.205 -19.431 -46.355 1.00 65.31 315 SER A C 1
ATOM 2547 O O . SER A 1 315 ? 14.495 -18.479 -46.690 1.00 65.31 315 SER A O 1
ATOM 2549 N N . THR A 1 316 ? 14.761 -20.295 -45.445 1.00 66.56 316 THR A N 1
ATOM 2550 C CA . THR A 1 316 ? 13.550 -20.065 -44.646 1.00 66.56 316 THR A CA 1
ATOM 2551 C C . THR A 1 316 ? 13.796 -18.923 -43.659 1.00 66.56 316 THR A C 1
ATOM 2553 O O . THR A 1 316 ? 14.555 -19.087 -42.713 1.00 66.56 316 THR A O 1
ATOM 2556 N N . SER A 1 317 ? 13.159 -17.770 -43.874 1.00 74.31 317 SER A N 1
ATOM 2557 C CA . SER A 1 317 ? 13.107 -16.680 -42.896 1.00 74.31 317 SER A CA 1
ATOM 2558 C C . SER A 1 317 ? 12.078 -16.990 -41.811 1.00 74.31 317 SER A C 1
ATOM 2560 O O . SER A 1 317 ? 10.990 -17.498 -42.107 1.00 74.31 317 SER A O 1
ATOM 2562 N N . PHE A 1 318 ? 12.402 -16.631 -40.574 1.00 79.25 318 PHE A N 1
ATOM 2563 C CA . PHE A 1 318 ? 11.523 -16.772 -39.417 1.00 79.25 318 PHE A CA 1
ATOM 2564 C C . PHE A 1 318 ? 11.337 -15.413 -38.736 1.00 79.25 318 PHE A C 1
ATOM 2566 O O . PHE A 1 318 ? 12.213 -14.546 -38.771 1.00 79.25 318 PHE A O 1
ATOM 2573 N N . GLY A 1 319 ? 10.165 -15.204 -38.154 1.00 81.62 319 GLY A N 1
ATOM 2574 C CA . GLY A 1 319 ? 9.931 -14.154 -37.173 1.00 81.62 319 GLY A CA 1
ATOM 2575 C C . GLY A 1 319 ? 9.648 -14.784 -35.819 1.00 81.62 319 GLY A C 1
ATOM 2576 O O . GLY A 1 319 ? 9.388 -15.979 -35.726 1.00 81.62 319 GLY A O 1
ATOM 2577 N N . GLU A 1 320 ? 9.654 -13.976 -34.776 1.00 84.31 320 GLU A N 1
ATOM 2578 C CA . GLU A 1 320 ? 9.258 -14.370 -33.431 1.00 84.31 320 GLU A CA 1
ATOM 2579 C C . GLU A 1 320 ? 8.056 -13.541 -33.003 1.00 84.31 320 GLU A C 1
ATOM 2581 O O . GLU A 1 320 ? 7.964 -12.350 -33.312 1.00 84.31 320 GLU A O 1
ATOM 2586 N N . TYR A 1 321 ? 7.121 -14.151 -32.284 1.00 85.56 321 TYR A N 1
ATOM 2587 C CA . TYR A 1 321 ? 6.104 -13.395 -31.572 1.00 85.56 321 TYR A CA 1
ATOM 2588 C C . TYR A 1 321 ? 6.112 -13.730 -30.087 1.00 85.56 321 TYR A C 1
ATOM 2590 O O . TYR A 1 321 ? 6.267 -14.886 -29.682 1.00 85.56 321 TYR A O 1
ATOM 2598 N N . LYS A 1 322 ? 5.901 -12.691 -29.282 1.00 85.62 322 LYS A N 1
ATOM 2599 C CA . LYS A 1 322 ? 5.676 -12.787 -27.843 1.00 85.62 322 LYS A CA 1
ATOM 2600 C C . LYS A 1 322 ? 4.251 -12.385 -27.547 1.00 85.62 322 LYS A C 1
ATOM 2602 O O . LYS A 1 322 ? 3.769 -11.369 -28.048 1.00 85.62 322 LYS A O 1
ATOM 2607 N N . LEU A 1 323 ? 3.593 -13.187 -26.729 1.00 82.62 323 LEU A N 1
ATOM 2608 C CA . LEU A 1 323 ? 2.249 -12.922 -26.261 1.00 82.62 323 LEU A CA 1
ATOM 2609 C C . LEU A 1 323 ? 2.279 -12.674 -24.763 1.00 82.62 323 LEU A C 1
ATOM 2611 O O . LEU A 1 323 ? 2.674 -13.552 -23.998 1.00 82.62 323 LEU A O 1
ATOM 2615 N N . ILE A 1 324 ? 1.853 -11.484 -24.365 1.00 79.19 324 ILE A N 1
ATOM 2616 C CA . ILE A 1 324 ? 1.828 -11.030 -22.980 1.00 79.19 324 ILE A CA 1
ATOM 2617 C C . ILE A 1 324 ? 0.376 -10.707 -22.631 1.00 79.19 324 ILE A C 1
ATOM 2619 O O . ILE A 1 324 ? -0.314 -10.030 -23.390 1.00 79.19 324 ILE A O 1
ATOM 2623 N N . TRP A 1 325 ? -0.100 -11.210 -21.497 1.00 79.38 325 TRP A N 1
ATOM 2624 C CA . TRP A 1 325 ? -1.488 -11.084 -21.069 1.00 79.38 325 TRP A CA 1
ATOM 2625 C C . TRP A 1 325 ? -1.565 -10.671 -19.606 1.00 79.38 325 TRP A C 1
ATOM 2627 O O . TRP A 1 325 ? -1.105 -11.398 -18.728 1.00 79.38 325 TRP A O 1
ATOM 2637 N N . GLY A 1 326 ? -2.134 -9.496 -19.333 1.00 70.06 326 GLY A N 1
ATOM 2638 C CA . GLY A 1 326 ? -2.199 -8.953 -17.972 1.00 70.06 326 GLY A CA 1
ATOM 2639 C C . GLY A 1 326 ? -0.824 -8.773 -17.311 1.00 70.06 326 GLY A C 1
ATOM 2640 O O . GLY A 1 326 ? -0.741 -8.793 -16.089 1.00 70.06 326 GLY A O 1
ATOM 2641 N N . GLY A 1 327 ? 0.237 -8.633 -18.113 1.00 69.12 327 GLY A N 1
ATOM 2642 C CA . GLY A 1 327 ? 1.629 -8.536 -17.661 1.00 69.12 327 GLY A CA 1
ATOM 2643 C C . GLY A 1 327 ? 2.418 -9.850 -17.705 1.00 69.12 327 GLY A C 1
ATOM 2644 O O . GLY A 1 327 ? 3.646 -9.804 -17.718 1.00 69.12 327 GLY A O 1
ATOM 2645 N N . ASP A 1 328 ? 1.756 -11.004 -17.817 1.00 67.06 328 ASP A N 1
ATOM 2646 C CA . ASP A 1 328 ? 2.427 -12.307 -17.852 1.00 67.06 328 ASP A CA 1
ATOM 2647 C C . ASP A 1 328 ? 2.750 -12.734 -19.288 1.00 67.06 328 ASP A C 1
ATOM 2649 O O . ASP A 1 328 ? 1.882 -12.729 -20.164 1.00 67.06 328 ASP A O 1
ATOM 2653 N N . MET A 1 329 ? 3.990 -13.157 -19.546 1.00 77.94 329 MET A N 1
ATOM 2654 C CA . MET A 1 329 ? 4.365 -13.744 -20.835 1.00 77.94 329 MET A CA 1
ATOM 2655 C C . MET A 1 329 ? 3.783 -15.159 -20.952 1.00 77.94 329 MET A C 1
ATOM 2657 O O . MET A 1 329 ? 4.188 -16.070 -20.233 1.00 77.94 329 MET A O 1
ATOM 2661 N N . LEU A 1 330 ? 2.838 -15.353 -21.872 1.00 76.12 330 LEU A N 1
ATOM 2662 C CA . LEU A 1 330 ? 2.179 -16.642 -22.092 1.00 76.12 330 LEU A CA 1
ATOM 2663 C C . LEU A 1 330 ? 2.903 -17.503 -23.127 1.00 76.12 330 LEU A C 1
ATOM 2665 O O . LEU A 1 330 ? 2.912 -18.730 -23.016 1.00 76.12 330 LEU A O 1
ATOM 2669 N N . VAL A 1 331 ? 3.437 -16.872 -24.178 1.00 82.56 331 VAL A N 1
ATOM 2670 C CA . VAL A 1 331 ? 4.007 -17.563 -25.340 1.00 82.56 331 VAL A CA 1
ATOM 2671 C C . VAL A 1 331 ? 5.163 -16.762 -25.914 1.00 82.56 331 VAL A C 1
ATOM 2673 O O . VAL A 1 331 ? 5.051 -15.553 -26.094 1.00 82.56 331 VAL A O 1
ATOM 2676 N N . GLU A 1 332 ? 6.223 -17.471 -26.278 1.00 84.62 332 GLU A N 1
ATOM 2677 C CA . GLU A 1 332 ? 7.307 -17.009 -27.138 1.00 84.62 332 GLU A CA 1
ATOM 2678 C C . GLU A 1 332 ? 7.511 -18.097 -28.197 1.00 84.62 332 GLU A C 1
ATOM 2680 O O . GLU A 1 332 ? 7.781 -19.253 -27.859 1.00 84.62 332 GLU A O 1
ATOM 2685 N N . LYS A 1 333 ? 7.244 -17.777 -29.467 1.00 85.06 333 LYS A N 1
ATOM 2686 C CA . LYS A 1 333 ? 7.290 -18.754 -30.565 1.00 85.06 333 LYS A CA 1
ATOM 2687 C C . LYS A 1 333 ? 7.819 -18.131 -31.848 1.00 85.06 333 LYS A C 1
ATOM 2689 O O . LYS A 1 333 ? 7.484 -16.997 -32.186 1.00 85.06 333 LYS A O 1
ATOM 2694 N N . GLU A 1 334 ? 8.564 -18.934 -32.597 1.00 83.44 334 GLU A N 1
ATOM 2695 C CA . GLU A 1 334 ? 8.922 -18.633 -33.978 1.00 83.44 334 GLU A CA 1
ATOM 2696 C C . GLU A 1 334 ? 7.746 -18.913 -34.923 1.00 83.44 334 GLU A C 1
ATOM 2698 O O . GLU A 1 334 ? 6.990 -19.874 -34.747 1.00 83.44 334 GLU A O 1
ATOM 2703 N N . TYR A 1 335 ? 7.612 -18.094 -35.961 1.00 80.19 335 TYR A N 1
ATOM 2704 C CA . TYR A 1 335 ? 6.704 -18.316 -37.075 1.00 80.19 335 TYR A CA 1
ATOM 2705 C C . TYR A 1 335 ? 7.466 -18.242 -38.401 1.00 80.19 335 TYR A C 1
ATOM 2707 O O . TYR A 1 335 ? 8.296 -17.350 -38.598 1.00 80.19 335 TYR A O 1
ATOM 2715 N N . PRO A 1 336 ? 7.197 -19.155 -39.348 1.00 79.81 336 PRO A N 1
ATOM 2716 C CA . PRO A 1 336 ? 7.800 -19.074 -40.667 1.00 79.81 336 PRO A CA 1
ATOM 2717 C C . PRO A 1 336 ? 7.253 -17.855 -41.414 1.00 79.81 336 PRO A C 1
ATOM 2719 O O . PRO A 1 336 ? 6.050 -17.584 -41.385 1.00 79.81 336 PRO A O 1
ATOM 2722 N N . VAL A 1 337 ? 8.128 -17.152 -42.133 1.00 76.12 337 VAL A N 1
ATOM 2723 C CA . VAL A 1 337 ? 7.744 -16.057 -43.030 1.00 76.12 337 VAL A CA 1
ATOM 2724 C C . VAL A 1 337 ? 7.769 -16.580 -44.468 1.00 76.12 337 VAL A C 1
ATOM 2726 O O . VAL A 1 337 ? 8.842 -16.655 -45.091 1.00 76.12 337 VAL A O 1
ATOM 2729 N N . PRO A 1 338 ? 6.610 -17.007 -45.008 1.00 69.56 338 PRO A N 1
ATOM 2730 C CA . PRO A 1 338 ? 6.527 -17.470 -46.387 1.00 69.56 338 PRO A CA 1
ATOM 2731 C C . PRO A 1 338 ? 6.802 -16.318 -47.366 1.00 69.56 338 PRO A C 1
ATOM 2733 O O . PRO A 1 338 ? 6.635 -15.149 -47.014 1.00 69.56 338 PRO A O 1
ATOM 2736 N N . LYS A 1 339 ? 7.187 -16.648 -48.612 1.00 67.50 339 LYS A N 1
ATOM 2737 C CA . LYS A 1 339 ? 7.357 -15.654 -49.695 1.00 67.50 339 LYS A CA 1
ATOM 2738 C C . LYS A 1 339 ? 6.102 -14.771 -49.825 1.00 67.50 339 LYS A C 1
ATOM 2740 O O . LYS A 1 339 ? 6.223 -13.555 -49.879 1.00 67.50 339 LYS A O 1
ATOM 2745 N N . GLU A 1 340 ? 4.918 -15.377 -49.713 1.00 65.44 340 GLU A N 1
ATOM 2746 C CA . GLU A 1 340 ? 3.653 -14.719 -49.365 1.00 65.44 340 GLU A CA 1
ATOM 2747 C C . GLU A 1 340 ? 2.762 -15.698 -48.579 1.00 65.44 340 GLU A C 1
ATOM 2749 O O . GLU A 1 340 ? 2.697 -16.882 -48.915 1.00 65.44 340 GLU A O 1
ATOM 2754 N N . GLY A 1 341 ? 2.053 -15.245 -47.537 1.00 66.19 341 GLY A N 1
ATOM 2755 C CA . GLY A 1 341 ? 1.126 -16.114 -46.801 1.00 66.19 341 GLY A CA 1
ATOM 2756 C C . GLY A 1 341 ? 0.531 -15.502 -45.534 1.00 66.19 341 GLY A C 1
ATOM 2757 O O . GLY A 1 341 ? 0.856 -14.379 -45.153 1.00 66.19 341 GLY A O 1
ATOM 2758 N N . ASN A 1 342 ? -0.376 -16.247 -44.897 1.00 72.50 342 ASN A N 1
ATOM 2759 C CA . ASN A 1 342 ? -0.986 -15.877 -43.620 1.00 72.50 342 ASN A CA 1
ATOM 2760 C C . ASN A 1 342 ? -0.530 -16.862 -42.539 1.00 72.50 342 ASN A C 1
ATOM 2762 O O . ASN A 1 342 ? -0.665 -18.071 -42.720 1.00 72.50 342 ASN A O 1
ATOM 2766 N N . VAL A 1 343 ? -0.081 -16.341 -41.403 1.00 74.25 343 VAL A N 1
ATOM 2767 C CA . VAL A 1 343 ? 0.076 -17.093 -40.159 1.00 74.25 343 VAL A CA 1
ATOM 2768 C C . VAL A 1 343 ? -1.171 -16.843 -39.318 1.00 74.25 343 VAL A C 1
ATOM 2770 O O . VAL A 1 343 ? -1.581 -15.697 -39.116 1.00 74.25 343 VAL A O 1
ATOM 2773 N N . LYS A 1 344 ? -1.815 -17.921 -38.871 1.00 79.44 344 LYS A N 1
ATOM 2774 C CA . LYS A 1 344 ? -3.005 -17.865 -38.023 1.00 79.44 344 LYS A CA 1
ATOM 2775 C C . LYS A 1 344 ? -2.745 -18.677 -36.767 1.00 79.44 344 LYS A C 1
ATOM 2777 O O . LYS A 1 344 ? -2.532 -19.880 -36.865 1.00 79.44 344 LYS A O 1
ATOM 2782 N N . GLU A 1 345 ? -2.851 -18.025 -35.618 1.00 80.12 345 GLU A N 1
ATOM 2783 C CA . GLU A 1 345 ? -2.664 -18.644 -34.308 1.00 80.12 345 GLU A CA 1
ATOM 2784 C C . GLU A 1 345 ? -3.884 -18.368 -33.426 1.00 80.12 345 GLU A C 1
ATOM 2786 O O . GLU A 1 345 ? -4.462 -17.278 -33.458 1.00 80.12 345 GLU A O 1
ATOM 2791 N N . GLY A 1 346 ? -4.306 -19.383 -32.673 1.00 78.75 346 GLY A N 1
ATOM 2792 C CA . GLY A 1 346 ? -5.476 -19.330 -31.799 1.00 78.75 346 GLY A CA 1
ATOM 2793 C C . GLY A 1 346 ? -5.110 -19.690 -30.366 1.00 78.75 346 GLY A C 1
ATOM 2794 O O . GLY A 1 346 ? -4.355 -20.633 -30.135 1.00 78.75 346 GLY A O 1
ATOM 2795 N N . PHE A 1 347 ? -5.675 -18.956 -29.412 1.00 78.44 347 PHE A N 1
ATOM 2796 C CA . PHE A 1 347 ? -5.415 -19.102 -27.987 1.00 78.44 347 PHE A CA 1
ATOM 2797 C C . PHE A 1 347 ? -6.722 -19.148 -27.202 1.00 78.44 347 PHE A C 1
ATOM 2799 O O . PHE A 1 347 ? -7.666 -18.398 -27.447 1.00 78.44 347 PHE A O 1
ATOM 2806 N N . ARG A 1 348 ? -6.755 -20.046 -26.221 1.00 76.75 348 ARG A N 1
ATOM 2807 C CA . ARG A 1 348 ? -7.833 -20.162 -25.245 1.00 76.75 348 ARG A CA 1
ATOM 2808 C C . ARG A 1 348 ? -7.231 -19.983 -23.862 1.00 76.75 348 ARG A C 1
ATOM 2810 O O . ARG A 1 348 ? -6.325 -20.732 -23.486 1.00 76.75 348 ARG A O 1
ATOM 2817 N N . PHE A 1 349 ? -7.729 -19.013 -23.104 1.00 69.00 349 PHE A N 1
ATOM 2818 C CA . PHE A 1 349 ? -7.280 -18.822 -21.729 1.00 69.00 349 PHE A CA 1
ATOM 2819 C C . PHE A 1 349 ? -7.653 -20.038 -20.868 1.00 69.00 349 PHE A C 1
ATOM 2821 O O . PHE A 1 349 ? -8.719 -20.632 -21.020 1.00 69.00 349 PHE A O 1
ATOM 2828 N N . GLY A 1 350 ? -6.732 -20.451 -19.994 1.00 61.41 350 GLY A N 1
ATOM 2829 C CA . GLY A 1 350 ? -6.897 -21.628 -19.131 1.00 61.41 350 GLY A CA 1
ATOM 2830 C C . GLY A 1 350 ? -6.497 -22.972 -19.758 1.00 61.41 350 GLY A C 1
ATOM 2831 O O . GLY A 1 350 ? -6.516 -23.987 -19.065 1.00 61.41 350 GLY A O 1
ATOM 2832 N N . GLN A 1 351 ? -6.082 -23.009 -21.030 1.00 55.94 351 GLN A N 1
ATOM 2833 C CA . GLN A 1 351 ? -5.482 -24.198 -21.645 1.00 55.94 351 GLN A CA 1
ATOM 2834 C C . GLN A 1 351 ? -4.035 -23.909 -22.058 1.00 55.94 351 GLN A C 1
ATOM 2836 O O . GLN A 1 351 ? -3.746 -22.872 -22.649 1.00 55.94 351 GLN A O 1
ATOM 2841 N N . LYS A 1 352 ? -3.105 -24.828 -21.749 1.00 48.09 352 LYS A N 1
ATOM 2842 C CA . LYS A 1 352 ? -1.733 -24.743 -22.275 1.00 48.09 352 LYS A CA 1
ATOM 2843 C C . LYS A 1 352 ? -1.790 -24.697 -23.812 1.00 48.09 352 LYS A C 1
ATOM 2845 O O . LYS A 1 352 ? -2.570 -25.465 -24.381 1.00 48.09 352 LYS A O 1
ATOM 2850 N N . PRO A 1 353 ? -0.976 -23.858 -24.481 1.00 49.66 353 PRO A N 1
ATOM 2851 C CA . PRO A 1 353 ? -0.956 -23.790 -25.937 1.00 49.66 353 PRO A CA 1
ATOM 2852 C C . PRO A 1 353 ? -0.729 -25.183 -26.527 1.00 49.66 353 PRO A C 1
ATOM 2854 O O . PRO A 1 353 ? 0.242 -25.855 -26.175 1.00 49.66 353 PRO A O 1
ATOM 2857 N N . SER A 1 354 ? -1.610 -25.624 -27.422 1.00 49.25 354 SER A N 1
ATOM 2858 C CA . SER A 1 354 ? -1.369 -26.835 -28.199 1.00 49.25 354 SER A CA 1
ATOM 2859 C C . SER A 1 354 ? -0.221 -26.594 -29.186 1.00 49.25 354 SER A C 1
ATOM 2861 O O . SER A 1 354 ? -0.063 -25.508 -29.755 1.00 49.25 354 SER A O 1
ATOM 2863 N N . SER A 1 355 ? 0.636 -27.599 -29.359 1.00 40.12 355 SER A N 1
ATOM 2864 C CA . SER A 1 355 ? 1.698 -27.580 -30.368 1.00 40.12 355 SER A CA 1
ATOM 2865 C C . SER A 1 355 ? 1.088 -27.490 -31.775 1.00 40.12 355 SER A C 1
ATOM 2867 O O . SER A 1 355 ? 0.036 -28.094 -32.008 1.00 40.12 355 SER A O 1
ATOM 2869 N N . PRO A 1 356 ? 1.714 -26.767 -32.720 1.00 43.84 356 PRO A N 1
ATOM 2870 C CA . PRO A 1 356 ? 1.179 -26.634 -34.069 1.00 43.84 356 PRO A CA 1
ATOM 2871 C C . PRO A 1 356 ? 1.080 -28.004 -34.750 1.00 43.84 356 PRO A C 1
ATOM 2873 O O . PRO A 1 356 ? 2.009 -28.813 -34.706 1.00 43.84 356 PRO A O 1
ATOM 2876 N N . SER A 1 357 ? -0.057 -28.266 -35.393 1.00 39.16 357 SER A N 1
ATOM 2877 C CA . SER A 1 357 ? -0.241 -29.437 -36.247 1.00 39.16 357 SER A CA 1
ATOM 2878 C C . SER A 1 357 ? 0.648 -29.303 -37.483 1.00 39.16 357 SER A C 1
ATOM 2880 O O . SER A 1 357 ? 0.475 -28.363 -38.261 1.00 39.16 357 SER A O 1
ATOM 2882 N N . SER A 1 358 ? 1.586 -30.232 -37.665 1.00 32.38 358 SER A N 1
ATOM 2883 C CA . SER A 1 358 ? 2.468 -30.280 -38.834 1.00 32.38 358 SER A CA 1
ATOM 2884 C C . SER A 1 358 ? 1.671 -30.260 -40.149 1.00 32.38 358 SER A C 1
ATOM 2886 O O . SER A 1 358 ? 0.585 -30.849 -40.213 1.00 32.38 358 SER A O 1
ATOM 2888 N N . PRO A 1 359 ? 2.188 -29.618 -41.212 1.00 36.12 359 PRO A N 1
ATOM 2889 C CA . PRO A 1 359 ? 1.519 -29.595 -42.505 1.00 36.12 359 PRO A CA 1
ATOM 2890 C C . PRO A 1 359 ? 1.347 -31.023 -43.034 1.00 36.12 359 PRO A C 1
ATOM 2892 O O . PRO A 1 359 ? 2.294 -31.804 -43.120 1.00 36.12 359 PRO A O 1
ATOM 2895 N N . ARG A 1 360 ? 0.100 -31.368 -43.362 1.00 29.05 360 ARG A N 1
ATOM 2896 C CA . ARG A 1 360 ? -0.285 -32.671 -43.907 1.00 29.05 360 ARG A CA 1
ATOM 2897 C C . ARG A 1 360 ? 0.356 -32.827 -45.297 1.00 29.05 360 ARG A C 1
ATOM 2899 O O . ARG A 1 360 ? 0.124 -31.956 -46.135 1.00 29.05 360 ARG A O 1
ATOM 2906 N N . PRO A 1 361 ? 1.141 -33.884 -45.569 1.00 33.31 361 PRO A N 1
ATOM 2907 C CA . PRO A 1 361 ? 1.754 -34.063 -46.879 1.00 33.31 361 PRO A CA 1
ATOM 2908 C C . PRO A 1 361 ? 0.676 -34.297 -47.943 1.00 33.31 361 PRO A C 1
ATOM 2910 O O . PRO A 1 361 ? -0.274 -35.057 -47.732 1.00 33.31 361 PRO A O 1
ATOM 2913 N N . SER A 1 362 ? 0.823 -33.616 -49.077 1.00 37.16 362 SER A N 1
ATOM 2914 C CA . SER A 1 362 ? -0.022 -33.785 -50.260 1.00 37.16 362 SER A CA 1
ATOM 2915 C C . SER A 1 362 ? 0.082 -35.218 -50.803 1.00 37.16 362 SER A C 1
ATOM 2917 O O . SER A 1 362 ? 1.164 -35.807 -50.747 1.00 37.16 362 SER A O 1
ATOM 2919 N N . PRO A 1 363 ? -1.006 -35.795 -51.343 1.00 43.00 363 PRO A N 1
ATOM 2920 C CA . PRO A 1 363 ? -0.984 -37.153 -51.873 1.00 43.00 363 PRO A CA 1
ATOM 2921 C C . PRO A 1 363 ? -0.079 -37.219 -53.108 1.00 43.00 363 PRO A C 1
ATOM 2923 O O . PRO A 1 363 ? -0.288 -36.492 -54.078 1.00 43.00 363 PRO A O 1
ATOM 2926 N N . SER A 1 364 ? 0.929 -38.091 -53.072 1.00 39.53 364 SER A N 1
ATOM 2927 C CA . SER A 1 364 ? 1.776 -38.377 -54.227 1.00 39.53 364 SER A CA 1
ATOM 2928 C C . SER A 1 364 ? 0.972 -39.122 -55.289 1.00 39.53 364 SER A C 1
ATOM 2930 O O . SER A 1 364 ? 0.504 -40.237 -55.058 1.00 39.53 364 SER A O 1
ATOM 2932 N N . SER A 1 365 ? 0.831 -38.506 -56.459 1.00 43.50 365 SER A N 1
ATOM 2933 C CA . SER A 1 365 ? 0.382 -39.162 -57.681 1.00 43.50 365 SER A CA 1
ATOM 2934 C C . SER A 1 365 ? 1.455 -40.145 -58.154 1.00 43.50 365 SER A C 1
ATOM 2936 O O . SER A 1 365 ? 2.542 -39.729 -58.554 1.00 43.50 365 SER A O 1
ATOM 2938 N N . THR A 1 366 ? 1.157 -41.437 -58.100 1.00 48.09 366 THR A N 1
ATOM 2939 C CA . THR A 1 366 ? 1.918 -42.477 -58.796 1.00 48.09 366 THR A CA 1
ATOM 2940 C C . THR A 1 366 ? 1.551 -42.489 -60.281 1.00 48.09 366 THR A C 1
ATOM 2942 O O . THR A 1 366 ? 0.370 -42.534 -60.628 1.00 48.09 366 THR A O 1
ATOM 2945 N N . SER A 1 367 ? 2.576 -42.460 -61.135 1.00 42.78 367 SER A N 1
ATOM 2946 C CA . SER A 1 367 ? 2.553 -42.942 -62.523 1.00 42.78 367 SER A CA 1
ATOM 2947 C C . SER A 1 367 ? 3.277 -44.274 -62.602 1.00 42.78 367 SER A C 1
ATOM 2949 O O . SER A 1 367 ? 4.385 -44.319 -62.013 1.00 42.78 367 SER A O 1
#

Organism: NCBI:txid122233

Nearest PDB structures (foldseek):
  6q4z-assembly1_A  TM=4.458E-01  e=1.127E-01  Leishmania mexicana MHOM/GT/2001/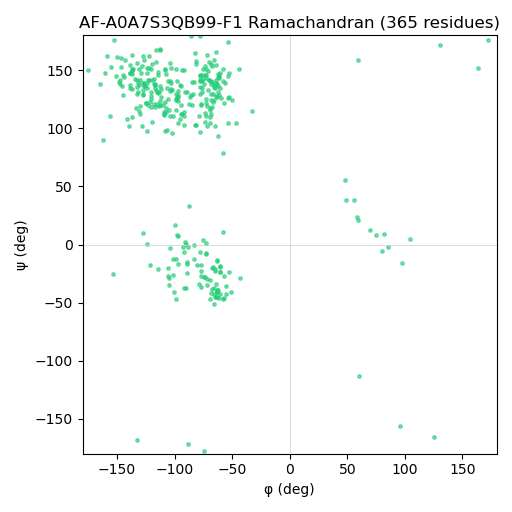U1103
  6q50-assembly1_A  TM=3.165E-01  e=1.824E-01  Leishmania mexicana MHOM/GT/2001/U1103
  1u5z-assembly1_A  TM=3.801E-01  e=6.751E+00  Mus musculus
  1u5y-assembly1_D  TM=1.951E-01  e=4.377E+00  Mus musculus